Protein AF-A0A913WWV2-F1 (afdb_monomer)

Sequence (414 aa):
MLAFSAIVFALATISTAFGGQLSFESGDVLVEWTHLPGTQEIEFNLTMKTTGWIGLGISMENSGMKKLDVYAGGFKNSANYLEDYYVDAKTTPTPDNTNAATITAGSENGGITNLRFKRKLDTGDAKDTKITPGEKLYLAWAYGDTDTFGYHNTNKGYSGLVMLVAAPASSTIAPTASSSVVATSSVDAVSPTPTPTPTPASTPAPTSTPAPTSTPAPTSTPAPTSASQDNELIFKKGEYKLNWNFNSNTKEVMFKITVTGTGWIGLGISDLNKDMKGLDIAVAMVNSSGHGTVEDYYSTSKTTPTKDAKQDFTFITASQNNGKTVVEFKRKLKTNDEKDVEIMVGKTYYIAWVFNPTSSVFGYHGSVNRGYSSNKVVLAGTQTTTVVTTTTGTCAKLSSILVLLSMFVAMLGY

Foldseek 3Di:
DDDDDDDDPPPPQPFDKDKDKDADDQRQWIWIKIDGGPAQKMKIKIKHQAQAKKKKWKAQDPPPQALTFMWMWWAPPNDTDIFTFFGHDPDPTDGDPLPQKDWDDWDDDPRMTMTMIMGGLCSVDPRHDRQDACFWIKMKIATDNHHPDDDRPPRIDMDDTDRGHHDPDDPPPPPPDDDDDDDDDDDDDDDDDDDDDDDDDDDDDDDDDDDDDPDPDDDPDPDPPDDDDWDWDAPDPNQKIKTWDADPVQQKIKIKIKHQAQAKKKKWKAPDQAQQAQTWMWIWHQDPVRDIDIFTFAHHDNDQTDTDPDGQKAWDHWGDDPRMIMGMIMGHQDDPDPRDDRQDEPDWIKMKIATARYHNDDDDRDDRGIDIDSYTDRSHYDDPPDPPPPPPDDDDDDDDDDDDDDDDDDDDDD

Structure (mmCIF, N/CA/C/O backbone):
data_AF-A0A913WWV2-F1
#
_entry.id   AF-A0A913WWV2-F1
#
loop_
_atom_site.group_PDB
_atom_site.id
_atom_site.type_symbol
_atom_site.label_atom_id
_atom_site.label_alt_id
_atom_site.label_comp_id
_atom_site.label_asym_id
_atom_site.label_entity_id
_atom_site.label_seq_id
_atom_site.pdbx_PDB_ins_code
_atom_site.Cartn_x
_atom_site.Cartn_y
_atom_site.Cartn_z
_atom_site.occupancy
_atom_site.B_iso_or_equiv
_atom_site.auth_seq_id
_atom_site.auth_comp_id
_atom_site.auth_asym_id
_atom_site.auth_atom_id
_atom_site.pdbx_PDB_model_num
ATOM 1 N N . MET A 1 1 ? -55.224 37.324 -9.238 1.00 40.22 1 MET A N 1
ATOM 2 C CA . MET A 1 1 ? -54.317 36.585 -8.333 1.00 40.22 1 MET A CA 1
ATOM 3 C C . MET A 1 1 ? -53.159 36.063 -9.161 1.00 40.22 1 MET A C 1
ATOM 5 O O . MET A 1 1 ? -53.381 35.235 -10.032 1.00 40.22 1 MET A O 1
ATOM 9 N N . LEU A 1 2 ? -51.963 36.619 -8.963 1.00 33.84 2 LEU A N 1
ATOM 10 C CA . LEU A 1 2 ? -50.725 36.154 -9.593 1.00 33.84 2 LEU A CA 1
ATOM 11 C C . LEU A 1 2 ? -50.303 34.843 -8.918 1.00 33.84 2 LEU A C 1
ATOM 13 O O . LEU A 1 2 ? -50.045 34.841 -7.718 1.00 33.84 2 LEU A O 1
ATOM 17 N N . ALA A 1 3 ? -50.258 33.741 -9.665 1.00 31.75 3 ALA A N 1
ATOM 18 C CA . ALA A 1 3 ? -49.685 32.486 -9.192 1.00 31.75 3 ALA A CA 1
ATOM 19 C C . ALA A 1 3 ? -48.222 32.418 -9.650 1.00 31.75 3 ALA A C 1
ATOM 21 O O . ALA A 1 3 ? -47.938 32.176 -10.821 1.00 31.75 3 ALA A O 1
ATOM 22 N N . PHE A 1 4 ? -47.294 32.665 -8.726 1.00 32.00 4 PHE A N 1
ATOM 23 C CA . PHE A 1 4 ? -45.884 32.334 -8.913 1.00 32.00 4 PHE A CA 1
ATOM 24 C C . PHE A 1 4 ? -45.747 30.807 -8.888 1.00 32.00 4 PHE A C 1
ATOM 26 O O . PHE A 1 4 ? -45.936 30.181 -7.848 1.00 32.00 4 PHE A O 1
ATOM 33 N N . SER A 1 5 ? -45.438 30.198 -10.034 1.00 32.16 5 SER A N 1
ATOM 34 C CA . SER A 1 5 ? -45.007 28.802 -10.081 1.00 32.16 5 SER A CA 1
ATOM 35 C C . SER A 1 5 ? -43.516 28.766 -9.751 1.00 32.16 5 SER A C 1
ATOM 37 O O . SER A 1 5 ? -42.677 29.159 -10.561 1.00 32.16 5 SER A O 1
ATOM 39 N N . ALA A 1 6 ? -43.188 28.374 -8.521 1.00 30.38 6 ALA A N 1
ATOM 40 C CA . ALA A 1 6 ? -41.817 28.099 -8.123 1.00 30.38 6 ALA A CA 1
ATOM 41 C C . ALA A 1 6 ? -41.373 26.791 -8.791 1.00 30.38 6 ALA A C 1
ATOM 43 O O . ALA A 1 6 ? -41.808 25.705 -8.410 1.00 30.38 6 ALA A O 1
ATOM 44 N N . ILE A 1 7 ? -40.516 26.900 -9.806 1.00 31.12 7 ILE A N 1
ATOM 45 C CA . ILE A 1 7 ? -39.801 25.754 -10.367 1.00 31.12 7 ILE A CA 1
ATOM 46 C C . ILE A 1 7 ? -38.741 25.355 -9.341 1.00 31.12 7 ILE A C 1
ATOM 48 O O . ILE A 1 7 ? -37.728 26.033 -9.172 1.00 31.12 7 ILE A O 1
ATOM 52 N N . VAL A 1 8 ? -38.998 24.262 -8.626 1.00 29.38 8 VAL A N 1
ATOM 53 C CA . VAL A 1 8 ? -38.001 23.607 -7.780 1.00 29.38 8 VAL A CA 1
ATOM 54 C C . VAL A 1 8 ? -36.999 22.929 -8.711 1.00 29.38 8 VAL A C 1
ATOM 56 O O . VAL A 1 8 ? -37.290 21.895 -9.310 1.00 29.38 8 VAL A O 1
ATOM 59 N N . PHE A 1 9 ? -35.817 23.524 -8.858 1.00 29.25 9 PHE A N 1
ATOM 60 C CA . PHE A 1 9 ? -34.669 22.826 -9.424 1.00 29.25 9 PHE A CA 1
ATOM 61 C C . PHE A 1 9 ? -34.228 21.763 -8.418 1.00 29.25 9 PHE A C 1
ATOM 63 O O . PHE A 1 9 ? -33.653 22.080 -7.378 1.00 29.25 9 PHE A O 1
ATOM 70 N N . ALA A 1 10 ? -34.498 20.495 -8.719 1.00 29.72 10 ALA A N 1
ATOM 71 C CA . ALA A 1 10 ? -33.821 19.400 -8.047 1.00 29.72 10 ALA A CA 1
ATOM 72 C C . ALA A 1 10 ? -32.343 19.441 -8.469 1.00 29.72 10 ALA A C 1
ATOM 74 O O . ALA A 1 10 ? -31.992 19.009 -9.568 1.00 29.72 10 ALA A O 1
ATOM 75 N N . LEU A 1 11 ? -31.475 20.001 -7.620 1.00 30.55 11 LEU A N 1
ATOM 76 C CA . LEU A 1 11 ? -30.039 19.776 -7.745 1.00 30.55 11 LEU A CA 1
ATOM 77 C C . LEU A 1 11 ? -29.777 18.301 -7.433 1.00 30.55 11 LEU A C 1
ATOM 79 O O . LEU A 1 11 ? -29.720 17.901 -6.273 1.00 30.55 11 LEU A O 1
ATOM 83 N N . ALA A 1 12 ? -29.611 17.487 -8.472 1.00 31.39 12 ALA A N 1
ATOM 84 C CA . ALA A 1 12 ? -28.965 16.195 -8.327 1.00 31.39 12 ALA A CA 1
ATOM 85 C C . ALA A 1 12 ? -27.473 16.450 -8.068 1.00 31.39 12 ALA A C 1
ATOM 87 O O . ALA A 1 12 ? -26.694 16.678 -8.992 1.00 31.39 12 ALA A O 1
ATOM 88 N N . THR A 1 13 ? -27.071 16.464 -6.799 1.00 33.97 13 THR A N 1
ATOM 89 C CA . THR A 1 13 ? -25.656 16.459 -6.422 1.00 33.97 13 THR A CA 1
ATOM 90 C C . THR A 1 13 ? -25.071 15.092 -6.765 1.00 33.97 13 THR A C 1
ATOM 92 O O . THR A 1 13 ? -25.266 14.121 -6.035 1.00 33.97 13 THR A O 1
ATOM 95 N N . ILE A 1 14 ? -24.379 15.008 -7.902 1.00 41.22 14 ILE A N 1
ATOM 96 C CA . ILE A 1 14 ? -23.537 13.863 -8.263 1.00 41.22 14 ILE A CA 1
ATOM 97 C C . ILE A 1 14 ? -22.380 13.837 -7.266 1.00 41.22 14 ILE A C 1
ATOM 99 O O . ILE A 1 14 ? -21.586 14.773 -7.204 1.00 41.22 14 ILE A O 1
ATOM 103 N N . SER A 1 15 ? -22.316 12.793 -6.451 1.00 36.75 15 SER A N 1
ATOM 104 C CA . SER A 1 15 ? -21.391 12.708 -5.331 1.00 36.75 15 SER A CA 1
ATOM 105 C C . SER A 1 15 ? -20.581 11.404 -5.483 1.00 36.75 15 SER A C 1
ATOM 107 O O . SER A 1 15 ? -21.083 10.297 -5.322 1.00 36.75 15 SER A O 1
ATOM 109 N N . THR A 1 16 ? -19.333 11.535 -5.958 1.00 46.19 16 THR A N 1
ATOM 110 C CA . THR A 1 16 ? -18.392 10.424 -6.204 1.00 46.19 16 THR A CA 1
ATOM 111 C C . THR A 1 16 ? -17.526 10.178 -4.972 1.00 46.19 16 THR A C 1
ATOM 113 O O . THR A 1 16 ? -16.721 11.038 -4.620 1.00 46.19 16 THR A O 1
ATOM 116 N N . ALA A 1 17 ? -17.664 9.020 -4.326 1.00 52.34 17 ALA A N 1
ATOM 117 C CA . ALA A 1 17 ? -16.885 8.674 -3.136 1.00 52.34 17 ALA A CA 1
ATOM 118 C C . ALA A 1 17 ? -15.439 8.327 -3.512 1.00 52.34 17 ALA A C 1
ATOM 120 O O . ALA A 1 17 ? -15.194 7.362 -4.236 1.00 52.34 17 ALA A O 1
ATOM 121 N N . PHE A 1 18 ? -14.486 9.128 -3.039 1.00 58.94 18 PHE A N 1
ATOM 122 C CA . PHE A 1 18 ? -13.062 8.806 -3.086 1.00 58.94 18 PHE A CA 1
ATOM 123 C C . PHE A 1 18 ? -12.715 8.003 -1.831 1.00 58.94 18 PHE A C 1
ATOM 125 O O . PHE A 1 18 ? -12.955 8.481 -0.730 1.00 58.94 18 PHE A O 1
ATOM 132 N N . GLY A 1 19 ? -12.164 6.801 -1.960 1.00 72.81 19 GLY A N 1
ATOM 133 C CA . GLY A 1 19 ? -11.832 5.959 -0.811 1.00 72.81 19 GLY A CA 1
ATOM 134 C C . GLY A 1 19 ? -10.662 5.028 -1.093 1.00 72.81 19 GLY A C 1
ATOM 135 O O . GLY A 1 19 ? -10.245 4.876 -2.242 1.00 72.81 19 GLY A O 1
ATOM 136 N N . GLY A 1 20 ? -10.129 4.418 -0.042 1.00 76.56 20 GLY A N 1
ATOM 137 C CA . GLY A 1 20 ? -8.997 3.502 -0.130 1.00 76.56 20 GLY A CA 1
ATOM 138 C C . GLY A 1 20 ? -8.864 2.627 1.109 1.00 76.56 20 GLY A C 1
ATOM 139 O O . GLY A 1 20 ? -9.633 2.756 2.060 1.00 76.56 20 GLY A O 1
ATOM 140 N N . GLN A 1 21 ? -7.891 1.716 1.078 1.00 84.31 21 GLN A N 1
ATOM 141 C CA . GLN A 1 21 ? -7.590 0.826 2.195 1.00 84.31 21 GLN A CA 1
ATOM 142 C C . GLN A 1 21 ? -6.087 0.572 2.334 1.00 84.31 21 GLN A C 1
ATOM 144 O O . GLN A 1 21 ? -5.357 0.520 1.343 1.00 84.31 21 GLN A O 1
ATOM 149 N N . LEU A 1 22 ? -5.638 0.336 3.563 1.00 64.69 22 LEU A N 1
ATOM 150 C CA . LEU A 1 22 ? -4.302 -0.141 3.905 1.00 64.69 22 LEU A CA 1
ATOM 151 C C . LEU A 1 22 ? -4.411 -1.295 4.896 1.00 64.69 22 LEU A C 1
ATOM 153 O O . LEU A 1 22 ? -5.188 -1.231 5.842 1.00 64.69 22 LEU A O 1
ATOM 157 N N . SER A 1 23 ? -3.599 -2.332 4.700 1.00 68.25 23 SER A N 1
ATOM 158 C CA . SER A 1 23 ? -3.508 -3.459 5.625 1.00 68.25 23 SER A CA 1
ATOM 159 C C . SER A 1 23 ? -2.086 -3.622 6.158 1.00 68.25 23 SER A C 1
ATOM 161 O O . SER A 1 23 ? -1.112 -3.520 5.402 1.00 68.25 23 SER A O 1
ATOM 163 N N . PHE A 1 24 ? -1.979 -3.868 7.464 1.00 67.19 24 PHE A N 1
ATOM 164 C CA . PHE A 1 24 ? -0.739 -4.057 8.210 1.00 67.19 24 PHE A CA 1
ATOM 165 C C . PHE A 1 24 ? -0.737 -5.393 8.965 1.00 67.19 24 PHE A C 1
ATOM 167 O O . PHE A 1 24 ? -1.767 -6.061 9.046 1.00 67.19 24 PHE A O 1
ATOM 174 N N . GLU A 1 25 ? 0.433 -5.798 9.468 1.00 64.12 25 GLU A N 1
ATOM 175 C CA . GLU A 1 25 ? 0.628 -7.018 10.271 1.00 64.12 25 GLU A CA 1
ATOM 176 C C . GLU A 1 25 ? -0.051 -8.273 9.696 1.00 64.12 25 GLU A C 1
ATOM 178 O O . GLU A 1 25 ? -0.818 -8.964 10.354 1.00 64.12 25 GLU A O 1
ATOM 183 N N . SER A 1 26 ? 0.199 -8.569 8.420 1.00 52.75 26 SER A N 1
ATOM 184 C CA . SER A 1 26 ? -0.378 -9.714 7.701 1.00 52.75 26 SER A CA 1
ATOM 185 C C . SER A 1 26 ? -1.915 -9.781 7.704 1.00 52.75 26 SER A C 1
ATOM 187 O O . SER A 1 26 ? -2.473 -10.863 7.530 1.00 52.75 26 SER A O 1
ATOM 189 N N . GLY A 1 27 ? -2.602 -8.642 7.839 1.00 52.25 27 GLY A N 1
ATOM 190 C CA . GLY A 1 27 ? -4.068 -8.573 7.875 1.00 52.25 27 GLY A CA 1
ATOM 191 C C . GLY A 1 27 ? -4.650 -8.327 9.263 1.00 52.25 27 GLY A C 1
ATOM 192 O O . GLY A 1 27 ? -5.848 -8.085 9.366 1.00 52.25 27 GLY A O 1
ATOM 193 N N . ASP A 1 28 ? -3.820 -8.333 10.307 1.00 69.44 28 ASP A N 1
ATOM 194 C CA . ASP A 1 28 ? -4.263 -8.090 11.680 1.00 69.44 28 ASP A CA 1
ATOM 195 C C . ASP A 1 28 ? -4.629 -6.616 11.925 1.00 69.44 28 ASP A C 1
ATOM 197 O O . ASP A 1 28 ? -5.245 -6.302 12.938 1.00 69.44 28 ASP A O 1
ATOM 201 N N . VAL A 1 29 ? -4.292 -5.715 10.998 1.00 80.50 29 VAL A N 1
ATOM 202 C CA . VAL A 1 29 ? -4.732 -4.315 10.988 1.00 80.50 29 VAL A CA 1
ATOM 203 C C . VAL A 1 29 ? -5.227 -3.963 9.589 1.00 80.50 29 VAL A C 1
ATOM 205 O O . VAL A 1 29 ? -4.528 -4.180 8.597 1.00 80.50 29 VAL A O 1
ATOM 208 N N . LEU A 1 30 ? -6.413 -3.377 9.500 1.00 73.75 30 LEU A N 1
ATOM 209 C CA . LEU A 1 30 ? -7.012 -2.853 8.280 1.00 73.75 30 LEU A CA 1
ATOM 210 C C . LEU A 1 30 ? -7.568 -1.457 8.567 1.00 73.75 30 LEU A C 1
ATOM 212 O O . LEU A 1 30 ? -8.328 -1.263 9.513 1.00 73.75 30 LEU A O 1
ATOM 216 N N . VAL A 1 31 ? -7.170 -0.496 7.740 1.00 86.12 31 VAL A N 1
ATOM 217 C CA . VAL A 1 31 ? -7.650 0.885 7.763 1.00 86.12 31 VAL A CA 1
ATOM 218 C C . VAL A 1 31 ? -8.266 1.176 6.410 1.00 86.12 31 VAL A C 1
ATOM 220 O O . VAL A 1 31 ? -7.562 1.165 5.404 1.00 86.12 31 VAL A O 1
ATOM 223 N N . GLU A 1 32 ? -9.559 1.447 6.380 1.00 88.12 32 GLU A N 1
ATOM 224 C CA . GLU A 1 32 ? -10.285 1.871 5.187 1.00 88.12 32 GLU A CA 1
ATOM 225 C C . GLU A 1 32 ? -10.772 3.302 5.388 1.00 88.12 32 GLU A C 1
ATOM 227 O O . GLU A 1 32 ? -11.044 3.721 6.515 1.00 88.12 32 GLU A O 1
ATOM 232 N N . TRP A 1 33 ? -10.883 4.064 4.308 1.00 92.75 33 TRP A N 1
ATOM 233 C CA . TRP A 1 33 ? -11.438 5.411 4.357 1.00 92.75 33 TRP A CA 1
ATOM 234 C C . TRP A 1 33 ? -12.302 5.707 3.145 1.00 92.75 33 TRP A C 1
ATOM 236 O O . TRP A 1 33 ? -12.133 5.128 2.071 1.00 92.75 33 TRP A O 1
ATOM 246 N N . THR A 1 34 ? -13.239 6.632 3.312 1.00 83.50 34 THR A N 1
ATOM 247 C CA . THR A 1 34 ? -14.113 7.129 2.254 1.00 83.50 34 THR A CA 1
ATOM 248 C C . THR A 1 34 ? -14.433 8.602 2.494 1.00 83.50 34 THR A C 1
ATOM 250 O O . THR A 1 34 ? -15.034 8.966 3.500 1.00 83.50 34 THR A O 1
ATOM 253 N N . HIS A 1 35 ? -14.044 9.469 1.561 1.00 86.06 35 HIS A N 1
ATOM 254 C CA . HIS A 1 35 ? -14.502 10.853 1.486 1.00 86.06 35 HIS A CA 1
ATOM 255 C C . HIS A 1 35 ? -15.997 10.867 1.164 1.00 86.06 35 HIS A C 1
ATOM 257 O O . HIS A 1 35 ? -16.431 10.334 0.137 1.00 86.06 35 HIS A O 1
ATOM 263 N N . LEU A 1 36 ? -16.778 11.460 2.064 1.00 81.06 36 LEU A N 1
ATOM 264 C CA . LEU A 1 36 ? -18.225 11.533 1.953 1.00 81.06 36 LEU A CA 1
ATOM 265 C C . LEU A 1 36 ? -18.584 12.597 0.913 1.00 81.06 36 LEU A C 1
ATOM 267 O O . LEU A 1 36 ? -18.250 13.775 1.078 1.00 81.06 36 LEU A O 1
ATOM 271 N N . PRO A 1 37 ? -19.228 12.226 -0.199 1.00 71.75 37 PRO A N 1
ATOM 272 C CA . PRO A 1 37 ? -19.203 13.128 -1.325 1.00 71.75 37 PRO A CA 1
ATOM 273 C C . PRO A 1 37 ? -20.309 14.181 -1.246 1.00 71.75 37 PRO A C 1
ATOM 275 O O . PRO A 1 37 ? -21.433 13.926 -0.813 1.00 71.75 37 PRO A O 1
ATOM 278 N N . GLY A 1 38 ? -19.961 15.401 -1.655 1.00 75.56 38 GLY A N 1
ATOM 279 C CA . GLY A 1 38 ? -20.769 16.595 -1.396 1.00 75.56 38 GLY A CA 1
ATOM 280 C C . GLY A 1 38 ? -20.575 17.174 0.011 1.00 75.56 38 GLY A C 1
ATOM 281 O O . GLY A 1 38 ? -21.198 18.184 0.333 1.00 75.56 38 GLY A O 1
ATOM 282 N N . THR A 1 39 ? -19.706 16.582 0.838 1.00 85.50 39 THR A N 1
ATOM 283 C CA . THR A 1 39 ? -19.398 17.073 2.184 1.00 85.50 39 THR A CA 1
ATOM 284 C C . THR A 1 39 ? -17.895 17.327 2.358 1.00 85.50 39 THR A C 1
ATOM 286 O O . THR A 1 39 ? -17.059 16.924 1.545 1.00 85.50 39 THR A O 1
ATOM 289 N N . GLN A 1 40 ? -17.546 18.028 3.439 1.00 89.81 40 GLN A N 1
ATOM 290 C CA . GLN A 1 40 ? -16.168 18.161 3.916 1.00 89.81 40 GLN A CA 1
ATOM 291 C C . GLN A 1 40 ? -15.870 17.119 5.002 1.00 89.81 40 GLN A C 1
ATOM 293 O O . GLN A 1 40 ? -15.169 17.434 5.956 1.00 89.81 40 GLN A O 1
ATOM 298 N N . GLU A 1 41 ? -16.427 15.910 4.905 1.00 92.81 41 GLU A N 1
ATOM 299 C CA . GLU A 1 41 ? -16.219 14.835 5.879 1.00 92.81 41 GLU A CA 1
ATOM 300 C C . GLU A 1 41 ? -15.582 13.605 5.227 1.00 92.81 41 GLU A C 1
ATOM 302 O O . GLU A 1 41 ? -15.863 13.269 4.080 1.00 92.81 41 GLU A O 1
ATOM 307 N N . ILE A 1 42 ? -14.751 12.903 5.983 1.00 94.25 42 ILE A N 1
ATOM 308 C CA . ILE A 1 42 ? -14.188 11.600 5.640 1.00 94.25 42 ILE A CA 1
ATOM 309 C C . ILE A 1 42 ? -14.600 10.597 6.716 1.00 94.25 42 ILE A C 1
ATOM 311 O O . ILE A 1 42 ? -14.588 10.919 7.903 1.00 94.25 42 ILE A O 1
ATOM 315 N N . GLU A 1 43 ? -14.992 9.398 6.301 1.00 94.94 43 GLU A N 1
ATOM 316 C CA . GLU A 1 43 ? -15.275 8.270 7.185 1.00 94.94 43 GLU A CA 1
ATOM 317 C C . GLU A 1 43 ? -14.101 7.291 7.159 1.00 94.94 43 GLU A C 1
ATOM 319 O O . GLU A 1 43 ? -13.598 6.961 6.087 1.00 94.94 43 GLU A O 1
ATOM 324 N N . PHE A 1 44 ? -13.675 6.830 8.331 1.00 96.50 44 PHE A N 1
ATOM 325 C CA . PHE A 1 44 ? -12.684 5.776 8.512 1.00 96.50 44 PHE A CA 1
ATOM 326 C C . PHE A 1 44 ? -13.350 4.522 9.068 1.00 96.50 44 PHE A C 1
ATOM 328 O O . PHE A 1 44 ? -14.223 4.614 9.930 1.00 96.50 44 PHE A O 1
ATOM 335 N N . ASN A 1 45 ? -12.895 3.356 8.614 1.00 90.25 45 ASN A N 1
ATOM 336 C CA . ASN A 1 45 ? -13.222 2.053 9.179 1.00 90.25 45 ASN A CA 1
ATOM 337 C C . ASN A 1 45 ? -11.921 1.354 9.590 1.00 90.25 45 ASN A C 1
ATOM 339 O O . ASN A 1 45 ? -11.077 1.041 8.750 1.00 90.25 45 ASN A O 1
ATOM 343 N N . LEU A 1 46 ? -11.749 1.129 10.887 1.00 94.56 46 LEU A N 1
ATOM 344 C CA . LEU A 1 46 ? -10.609 0.435 11.469 1.00 94.56 46 LEU A CA 1
ATOM 345 C C . LEU A 1 46 ? -11.039 -0.973 11.853 1.00 94.56 46 LEU A C 1
ATOM 347 O O . LEU A 1 46 ? -12.049 -1.143 12.528 1.00 94.56 46 LEU A O 1
ATOM 351 N N . THR A 1 47 ? -10.262 -1.975 11.467 1.00 88.69 47 THR A N 1
ATOM 352 C CA . THR A 1 47 ? -10.447 -3.363 11.902 1.00 88.69 47 THR A CA 1
ATOM 353 C C . THR A 1 47 ? -9.107 -3.889 12.376 1.00 88.69 47 THR A C 1
ATOM 355 O O . THR A 1 47 ? -8.173 -3.966 11.579 1.00 88.69 47 THR A O 1
ATOM 358 N N . MET A 1 48 ? -8.984 -4.225 13.661 1.00 93.25 48 MET A N 1
ATOM 359 C CA .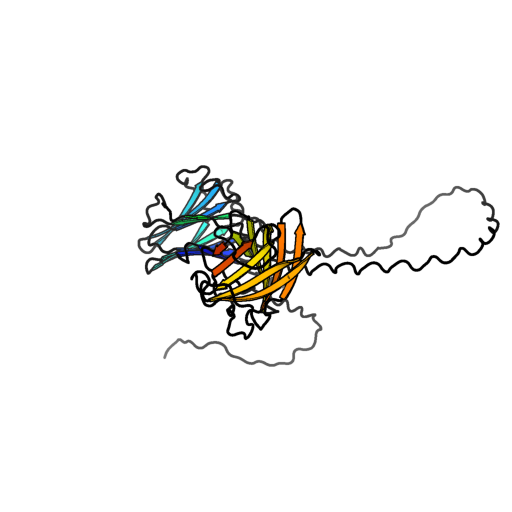 MET A 1 48 ? -7.742 -4.779 14.201 1.00 93.25 48 MET A CA 1
ATOM 360 C C . MET A 1 48 ? -8.003 -6.020 15.044 1.00 93.25 48 MET A C 1
ATOM 362 O O . MET A 1 48 ? -9.013 -6.121 15.738 1.00 93.25 48 MET A O 1
ATOM 366 N N . LYS A 1 49 ? -7.079 -6.975 14.983 1.00 86.56 49 LYS A N 1
ATOM 367 C CA . LYS A 1 49 ? -7.149 -8.242 15.708 1.00 86.56 49 LYS A CA 1
ATOM 368 C C . LYS A 1 49 ? -6.702 -8.065 17.155 1.00 86.56 49 LYS A C 1
ATOM 370 O O . LYS A 1 49 ? -5.571 -8.363 17.531 1.00 86.56 49 LYS A O 1
ATOM 375 N N . THR A 1 50 ? -7.619 -7.543 17.946 1.00 94.69 50 THR A N 1
ATOM 376 C CA . THR A 1 50 ? -7.520 -7.404 19.391 1.00 94.69 50 THR A CA 1
ATOM 377 C C . THR A 1 50 ? -8.925 -7.472 20.000 1.00 94.69 50 THR A C 1
ATOM 379 O O . THR A 1 50 ? -9.915 -7.445 19.272 1.00 94.69 50 THR A O 1
ATOM 382 N N . THR A 1 51 ? -8.999 -7.566 21.325 1.00 94.06 51 THR A N 1
ATOM 383 C CA . THR A 1 51 ? -10.209 -7.319 22.132 1.00 94.06 51 THR A CA 1
ATOM 384 C C . THR A 1 51 ? -10.054 -6.068 23.004 1.00 94.06 51 THR A C 1
ATOM 386 O O . THR A 1 51 ? -10.502 -6.011 24.148 1.00 94.06 51 THR A O 1
ATOM 389 N N . GLY A 1 52 ? -9.221 -5.136 22.556 1.00 96.56 52 GLY A N 1
ATOM 390 C CA . GLY A 1 52 ? -8.899 -3.924 23.287 1.00 96.56 52 GLY A CA 1
ATOM 391 C C . GLY A 1 52 ? -9.026 -2.703 22.405 1.00 96.56 52 GLY A C 1
ATOM 392 O O . GLY A 1 52 ? -9.628 -2.739 21.327 1.00 96.56 52 GLY A O 1
ATOM 393 N N . TRP A 1 53 ? -8.422 -1.612 22.864 1.00 98.12 53 TRP A N 1
ATOM 394 C CA . TRP A 1 53 ? -8.481 -0.367 22.125 1.00 98.12 53 TRP A CA 1
ATOM 395 C C . TRP A 1 53 ? -7.694 -0.446 20.810 1.00 98.12 53 TRP A C 1
ATOM 397 O O . TRP A 1 53 ? -6.653 -1.102 20.715 1.00 98.12 53 TRP A O 1
ATOM 407 N N . ILE A 1 54 ? -8.170 0.288 19.809 1.00 98.31 54 ILE A N 1
ATOM 408 C CA . ILE A 1 54 ? -7.528 0.492 18.511 1.00 98.31 54 ILE A CA 1
ATOM 409 C C . ILE A 1 54 ? -7.406 1.992 18.244 1.00 98.31 54 ILE A C 1
ATOM 411 O O . ILE A 1 54 ? -8.237 2.778 18.699 1.00 98.31 54 ILE A O 1
ATOM 415 N N . GLY A 1 55 ? -6.364 2.404 17.526 1.00 97.25 55 GLY A N 1
ATOM 416 C CA . GLY A 1 55 ? -6.078 3.815 17.287 1.00 97.25 55 GLY A CA 1
ATOM 417 C C . GLY A 1 55 ? -5.563 4.109 15.885 1.00 97.25 55 GLY A C 1
ATOM 418 O O . GLY A 1 55 ? -4.801 3.328 15.311 1.00 97.25 55 GLY A O 1
ATOM 419 N N . LEU A 1 56 ? -5.962 5.267 15.363 1.00 97.62 56 LEU A N 1
ATOM 420 C CA . LEU A 1 56 ? -5.499 5.851 14.109 1.00 97.62 56 LEU A CA 1
ATOM 421 C C . LEU A 1 56 ? -4.887 7.221 14.394 1.00 97.62 56 LEU A C 1
ATOM 423 O O . LEU A 1 56 ? -5.542 8.078 14.974 1.00 97.62 56 LEU A O 1
ATOM 427 N N . GLY A 1 57 ? -3.653 7.431 13.947 1.00 96.19 57 GLY A N 1
ATOM 428 C CA . GLY A 1 57 ? -3.009 8.740 13.936 1.00 96.19 57 GLY A CA 1
ATOM 429 C C . GLY A 1 57 ? -2.870 9.275 12.515 1.00 96.19 57 GLY A C 1
ATOM 430 O O . GLY A 1 57 ? -2.576 8.515 11.594 1.00 96.19 57 GLY A O 1
ATOM 431 N N . ILE A 1 58 ? -3.042 10.576 12.331 1.00 96.25 58 ILE A N 1
ATOM 432 C CA . ILE A 1 58 ? -2.899 11.281 11.056 1.00 96.25 58 ILE A CA 1
ATOM 433 C C . ILE A 1 58 ? -1.798 12.330 11.232 1.00 96.25 58 ILE A C 1
ATOM 435 O O . ILE A 1 58 ? -1.759 13.039 12.236 1.00 96.25 58 ILE A O 1
ATOM 439 N N . SER A 1 59 ? -0.852 12.387 10.292 1.00 93.62 59 SER A N 1
ATOM 440 C CA . SER A 1 59 ? 0.261 13.342 10.354 1.00 93.62 59 SER A CA 1
ATOM 441 C C . SER A 1 59 ? 0.821 13.689 8.982 1.00 93.62 59 SER A C 1
ATOM 443 O O . SER A 1 59 ? 0.866 12.852 8.085 1.00 93.62 59 SER A O 1
ATOM 445 N N . MET A 1 60 ? 1.360 14.898 8.843 1.00 89.38 60 MET A N 1
ATOM 446 C CA . MET A 1 60 ? 2.145 15.305 7.670 1.00 89.38 60 MET A CA 1
ATOM 447 C C . MET A 1 60 ? 3.578 14.741 7.685 1.00 89.38 60 MET A C 1
ATOM 449 O O . MET A 1 60 ? 4.292 14.820 6.686 1.00 89.38 60 MET A O 1
ATOM 453 N N . GLU A 1 61 ? 4.022 14.153 8.801 1.00 84.50 61 GLU A N 1
ATOM 454 C CA . GLU A 1 61 ? 5.405 13.718 9.007 1.00 84.50 61 GLU A CA 1
ATOM 455 C C . GLU A 1 61 ? 5.470 12.304 9.600 1.00 84.50 61 GLU A C 1
ATOM 457 O O . GLU A 1 61 ? 4.789 11.980 10.569 1.00 84.50 61 GLU A O 1
ATOM 462 N N . ASN A 1 62 ? 6.381 11.463 9.101 1.00 80.25 62 ASN A N 1
ATOM 463 C CA . ASN A 1 62 ? 6.710 10.205 9.772 1.00 80.25 62 ASN A CA 1
ATOM 464 C C . ASN A 1 62 ? 7.769 10.455 10.855 1.00 80.25 62 ASN A C 1
ATOM 466 O O . ASN A 1 62 ? 8.966 10.259 10.639 1.00 80.25 62 ASN A O 1
ATOM 470 N N . SER A 1 63 ? 7.325 10.938 12.016 1.00 78.44 63 SER A N 1
ATOM 471 C CA . SER A 1 63 ? 8.205 11.298 13.139 1.00 78.44 63 SER A CA 1
ATOM 472 C C . SER A 1 63 ? 8.065 10.370 14.360 1.00 78.44 63 SER A C 1
ATOM 474 O O . SER A 1 63 ? 8.535 10.673 15.464 1.00 78.44 63 SER A O 1
ATOM 476 N N . GLY A 1 64 ? 7.481 9.182 14.151 1.00 81.12 64 GLY A N 1
ATOM 477 C CA . GLY A 1 64 ? 6.985 8.324 15.230 1.00 81.12 64 GLY A CA 1
ATOM 478 C C . GLY A 1 64 ? 5.833 9.016 15.962 1.00 81.12 64 GLY A C 1
ATOM 479 O O . GLY A 1 64 ? 5.146 9.823 15.361 1.00 81.12 64 GLY A O 1
ATOM 480 N N . MET A 1 65 ? 5.668 8.775 17.266 1.00 82.44 65 MET A N 1
ATOM 481 C CA . MET A 1 65 ? 4.621 9.376 18.119 1.00 82.44 65 MET A CA 1
ATOM 482 C C . MET A 1 65 ? 4.762 10.902 18.323 1.00 82.44 65 MET A C 1
ATOM 484 O O . MET A 1 65 ? 4.740 11.370 19.448 1.00 82.44 65 MET A O 1
ATOM 488 N N . LYS A 1 66 ? 5.016 11.698 17.289 1.00 87.25 66 LYS A N 1
ATOM 489 C CA . LYS A 1 66 ? 5.122 13.155 17.355 1.00 87.25 66 LYS A CA 1
ATOM 490 C C . LYS A 1 66 ? 4.303 13.752 16.209 1.00 87.25 66 LYS A C 1
ATOM 492 O O . LYS A 1 66 ? 4.273 13.182 15.122 1.00 87.25 66 LYS A O 1
ATOM 497 N N . LYS A 1 67 ? 3.678 14.904 16.455 1.00 89.38 67 LYS A N 1
ATOM 498 C CA . LYS A 1 67 ? 2.802 15.630 15.527 1.00 89.38 67 LYS A CA 1
ATOM 499 C C . LYS A 1 67 ? 1.690 14.743 14.964 1.00 89.38 67 LYS A C 1
ATOM 501 O O . LYS A 1 67 ? 1.528 14.668 13.747 1.00 89.38 67 LYS A O 1
ATOM 506 N N . LEU A 1 68 ? 0.997 14.017 15.838 1.00 92.94 68 LEU A N 1
ATOM 507 C CA . LEU A 1 68 ? -0.144 13.191 15.451 1.00 92.94 68 LEU A CA 1
ATOM 508 C C . LEU A 1 68 ? -1.441 13.793 15.976 1.00 92.94 68 LEU A C 1
ATOM 510 O O . LEU A 1 68 ? -1.526 14.132 17.153 1.00 92.94 68 LEU A O 1
ATOM 514 N N . ASP A 1 69 ? -2.423 13.811 15.090 1.00 96.06 69 ASP A N 1
ATOM 515 C CA . ASP A 1 69 ? -3.855 13.940 15.351 1.00 96.06 69 ASP A CA 1
ATOM 516 C C . ASP A 1 69 ? -4.410 12.509 15.474 1.00 96.06 69 ASP A C 1
ATOM 518 O O . ASP A 1 69 ? -4.273 11.718 14.535 1.00 96.06 69 ASP A O 1
ATOM 522 N N . VAL A 1 70 ? -4.874 12.116 16.662 1.00 95.62 70 VAL A N 1
ATOM 523 C CA . VAL A 1 70 ? -5.072 10.716 17.064 1.00 95.62 70 VAL A CA 1
ATOM 524 C C . VAL A 1 70 ? -6.498 10.461 17.527 1.00 95.62 70 VAL A C 1
ATOM 526 O O . VAL A 1 70 ? -6.967 11.037 18.496 1.00 95.62 70 VAL A O 1
ATOM 529 N N . TYR A 1 71 ? -7.117 9.446 16.935 1.00 96.50 71 TYR A N 1
ATOM 530 C CA . TYR A 1 71 ? -8.401 8.908 17.369 1.00 96.50 71 TYR A CA 1
ATOM 531 C C . TYR A 1 71 ? -8.180 7.506 17.909 1.00 96.50 71 TYR A C 1
ATOM 533 O O . TYR A 1 71 ? -7.677 6.639 17.190 1.00 96.50 71 TYR A O 1
ATOM 541 N N . ALA A 1 72 ? -8.548 7.274 19.164 1.00 96.44 72 ALA A N 1
ATOM 542 C CA . ALA A 1 72 ? -8.396 5.984 19.822 1.00 96.44 72 ALA A CA 1
ATOM 543 C C . ALA A 1 72 ? -9.705 5.573 20.491 1.00 96.44 72 ALA A C 1
ATOM 545 O O . ALA A 1 72 ? -10.390 6.386 21.097 1.00 96.44 72 ALA A O 1
ATOM 546 N N . GLY A 1 73 ? -10.078 4.306 20.385 1.00 97.00 73 GLY A N 1
ATOM 547 C CA . GLY A 1 73 ? -11.362 3.840 20.891 1.00 97.00 73 GLY A CA 1
ATOM 548 C C . GLY A 1 73 ? -11.452 2.328 20.934 1.00 97.00 73 GLY A C 1
ATOM 549 O O . GLY A 1 73 ? -10.466 1.638 20.686 1.00 97.00 73 GLY A O 1
ATOM 550 N N . GLY A 1 74 ? -12.644 1.802 21.185 1.00 96.50 74 GLY A N 1
ATOM 551 C CA . GLY A 1 74 ? -12.875 0.361 21.245 1.00 96.50 74 GLY A CA 1
ATOM 552 C C . GLY A 1 74 ? -14.347 0.006 21.413 1.00 96.50 74 GLY A C 1
ATOM 553 O O . GLY A 1 74 ? -15.241 0.831 21.194 1.00 96.50 74 GLY A O 1
ATOM 554 N N . PHE A 1 75 ? -14.606 -1.237 21.807 1.00 95.50 75 PHE A N 1
ATOM 555 C CA . PHE A 1 75 ? -15.954 -1.728 22.061 1.00 95.50 75 PHE A CA 1
ATOM 556 C C . PHE A 1 75 ? -15.995 -2.463 23.396 1.00 95.50 75 PHE A C 1
ATOM 558 O O . PHE A 1 75 ? -15.518 -3.582 23.524 1.00 95.50 75 PHE A O 1
ATOM 565 N N . LYS A 1 76 ? -16.619 -1.838 24.394 1.00 94.44 76 LYS A N 1
ATOM 566 C CA . LYS A 1 76 ? -16.632 -2.305 25.778 1.00 94.44 76 LYS A CA 1
ATOM 567 C C . LYS A 1 76 ? -18.042 -2.276 26.337 1.00 94.44 76 LYS A C 1
ATOM 569 O O . LYS A 1 76 ? -18.779 -1.317 26.131 1.00 94.44 76 LYS A O 1
ATOM 574 N N . ASN A 1 77 ? -18.423 -3.297 27.104 1.00 93.44 77 ASN A N 1
ATOM 575 C CA . ASN A 1 77 ? -19.736 -3.365 27.763 1.00 93.44 77 ASN A CA 1
ATOM 576 C C . ASN A 1 77 ? -20.919 -3.159 26.791 1.00 93.44 77 ASN A C 1
ATOM 578 O O . ASN A 1 77 ? -21.898 -2.499 27.129 1.00 93.44 77 ASN A O 1
ATOM 582 N N . SER A 1 78 ? -20.835 -3.734 25.585 1.00 91.31 78 SER A N 1
ATOM 583 C CA . SER A 1 78 ? -21.829 -3.573 24.504 1.00 91.31 78 SER A CA 1
ATOM 584 C C . SER A 1 78 ? -21.985 -2.144 23.963 1.00 91.31 78 SER A C 1
ATOM 586 O O . SER A 1 78 ? -22.983 -1.843 23.309 1.00 91.31 78 SER A O 1
ATOM 588 N N . ALA A 1 79 ? -21.012 -1.268 24.213 1.00 94.06 79 ALA A N 1
ATOM 589 C CA . ALA A 1 79 ? -20.981 0.093 23.704 1.00 94.06 79 ALA A CA 1
ATOM 590 C C . ALA A 1 79 ? -19.652 0.366 22.995 1.00 94.06 79 ALA A C 1
ATOM 592 O O . ALA A 1 79 ? -18.585 -0.042 23.450 1.00 94.06 79 ALA A O 1
ATOM 593 N N . ASN A 1 80 ? -19.722 1.081 21.878 1.00 96.00 80 ASN A N 1
ATOM 594 C CA . ASN A 1 80 ? -18.533 1.625 21.243 1.00 96.00 80 ASN A CA 1
ATOM 595 C C . ASN A 1 80 ? -18.130 2.946 21.907 1.00 96.00 80 ASN A C 1
ATOM 597 O O . ASN A 1 80 ? -18.960 3.639 22.498 1.00 96.00 80 ASN A O 1
ATOM 601 N N . TYR A 1 81 ? -16.850 3.277 21.814 1.00 96.19 81 TYR A N 1
ATOM 602 C CA . TYR A 1 81 ? -16.325 4.555 22.268 1.00 96.19 81 TYR A CA 1
ATOM 603 C C . TYR A 1 81 ? -15.203 5.019 21.344 1.00 96.19 81 TYR A C 1
ATOM 605 O O . TYR A 1 81 ? -14.520 4.207 20.716 1.00 96.19 81 TYR A O 1
ATOM 613 N N . LEU A 1 82 ? -15.034 6.333 21.261 1.00 95.81 82 LEU A N 1
ATOM 614 C CA . LEU A 1 82 ? -13.962 6.996 20.535 1.00 95.81 82 LEU A CA 1
ATOM 615 C C . LEU A 1 82 ? -13.547 8.219 21.338 1.00 95.81 82 LEU A C 1
ATOM 617 O O . LEU A 1 82 ? -14.399 8.977 21.799 1.00 95.81 82 LEU A O 1
ATOM 621 N N . GLU A 1 83 ? -12.249 8.395 21.474 1.00 95.06 83 GLU A N 1
ATOM 622 C CA . GLU A 1 83 ? -11.623 9.511 22.151 1.00 95.06 83 GLU A CA 1
ATOM 623 C C . GLU A 1 83 ? -10.611 10.163 21.212 1.00 95.06 83 GLU A C 1
ATOM 625 O O . GLU A 1 83 ? -9.968 9.499 20.391 1.00 95.06 83 GLU A O 1
ATOM 630 N N . ASP A 1 84 ? -10.525 11.480 21.332 1.00 94.75 84 ASP A N 1
ATOM 631 C CA . ASP A 1 84 ? -9.730 12.359 20.490 1.00 94.75 84 ASP A CA 1
ATOM 632 C C . ASP A 1 84 ? -8.506 12.842 21.273 1.00 94.75 84 ASP A C 1
ATOM 634 O O . ASP A 1 84 ? -8.582 13.131 22.473 1.00 94.75 84 ASP A O 1
ATOM 638 N N . TYR A 1 85 ? -7.358 12.858 20.613 1.00 95.00 85 TYR A N 1
ATOM 639 C CA . TYR A 1 85 ? -6.059 13.081 21.217 1.00 95.00 85 TYR A CA 1
ATOM 640 C C . TYR A 1 85 ? -5.126 13.786 20.242 1.00 95.00 85 TYR A C 1
ATOM 642 O O . TYR A 1 85 ? -5.140 13.547 19.040 1.00 95.00 85 TYR A O 1
ATOM 650 N N . TYR A 1 86 ? -4.167 14.520 20.793 1.00 94.25 86 TYR A N 1
ATOM 651 C CA . TYR A 1 86 ? -3.036 15.035 20.034 1.00 94.25 86 TYR A CA 1
ATOM 652 C C . TYR A 1 86 ? -1.709 14.652 20.691 1.00 94.25 86 TYR A C 1
ATOM 654 O O . TYR A 1 86 ? -1.621 14.363 21.894 1.00 94.25 86 TYR A O 1
ATOM 662 N N . VAL A 1 87 ? -0.645 14.620 19.888 1.00 91.88 87 VAL A N 1
ATOM 663 C CA . VAL A 1 87 ? 0.682 14.189 20.339 1.00 91.88 87 VAL A CA 1
ATOM 664 C C . VAL A 1 87 ? 1.777 15.101 19.792 1.00 91.88 87 VAL A C 1
ATOM 666 O O . VAL A 1 87 ? 2.121 15.015 18.620 1.00 91.88 87 VAL A O 1
ATOM 669 N N . ASP A 1 88 ? 2.414 15.910 20.644 1.00 89.19 88 ASP A N 1
ATOM 670 C CA . ASP A 1 88 ? 3.491 16.843 20.243 1.00 89.19 88 ASP A CA 1
ATOM 671 C C . ASP A 1 88 ? 4.915 16.330 20.498 1.00 89.19 88 ASP A C 1
ATOM 673 O O . ASP A 1 88 ? 5.903 16.893 20.010 1.00 89.19 88 ASP A O 1
ATOM 677 N N . ALA A 1 89 ? 5.042 15.253 21.268 1.00 86.06 89 ALA A N 1
ATOM 678 C CA . ALA A 1 89 ? 6.295 14.625 21.670 1.00 86.06 89 ALA A CA 1
ATOM 679 C C . ALA A 1 89 ? 6.075 13.123 21.863 1.00 86.06 89 ALA A C 1
ATOM 681 O O . ALA A 1 89 ? 4.943 12.683 21.996 1.00 86.06 89 ALA A O 1
ATOM 682 N N . LYS A 1 90 ? 7.156 12.332 21.929 1.00 84.19 90 LYS A N 1
ATOM 683 C CA . LYS A 1 90 ? 7.090 10.882 22.195 1.00 84.19 90 LYS A CA 1
ATOM 684 C C . LYS A 1 90 ? 6.687 10.595 23.651 1.00 84.19 90 LYS A C 1
ATOM 686 O O . LYS A 1 90 ? 7.485 10.087 24.434 1.00 84.19 90 LYS A O 1
ATOM 691 N N . THR A 1 91 ? 5.467 10.965 24.003 1.00 85.44 91 THR A N 1
ATOM 692 C CA . THR A 1 91 ? 4.863 10.905 25.331 1.00 85.44 91 THR A CA 1
ATOM 693 C C . THR A 1 91 ? 3.466 10.306 25.222 1.00 85.44 91 THR A C 1
ATOM 695 O O . THR A 1 91 ? 2.990 10.002 24.127 1.00 85.44 91 THR A O 1
ATOM 698 N N . THR A 1 92 ? 2.804 10.129 26.362 1.00 88.62 92 THR A N 1
ATOM 699 C CA . THR A 1 92 ? 1.378 9.804 26.399 1.00 88.62 92 THR A CA 1
ATOM 700 C C . THR A 1 92 ? 0.587 10.843 25.589 1.00 88.62 92 THR A C 1
ATOM 702 O O . THR A 1 92 ? 0.849 12.039 25.766 1.00 88.62 92 THR A O 1
ATOM 705 N N . PRO A 1 93 ? -0.336 10.415 24.706 1.00 92.94 93 PRO A N 1
ATOM 706 C CA . PRO A 1 93 ? -1.241 11.323 24.011 1.00 92.94 93 PRO A CA 1
ATOM 707 C C . PRO A 1 93 ? -2.011 12.213 24.987 1.00 92.94 93 PRO A C 1
ATOM 709 O O . PRO A 1 93 ? -2.405 11.766 26.065 1.00 92.94 93 PRO A O 1
ATOM 712 N N . THR A 1 94 ? -2.195 13.479 24.623 1.00 94.19 94 THR A N 1
ATOM 713 C CA . THR A 1 94 ? -2.947 14.436 25.441 1.00 94.19 94 THR A CA 1
ATOM 714 C C . THR A 1 94 ? -4.381 14.496 24.922 1.00 94.19 94 THR A C 1
ATOM 716 O O . THR A 1 94 ? -4.539 14.662 23.714 1.00 94.19 94 THR A O 1
ATOM 719 N N . PRO A 1 95 ? -5.409 14.340 25.780 1.00 93.19 95 PRO A N 1
ATOM 720 C CA . PRO A 1 95 ? -6.799 14.426 25.345 1.00 93.19 95 PRO A CA 1
ATOM 721 C C . PRO A 1 95 ? -7.085 15.736 24.614 1.00 93.19 95 PRO A C 1
ATOM 723 O O . PRO A 1 95 ? -6.654 16.806 25.068 1.00 93.19 95 PRO A O 1
ATOM 726 N N . ASP A 1 96 ? -7.832 15.646 23.518 1.00 89.75 96 ASP A N 1
ATOM 727 C CA . ASP A 1 96 ? -8.312 16.798 22.775 1.00 89.75 96 ASP A CA 1
ATOM 728 C C . ASP A 1 96 ? -9.823 16.969 22.925 1.00 89.75 96 ASP A C 1
ATOM 730 O O . ASP A 1 96 ? -10.632 16.181 22.448 1.00 89.75 96 ASP A O 1
ATOM 734 N N . ASN A 1 97 ? -10.227 18.007 23.655 1.00 76.50 97 ASN A N 1
ATOM 735 C CA . ASN A 1 97 ? -11.616 18.162 24.100 1.00 76.50 97 ASN A CA 1
ATOM 736 C C . ASN A 1 97 ? -12.499 18.910 23.088 1.00 76.50 97 ASN A C 1
ATOM 738 O O . ASN A 1 97 ? -13.626 19.292 23.409 1.00 76.50 97 ASN A O 1
ATOM 742 N N . THR A 1 98 ? -11.987 19.168 21.889 1.00 80.75 98 THR A N 1
ATOM 743 C CA . THR A 1 98 ? -12.697 19.826 20.786 1.00 80.75 98 THR A CA 1
ATOM 744 C C . THR A 1 98 ? -13.476 18.840 19.910 1.00 80.75 98 THR A C 1
ATOM 746 O O . THR A 1 98 ? -14.250 19.297 19.071 1.00 80.75 98 THR A O 1
ATOM 749 N N . ASN A 1 99 ? -13.372 17.526 20.180 1.00 64.25 99 ASN A N 1
ATOM 750 C CA . ASN A 1 99 ? -14.085 16.417 19.531 1.00 64.25 99 ASN A CA 1
ATOM 751 C C . ASN A 1 99 ? -14.262 16.624 18.018 1.00 64.25 99 ASN A C 1
ATOM 753 O O . ASN A 1 99 ? -15.346 16.959 17.526 1.00 64.25 99 ASN A O 1
ATOM 757 N N . ALA A 1 100 ? -13.195 16.372 17.268 1.00 79.00 100 ALA A N 1
ATOM 758 C CA . ALA A 1 100 ? -13.150 16.509 15.819 1.00 79.00 100 ALA A CA 1
ATOM 759 C C . ALA A 1 100 ? -13.818 15.350 15.052 1.00 79.00 100 ALA A C 1
ATOM 761 O O . ALA A 1 100 ? -14.095 15.469 13.848 1.00 79.00 100 ALA A O 1
ATOM 762 N N . ALA A 1 101 ? -14.108 14.238 15.738 1.00 91.75 101 ALA A N 1
ATOM 763 C CA . ALA A 1 101 ? -14.686 13.029 15.162 1.00 91.75 101 ALA A CA 1
ATOM 764 C C . ALA A 1 101 ? -16.007 12.598 15.816 1.00 91.75 101 ALA A C 1
ATOM 766 O O . ALA A 1 101 ? -16.282 12.828 16.989 1.00 91.75 101 ALA A O 1
ATOM 767 N N . THR A 1 102 ? -16.841 11.920 15.030 1.00 93.38 102 THR A N 1
ATOM 768 C CA . THR A 1 102 ? -18.092 11.294 15.462 1.00 93.38 102 THR A CA 1
ATOM 769 C C . THR A 1 102 ? -18.028 9.803 15.173 1.00 93.38 102 THR A C 1
ATOM 771 O O . THR A 1 102 ? -17.954 9.405 14.009 1.00 93.38 102 THR A O 1
ATOM 774 N N . ILE A 1 103 ? -18.088 8.974 16.216 1.00 94.31 103 ILE A N 1
ATOM 775 C CA . ILE A 1 103 ? -18.212 7.525 16.057 1.00 94.31 103 ILE A CA 1
ATOM 776 C C . ILE A 1 103 ? -19.569 7.170 15.435 1.00 94.31 103 ILE A C 1
ATOM 778 O O . ILE A 1 103 ? -20.610 7.680 15.849 1.00 94.31 103 ILE A O 1
ATOM 782 N N . THR A 1 104 ? -19.556 6.329 14.404 1.00 92.25 104 THR A N 1
ATOM 783 C CA . THR A 1 104 ? -20.752 5.909 13.656 1.00 92.25 104 THR A CA 1
ATOM 784 C C . THR A 1 104 ? -21.081 4.439 13.882 1.00 92.25 104 THR A C 1
ATOM 786 O O . THR A 1 104 ? -22.255 4.070 13.857 1.00 92.25 104 THR A O 1
ATOM 789 N N . ALA A 1 105 ? -20.078 3.600 14.146 1.00 84.25 105 ALA A N 1
ATOM 790 C CA . ALA A 1 105 ? -20.271 2.207 14.523 1.00 84.25 105 ALA A CA 1
ATOM 791 C C . ALA A 1 105 ? -19.061 1.662 15.290 1.00 84.25 105 ALA A C 1
ATOM 793 O O . ALA A 1 105 ? -17.951 2.182 15.202 1.00 84.25 105 ALA A O 1
ATOM 794 N N . GLY A 1 106 ? -19.273 0.562 16.001 1.00 90.56 106 GLY A N 1
ATOM 795 C CA . GLY A 1 106 ? -18.196 -0.250 16.541 1.00 90.56 106 GLY A CA 1
ATOM 796 C C . GLY A 1 106 ? -18.719 -1.612 16.958 1.00 90.56 106 GLY A C 1
ATOM 797 O O . GLY A 1 106 ? -19.895 -1.746 17.303 1.00 90.56 106 GLY A O 1
ATOM 798 N N . SER A 1 107 ? -17.857 -2.617 16.901 1.00 88.62 107 SER A N 1
ATOM 799 C CA . SER A 1 107 ? -18.181 -3.985 17.298 1.00 88.62 107 SER A CA 1
ATOM 800 C C . SER A 1 107 ? -16.924 -4.725 17.721 1.00 88.62 107 SER A C 1
ATOM 802 O O . SER A 1 107 ? -15.862 -4.487 17.152 1.00 88.62 107 SER A O 1
ATOM 804 N N . GLU A 1 108 ? -17.067 -5.690 18.619 1.00 92.19 108 GLU A N 1
ATOM 805 C CA . GLU A 1 108 ? -16.019 -6.660 18.917 1.00 92.19 108 GLU A CA 1
ATOM 806 C C . GLU A 1 108 ? -16.576 -8.074 18.772 1.00 92.19 108 GLU A C 1
ATOM 808 O O . GLU A 1 108 ? -17.598 -8.419 19.369 1.00 92.19 108 GLU A O 1
ATOM 813 N N . ASN A 1 109 ? -15.939 -8.890 17.933 1.00 76.75 109 ASN A N 1
ATOM 814 C CA . ASN A 1 109 ? -16.323 -10.285 17.746 1.00 76.75 109 ASN A CA 1
ATOM 815 C C . ASN A 1 109 ? -15.120 -11.125 17.313 1.00 76.75 109 ASN A C 1
ATOM 817 O O . ASN A 1 109 ? -14.355 -10.722 16.442 1.00 76.75 109 ASN A O 1
ATOM 821 N N . GLY A 1 110 ? -14.968 -12.317 17.893 1.00 79.75 110 GLY A N 1
ATOM 822 C CA . GLY A 1 110 ? -13.935 -13.271 17.478 1.00 79.75 110 GLY A CA 1
ATOM 823 C C . GLY A 1 110 ? -12.495 -12.770 17.647 1.00 79.75 110 GLY A C 1
ATOM 824 O O . GLY A 1 110 ? -11.633 -13.159 16.864 1.00 79.75 110 GLY A O 1
ATOM 825 N N . GLY A 1 111 ? -12.233 -11.908 18.636 1.00 83.19 111 GLY A N 1
ATOM 826 C CA . GLY A 1 111 ? -10.906 -11.317 18.851 1.00 83.19 111 GLY A CA 1
ATOM 827 C C . GLY A 1 111 ? -10.547 -10.206 17.862 1.00 83.19 111 GLY A C 1
ATOM 828 O O . GLY A 1 111 ? -9.367 -9.988 17.596 1.00 83.19 111 GLY A O 1
ATOM 829 N N . ILE A 1 112 ? -11.557 -9.568 17.266 1.00 83.75 112 ILE A N 1
ATOM 830 C CA . ILE A 1 112 ? -11.408 -8.453 16.334 1.00 83.75 112 ILE A CA 1
ATOM 831 C C . ILE A 1 112 ? -12.258 -7.287 16.829 1.00 83.75 112 ILE A C 1
ATOM 833 O O . ILE A 1 112 ? -13.478 -7.427 16.947 1.00 83.75 112 ILE A O 1
ATOM 837 N N . THR A 1 113 ? -11.620 -6.135 17.019 1.00 92.12 113 THR A N 1
ATOM 838 C CA . THR A 1 113 ? -12.269 -4.852 17.290 1.00 92.12 113 THR A CA 1
ATOM 839 C C . THR A 1 113 ? -12.410 -4.081 15.981 1.00 92.12 113 THR A C 1
ATOM 841 O O . THR A 1 113 ? -11.444 -3.896 15.235 1.00 92.12 113 THR A O 1
ATOM 844 N N . ASN A 1 114 ? -13.626 -3.618 15.699 1.00 91.88 114 ASN A N 1
ATOM 845 C CA . ASN A 1 114 ? -13.949 -2.736 14.586 1.00 91.88 114 ASN A CA 1
ATOM 846 C C . ASN A 1 114 ? -14.473 -1.396 15.112 1.00 91.88 114 ASN A C 1
ATOM 848 O O . ASN A 1 114 ? -15.312 -1.375 16.014 1.00 91.88 114 ASN A O 1
ATOM 852 N N . LEU A 1 115 ? -14.011 -0.294 14.520 1.00 95.44 115 LEU A N 1
ATOM 853 C CA . LEU A 1 115 ? -14.540 1.048 14.756 1.00 95.44 115 LEU A CA 1
ATOM 854 C C . LEU A 1 115 ? -14.726 1.784 13.445 1.00 95.44 115 LEU A C 1
ATOM 856 O O . LEU A 1 115 ? -13.827 1.817 12.607 1.00 95.44 115 LEU A O 1
ATOM 860 N N . ARG A 1 116 ? -15.860 2.463 13.326 1.00 92.12 116 ARG A N 1
ATOM 861 C CA . ARG A 1 116 ? -16.146 3.380 12.237 1.00 92.12 116 ARG A CA 1
ATOM 862 C C . ARG A 1 116 ? -16.458 4.753 12.788 1.00 92.12 116 ARG A C 1
ATOM 864 O O . ARG A 1 116 ? -17.261 4.883 13.710 1.00 92.12 116 ARG A O 1
ATOM 871 N N . PHE A 1 117 ? -15.835 5.773 12.226 1.00 96.69 117 PHE A N 1
ATOM 872 C CA . PHE A 1 117 ? -16.063 7.150 12.634 1.00 96.69 117 PHE A CA 1
ATOM 873 C C . PHE A 1 117 ? -15.859 8.099 11.467 1.00 96.69 117 PHE A C 1
ATOM 875 O O . PHE A 1 117 ? -15.118 7.809 10.530 1.00 96.69 117 PHE A O 1
ATOM 882 N N . LYS A 1 118 ? -16.503 9.258 11.542 1.00 95.44 118 LYS A N 1
ATOM 883 C CA . LYS A 1 118 ? -16.341 10.340 10.575 1.00 95.44 118 LYS A CA 1
ATOM 884 C C . LYS A 1 118 ? -15.699 11.555 11.220 1.00 95.44 118 LYS A C 1
ATOM 886 O O . LYS A 1 118 ? -15.939 11.826 12.392 1.00 95.44 118 LYS A O 1
ATOM 891 N N . ARG A 1 119 ? -14.935 12.313 10.444 1.00 95.75 119 ARG A N 1
ATOM 892 C CA . ARG A 1 119 ? -14.384 13.615 10.843 1.00 95.75 119 ARG A CA 1
ATOM 893 C C . ARG A 1 119 ? -14.417 14.585 9.681 1.00 95.75 119 ARG A C 1
ATOM 895 O O . ARG A 1 119 ? -14.470 14.171 8.521 1.00 95.75 119 ARG A O 1
ATOM 902 N N . LYS A 1 120 ? -14.344 15.879 9.977 1.00 94.75 120 LYS A N 1
ATOM 903 C CA . LYS A 1 120 ? -14.160 16.884 8.928 1.00 94.75 120 LYS A CA 1
ATOM 904 C C . LYS A 1 120 ? -12.753 16.794 8.328 1.00 94.75 120 LYS A C 1
ATOM 906 O O . LYS A 1 120 ? -11.803 16.401 9.004 1.00 94.75 120 LYS A O 1
ATOM 911 N N . LEU A 1 121 ? -12.629 17.187 7.060 1.00 94.75 121 LEU A N 1
ATOM 912 C CA . LEU A 1 121 ? -11.340 17.376 6.388 1.00 94.75 121 LEU A CA 1
ATOM 913 C C . LEU A 1 121 ? -10.544 18.514 7.039 1.00 94.75 121 LEU A C 1
ATOM 915 O O . LEU A 1 121 ? -9.335 18.410 7.211 1.00 94.75 121 LEU A O 1
ATOM 919 N N . ASP A 1 122 ? -11.241 19.580 7.426 1.00 94.75 122 ASP A N 1
ATOM 920 C CA . ASP A 1 122 ? -10.723 20.695 8.211 1.00 94.75 122 ASP A CA 1
ATOM 921 C C . ASP A 1 122 ? -11.629 20.880 9.432 1.00 94.75 122 ASP A C 1
ATOM 923 O O . ASP A 1 122 ? -12.829 21.148 9.300 1.00 94.75 122 ASP A O 1
ATOM 927 N N . THR A 1 123 ? -11.074 20.654 10.616 1.00 93.19 123 THR A N 1
ATOM 928 C CA . THR A 1 123 ? -11.794 20.699 11.894 1.00 93.19 123 THR A CA 1
ATOM 929 C C . THR A 1 123 ? -11.800 22.113 12.474 1.00 93.19 123 THR A C 1
ATOM 931 O O . THR A 1 123 ? -12.683 22.446 13.264 1.00 93.19 123 THR A O 1
ATOM 934 N N . GLY A 1 124 ? -10.873 22.968 12.023 1.00 90.38 124 GLY A N 1
ATOM 935 C CA . GLY A 1 124 ? -10.602 24.282 12.593 1.00 90.38 124 GLY A CA 1
ATOM 936 C C . GLY A 1 124 ? -9.761 24.255 13.875 1.00 90.38 124 GLY A C 1
ATOM 937 O O . GLY A 1 124 ? -9.471 25.331 14.400 1.00 90.38 124 GLY A O 1
ATOM 938 N N . ASP A 1 125 ? -9.363 23.078 14.370 1.00 91.00 125 ASP A N 1
ATOM 939 C CA . ASP A 1 125 ? -8.439 22.947 15.498 1.00 91.00 125 ASP A CA 1
ATOM 940 C C . ASP A 1 125 ? -6.983 23.011 15.013 1.00 91.00 125 ASP A C 1
ATOM 942 O O . ASP A 1 125 ? -6.615 22.423 13.998 1.00 91.00 125 ASP A O 1
ATOM 946 N N . ALA A 1 126 ? -6.136 23.733 15.745 1.00 90.44 126 ALA A N 1
ATOM 947 C CA . ALA A 1 126 ? -4.712 23.853 15.453 1.00 90.44 126 ALA A CA 1
ATOM 948 C C . ALA A 1 126 ? -3.906 22.586 15.791 1.00 90.44 126 ALA A C 1
ATOM 950 O O . ALA A 1 126 ? -2.767 22.462 15.338 1.00 90.44 126 ALA A O 1
ATOM 951 N N . LYS A 1 127 ? -4.459 21.686 16.609 1.00 92.50 127 LYS A N 1
ATOM 952 C CA . LYS A 1 127 ? -3.834 20.405 16.970 1.00 92.50 127 LYS A CA 1
ATOM 953 C C . LYS A 1 127 ? -4.131 19.298 15.960 1.00 92.50 127 LYS A C 1
ATOM 955 O O . LYS A 1 127 ? -3.379 18.325 15.887 1.00 92.50 127 LYS A O 1
ATOM 960 N N . ASP A 1 128 ? -5.164 19.488 15.147 1.00 94.38 128 ASP A N 1
ATOM 961 C CA . ASP A 1 128 ? -5.577 18.525 14.142 1.00 94.38 128 ASP A CA 1
ATOM 962 C C . ASP A 1 128 ? -4.783 18.677 12.850 1.00 94.38 128 ASP A C 1
ATOM 964 O O . ASP A 1 128 ? -4.438 19.769 12.388 1.00 94.38 128 ASP A O 1
ATOM 968 N N . THR A 1 129 ? -4.541 17.547 12.192 1.00 94.75 129 THR A N 1
ATOM 969 C CA . THR A 1 129 ? -3.952 17.551 10.859 1.00 94.75 129 THR A CA 1
ATOM 970 C C . THR A 1 129 ? -5.052 17.781 9.838 1.00 94.75 129 THR A C 1
ATOM 972 O O . THR A 1 129 ? -5.862 16.895 9.569 1.00 94.75 129 THR A O 1
ATOM 975 N N . LYS A 1 130 ? -5.058 18.957 9.210 1.00 95.56 130 LYS A N 1
ATOM 976 C CA . LYS A 1 130 ? -5.944 19.242 8.078 1.00 95.56 130 LYS A CA 1
ATOM 977 C C . LYS A 1 130 ? -5.682 18.277 6.917 1.00 95.56 130 LYS A C 1
ATOM 979 O O . LYS A 1 130 ? -4.558 18.149 6.436 1.00 95.56 130 LYS A O 1
ATOM 984 N N . ILE A 1 131 ? -6.743 17.647 6.420 1.00 95.25 131 ILE A N 1
ATOM 985 C CA . ILE A 1 131 ? -6.714 16.786 5.237 1.00 95.25 131 ILE A CA 1
ATOM 986 C C . ILE A 1 131 ? -7.040 17.647 4.017 1.00 95.25 131 ILE A C 1
ATOM 988 O O . ILE A 1 131 ? -8.204 17.861 3.671 1.00 95.25 131 ILE A O 1
ATOM 992 N N . THR A 1 132 ? -6.009 18.155 3.347 1.00 93.75 132 THR A N 1
ATOM 993 C CA . THR A 1 132 ? -6.189 18.929 2.114 1.00 93.75 132 THR A CA 1
ATOM 994 C C . THR A 1 132 ? -6.371 17.988 0.915 1.00 93.75 132 THR A C 1
ATOM 996 O O . THR A 1 132 ? -5.523 17.121 0.682 1.00 93.75 132 THR A O 1
ATOM 999 N N . PRO A 1 133 ? -7.431 18.150 0.102 1.00 87.81 133 PRO A N 1
ATOM 1000 C CA . PRO A 1 133 ? -7.601 17.393 -1.136 1.00 87.81 133 PRO A CA 1
ATOM 1001 C C . PRO A 1 133 ? -6.368 17.466 -2.049 1.00 87.81 133 PRO A C 1
ATOM 1003 O O . PRO A 1 133 ? -5.921 18.550 -2.419 1.00 87.81 133 PRO A O 1
ATOM 1006 N N . GLY A 1 134 ? -5.829 16.306 -2.430 1.00 80.00 134 GLY A N 1
ATOM 1007 C CA . GLY A 1 134 ? -4.628 16.182 -3.260 1.00 80.00 134 GLY A CA 1
ATOM 1008 C C . GLY A 1 134 ? -3.301 16.140 -2.500 1.00 80.00 134 GLY A C 1
ATOM 1009 O O . GLY A 1 134 ? -2.289 15.762 -3.093 1.00 80.00 134 GLY A O 1
ATOM 1010 N N . GLU A 1 135 ? -3.280 16.474 -1.209 1.00 87.56 135 GLU A N 1
ATOM 1011 C CA . GLU A 1 135 ? -2.086 16.316 -0.378 1.00 87.56 135 GLU A CA 1
ATOM 1012 C C . GLU A 1 135 ? -1.934 14.867 0.099 1.00 87.56 135 GLU A C 1
ATOM 1014 O O . GLU A 1 135 ? -2.896 14.096 0.186 1.00 87.56 135 GLU A O 1
ATOM 1019 N N . LYS A 1 136 ? -0.685 14.479 0.372 1.00 84.38 136 LYS A N 1
ATOM 1020 C CA . LYS A 1 136 ? -0.355 13.165 0.924 1.00 84.38 136 LYS A CA 1
ATOM 1021 C C . LYS A 1 136 ? 0.089 13.308 2.373 1.00 84.38 136 LYS A C 1
ATOM 1023 O O . LYS A 1 136 ? 0.859 14.209 2.689 1.00 84.38 136 LYS A O 1
ATOM 1028 N N . LEU A 1 137 ? -0.340 12.371 3.206 1.00 92.50 137 LEU A N 1
ATOM 1029 C CA . LEU A 1 137 ? -0.067 12.318 4.639 1.00 92.50 137 LEU A CA 1
ATOM 1030 C C . LEU A 1 137 ? 0.327 10.899 5.065 1.00 92.50 137 LEU A C 1
ATOM 1032 O O . LEU A 1 137 ? 0.321 9.973 4.256 1.00 92.50 137 LEU A O 1
ATOM 1036 N N . TYR A 1 138 ? 0.681 10.721 6.330 1.00 88.50 138 TYR A N 1
ATOM 1037 C CA . TYR A 1 138 ? 0.940 9.428 6.948 1.00 88.50 138 TYR A CA 1
ATOM 1038 C C . TYR A 1 138 ? -0.216 9.030 7.861 1.00 88.50 138 TYR A C 1
ATOM 1040 O O . TYR A 1 138 ? -0.729 9.852 8.619 1.00 88.50 138 TYR A O 1
ATOM 1048 N N . LEU A 1 139 ? -0.564 7.745 7.826 1.00 92.69 139 LEU A N 1
ATOM 1049 C CA . LEU A 1 139 ? -1.418 7.099 8.810 1.00 92.69 139 LEU A CA 1
ATOM 1050 C C . LEU A 1 139 ? -0.548 6.289 9.768 1.00 92.69 139 LEU A C 1
ATOM 1052 O O . LEU A 1 139 ? 0.192 5.397 9.349 1.00 92.69 139 LEU A O 1
ATOM 1056 N N . ALA A 1 140 ? -0.642 6.598 11.051 1.00 92.00 140 ALA A N 1
ATOM 1057 C CA . ALA A 1 140 ? -0.145 5.765 12.130 1.00 92.00 140 ALA A CA 1
ATOM 1058 C C . ALA A 1 140 ? -1.272 4.862 12.628 1.00 92.00 140 ALA A C 1
ATOM 1060 O O . ALA A 1 140 ? -2.439 5.245 12.604 1.00 92.00 140 ALA A O 1
ATOM 1061 N N . TRP A 1 141 ? -0.929 3.682 13.120 1.00 94.62 141 TRP A N 1
ATOM 1062 C CA . TRP A 1 141 ? -1.885 2.797 13.775 1.00 94.62 141 TRP A CA 1
ATOM 1063 C C . TRP A 1 141 ? -1.263 2.201 15.031 1.00 94.62 141 TRP A C 1
ATOM 1065 O O . TRP A 1 141 ? -0.041 2.035 15.107 1.00 94.62 141 TRP A O 1
ATOM 1075 N N . ALA A 1 142 ? -2.104 1.882 16.008 1.00 95.50 142 ALA A N 1
ATOM 1076 C CA . ALA A 1 142 ? -1.721 1.135 17.197 1.00 95.50 142 ALA A CA 1
ATOM 1077 C C . ALA A 1 142 ? -2.931 0.414 17.797 1.00 95.50 142 ALA A C 1
ATOM 1079 O O . ALA A 1 142 ? -4.066 0.827 17.570 1.00 95.50 142 ALA A O 1
ATOM 1080 N N . TYR A 1 143 ? -2.688 -0.633 18.578 1.00 97.00 143 TYR A N 1
ATOM 1081 C CA . TYR A 1 143 ? -3.730 -1.284 19.367 1.00 97.00 143 TYR A CA 1
ATOM 1082 C C . TYR A 1 143 ? -3.176 -1.858 20.672 1.00 97.00 143 TYR A C 1
ATOM 1084 O O . TYR A 1 143 ? -1.982 -2.147 20.790 1.00 97.00 143 TYR A O 1
ATOM 1092 N N . GLY A 1 144 ? -4.051 -2.012 21.661 1.00 95.12 144 GLY A N 1
ATOM 1093 C CA . GLY A 1 144 ? -3.753 -2.648 22.940 1.00 95.12 144 GLY A CA 1
ATOM 1094 C C . GLY A 1 144 ? -4.576 -3.912 23.146 1.00 95.12 144 GLY A C 1
ATOM 1095 O O . GLY A 1 144 ? -5.607 -4.092 22.507 1.00 95.12 144 GLY A O 1
ATOM 1096 N N . ASP A 1 145 ? -4.138 -4.767 24.068 1.00 94.31 145 ASP A N 1
ATOM 1097 C CA . ASP A 1 145 ? -4.806 -6.042 24.382 1.00 94.31 145 ASP A CA 1
ATOM 1098 C C . ASP A 1 145 ? -6.028 -5.873 25.314 1.00 94.31 145 ASP A C 1
ATOM 1100 O O . ASP A 1 145 ? -6.738 -6.831 25.604 1.00 94.31 145 ASP A O 1
ATOM 1104 N N . THR A 1 146 ? -6.262 -4.658 25.826 1.00 95.38 146 THR A N 1
ATOM 1105 C CA . THR A 1 146 ? -7.397 -4.304 26.699 1.00 95.38 146 THR A CA 1
ATOM 1106 C C . THR A 1 146 ? -7.948 -2.934 26.309 1.00 95.38 146 THR A C 1
ATOM 1108 O O . THR A 1 146 ? -7.233 -2.165 25.675 1.00 95.38 146 THR A O 1
ATOM 1111 N N . ASP A 1 147 ? -9.162 -2.580 26.737 1.00 95.62 147 ASP A N 1
ATOM 1112 C CA . ASP A 1 147 ? -9.730 -1.230 26.540 1.00 95.62 147 ASP A CA 1
ATOM 1113 C C . ASP A 1 147 ? -9.085 -0.135 27.407 1.00 95.62 147 ASP A C 1
ATOM 1115 O O . ASP A 1 147 ? -9.386 1.047 27.257 1.00 95.62 147 ASP A O 1
ATOM 1119 N N . THR A 1 148 ? -8.217 -0.496 28.354 1.00 94.12 148 THR A N 1
ATOM 1120 C CA . THR A 1 148 ? -7.477 0.500 29.136 1.00 94.12 148 THR A CA 1
ATOM 1121 C C . THR A 1 148 ? -6.349 1.055 28.274 1.00 94.12 148 THR A C 1
ATOM 1123 O O . THR A 1 148 ? -5.437 0.311 27.899 1.00 94.12 148 THR A O 1
ATOM 1126 N N . PHE A 1 149 ? -6.381 2.358 27.975 1.00 92.81 149 PHE A N 1
ATOM 1127 C CA . PHE A 1 149 ? -5.291 2.998 27.242 1.00 92.81 149 PHE A CA 1
ATOM 1128 C C . PHE A 1 149 ? -3.965 2.831 27.981 1.00 92.81 149 PHE A C 1
ATOM 1130 O O . PHE A 1 149 ? -3.834 3.114 29.172 1.00 92.81 149 PHE A O 1
ATOM 1137 N N . GLY A 1 150 ? -2.969 2.340 27.252 1.00 90.44 150 GLY A N 1
ATOM 1138 C CA . GLY A 1 150 ? -1.677 1.961 27.795 1.00 90.44 150 GLY A CA 1
ATOM 1139 C C . GLY A 1 150 ? -0.632 1.847 26.697 1.00 90.44 150 GLY A C 1
ATOM 1140 O O . GLY A 1 150 ? -0.888 2.140 25.530 1.00 90.44 150 GLY A O 1
ATOM 1141 N N . TYR A 1 151 ? 0.574 1.426 27.068 1.00 89.12 151 TYR A N 1
ATOM 1142 C CA . TYR A 1 151 ? 1.660 1.284 26.106 1.00 89.12 151 TYR A CA 1
ATOM 1143 C C . TYR A 1 151 ? 1.387 0.127 25.131 1.00 89.12 151 TYR A C 1
ATOM 1145 O O . TYR A 1 151 ? 1.317 -1.031 25.526 1.00 89.12 151 TYR A O 1
ATOM 1153 N N . HIS A 1 152 ? 1.290 0.442 23.841 1.00 88.25 152 HIS A N 1
ATOM 1154 C CA . HIS A 1 152 ? 0.959 -0.483 22.746 1.00 88.25 152 HIS A CA 1
ATOM 1155 C C . HIS A 1 152 ? 2.103 -1.430 22.329 1.00 88.25 152 HIS A C 1
ATOM 1157 O O . HIS A 1 152 ? 2.020 -2.091 21.300 1.00 88.25 152 HIS A O 1
ATOM 1163 N N . ASN A 1 153 ? 3.226 -1.476 23.055 1.00 89.12 153 ASN A N 1
ATOM 1164 C CA . ASN A 1 153 ? 4.366 -2.354 22.749 1.00 89.12 153 ASN A CA 1
ATOM 1165 C C . ASN A 1 153 ? 4.780 -2.311 21.260 1.00 89.12 153 ASN A C 1
ATOM 1167 O O . ASN A 1 153 ? 5.032 -1.233 20.707 1.00 89.12 153 ASN A O 1
ATOM 1171 N N . THR A 1 154 ? 4.884 -3.474 20.612 1.00 86.00 154 THR A N 1
ATOM 1172 C CA . THR A 1 154 ? 5.166 -3.650 19.180 1.00 86.00 154 THR A CA 1
ATOM 1173 C C . THR A 1 154 ? 3.933 -3.513 18.288 1.00 86.00 154 THR A C 1
ATOM 1175 O O . THR A 1 154 ? 4.117 -3.414 17.082 1.00 86.00 154 THR A O 1
ATOM 1178 N N . ASN A 1 155 ? 2.724 -3.438 18.852 1.00 89.31 155 ASN A N 1
ATOM 1179 C CA . ASN A 1 155 ? 1.443 -3.361 18.143 1.00 89.31 155 ASN A CA 1
ATOM 1180 C C . ASN A 1 155 ? 1.198 -1.936 17.626 1.00 89.31 155 ASN A C 1
ATOM 1182 O O . ASN A 1 155 ? 0.268 -1.247 18.042 1.00 89.31 155 ASN A O 1
ATOM 1186 N N . LYS A 1 156 ? 2.103 -1.459 16.769 1.00 92.56 156 LYS A N 1
ATOM 1187 C CA . LYS A 1 156 ? 2.091 -0.109 16.204 1.00 92.56 156 LYS A CA 1
ATOM 1188 C C . LYS A 1 156 ? 2.795 -0.064 14.855 1.00 92.56 156 LYS A C 1
ATOM 1190 O O . LYS A 1 156 ? 3.764 -0.792 14.635 1.00 92.56 156 LYS A O 1
ATOM 1195 N N . GLY A 1 157 ? 2.435 0.903 14.023 1.00 85.69 157 GLY A N 1
ATOM 1196 C CA . GLY A 1 157 ? 3.135 1.131 12.767 1.00 85.69 157 GLY A CA 1
ATOM 1197 C C . GLY A 1 157 ? 2.729 2.408 12.051 1.00 85.69 157 GLY A C 1
ATOM 1198 O O . GLY A 1 157 ? 1.972 3.225 12.569 1.00 85.69 157 GLY A O 1
ATOM 1199 N N . TYR A 1 158 ? 3.291 2.568 10.853 1.00 85.50 158 TYR A N 1
ATOM 1200 C CA . TYR A 1 158 ? 3.074 3.698 9.953 1.00 85.50 158 TYR A CA 1
ATOM 1201 C C . TYR A 1 158 ? 2.832 3.206 8.530 1.00 85.50 158 TYR A C 1
ATOM 1203 O O . TYR A 1 158 ? 3.439 2.227 8.087 1.00 85.50 158 TYR A O 1
ATOM 1211 N N . SER A 1 159 ? 1.998 3.930 7.793 1.00 79.81 159 SER A N 1
ATOM 1212 C CA . SER A 1 159 ? 1.901 3.832 6.342 1.00 79.81 159 SER A CA 1
ATOM 1213 C C . SER A 1 159 ? 3.088 4.504 5.639 1.00 79.81 159 SER A C 1
ATOM 1215 O O . SER A 1 159 ? 3.877 5.236 6.242 1.00 79.81 159 SER A O 1
ATOM 1217 N N . GLY A 1 160 ? 3.189 4.294 4.323 1.00 76.62 160 GLY A N 1
ATOM 1218 C CA . GLY A 1 160 ? 3.824 5.274 3.437 1.00 76.62 160 GLY A CA 1
ATOM 1219 C C . GLY A 1 160 ? 2.943 6.519 3.259 1.00 76.62 160 GLY A C 1
ATOM 1220 O O . GLY A 1 160 ? 1.905 6.649 3.910 1.00 76.62 160 GLY A O 1
ATOM 1221 N N . LEU A 1 161 ? 3.328 7.423 2.358 1.00 76.06 161 LEU A N 1
ATOM 1222 C CA . LEU A 1 161 ? 2.497 8.579 2.016 1.00 76.06 161 LEU A CA 1
ATOM 1223 C C . LEU A 1 161 ? 1.206 8.129 1.321 1.00 76.06 161 LEU A C 1
ATOM 1225 O O . LEU A 1 161 ? 1.253 7.469 0.283 1.00 76.06 161 LEU A O 1
ATOM 1229 N N . VAL A 1 162 ? 0.063 8.540 1.859 1.00 74.12 162 VAL A N 1
ATOM 1230 C CA . VAL A 1 162 ? -1.269 8.217 1.347 1.00 74.12 162 VAL A CA 1
ATOM 1231 C C . VAL A 1 162 ? -2.058 9.490 1.061 1.00 74.12 162 VAL A C 1
ATOM 1233 O O . VAL A 1 162 ? -1.995 10.459 1.813 1.00 74.12 162 VAL A O 1
ATOM 1236 N N . MET A 1 163 ? -2.790 9.495 -0.050 1.00 84.81 163 MET A N 1
ATOM 1237 C CA . MET A 1 163 ? -3.747 10.547 -0.384 1.00 84.81 163 MET A CA 1
ATOM 1238 C C . MET A 1 163 ? -5.127 10.098 0.087 1.00 84.81 163 MET A C 1
ATOM 1240 O O . MET A 1 163 ? -5.651 9.108 -0.419 1.00 84.81 163 MET A O 1
ATOM 1244 N N . LEU A 1 164 ? -5.706 10.810 1.053 1.00 85.06 164 LEU A N 1
ATOM 1245 C CA . LEU A 1 164 ? -7.019 10.450 1.597 1.00 85.06 164 LEU A CA 1
ATOM 1246 C C . LEU A 1 164 ? -8.190 11.033 0.805 1.00 85.06 164 LEU A C 1
ATOM 1248 O O . LEU A 1 164 ? -9.286 10.484 0.861 1.00 85.06 164 LEU A O 1
ATOM 1252 N N . VAL A 1 165 ? -7.956 12.118 0.060 1.00 86.38 165 VAL A N 1
ATOM 1253 C CA . VAL A 1 165 ? -8.950 12.790 -0.788 1.00 86.38 165 VAL A CA 1
ATOM 1254 C C . VAL A 1 165 ? -8.275 13.246 -2.083 1.00 86.38 165 VAL A C 1
ATOM 1256 O O . VAL A 1 165 ? -7.203 13.849 -2.031 1.00 86.38 165 VAL A O 1
ATOM 1259 N N . ALA A 1 166 ? -8.882 12.979 -3.243 1.00 75.25 166 ALA A N 1
ATOM 1260 C CA . ALA A 1 166 ? -8.365 13.437 -4.536 1.00 75.25 166 ALA A CA 1
ATOM 1261 C C . ALA A 1 166 ? -8.325 14.967 -4.643 1.00 75.25 166 ALA A C 1
ATOM 1263 O O . ALA A 1 166 ? -9.213 15.657 -4.149 1.00 75.25 166 ALA A O 1
ATOM 1264 N N . ALA A 1 167 ? -7.342 15.491 -5.379 1.00 78.25 167 ALA A N 1
ATOM 1265 C CA . ALA A 1 167 ? -7.347 16.890 -5.794 1.00 78.25 167 ALA A CA 1
ATOM 1266 C C . ALA A 1 167 ? -8.595 17.199 -6.650 1.00 78.25 167 ALA A C 1
ATOM 1268 O O . ALA A 1 167 ? -9.001 16.351 -7.456 1.00 78.25 167 ALA A O 1
ATOM 1269 N N . PRO A 1 168 ? -9.186 18.403 -6.542 1.00 72.94 168 PRO A N 1
ATOM 1270 C CA . PRO A 1 168 ? -10.257 18.813 -7.440 1.00 72.94 168 PRO A CA 1
ATOM 1271 C C . PRO A 1 168 ? -9.758 18.806 -8.891 1.00 72.94 168 PRO A C 1
ATOM 1273 O O . PRO A 1 168 ? -8.653 19.266 -9.187 1.00 72.94 168 PRO A O 1
ATOM 1276 N N . ALA A 1 169 ? -10.574 18.283 -9.809 1.00 58.06 169 ALA A N 1
ATOM 1277 C CA . ALA A 1 169 ? -10.252 18.298 -11.231 1.00 58.06 169 ALA A CA 1
ATOM 1278 C C . ALA A 1 169 ? -10.112 19.753 -11.708 1.00 58.06 169 ALA A C 1
ATOM 1280 O O . ALA A 1 169 ? -11.035 20.555 -11.566 1.00 58.06 169 ALA A O 1
ATOM 1281 N N . SER A 1 170 ? -8.952 20.102 -12.267 1.00 47.50 170 SER A N 1
ATOM 1282 C CA . SER A 1 170 ? -8.717 21.439 -12.807 1.00 47.50 170 SER A CA 1
ATOM 1283 C C . SER A 1 170 ? -9.504 21.596 -14.110 1.00 47.50 170 SER A C 1
ATOM 1285 O O . SER A 1 170 ? -9.124 21.063 -15.149 1.00 47.50 170 SER A O 1
ATOM 1287 N N . SER A 1 171 ? -10.639 22.290 -14.060 1.00 39.88 171 SER A N 1
ATOM 1288 C CA . SER A 1 171 ? -11.423 22.634 -15.245 1.00 39.88 171 SER A CA 1
ATOM 1289 C C . SER A 1 171 ? -10.885 23.923 -15.867 1.00 39.88 171 SER A C 1
ATOM 1291 O O . SER A 1 171 ? -11.449 24.999 -15.673 1.00 39.88 171 SER A O 1
ATOM 1293 N N . THR A 1 172 ? -9.788 23.841 -16.618 1.00 35.53 172 THR A N 1
ATOM 1294 C CA . THR A 1 172 ? -9.336 24.948 -17.473 1.00 35.53 172 THR A CA 1
ATOM 1295 C C . THR A 1 172 ? -10.037 24.880 -18.829 1.00 35.53 172 THR A C 1
ATOM 1297 O O . THR A 1 172 ? -9.449 24.524 -19.846 1.00 35.53 172 THR A O 1
ATOM 1300 N N . ILE A 1 173 ? -11.316 25.259 -18.874 1.00 39.34 173 ILE A N 1
ATOM 1301 C CA . ILE A 1 173 ? -11.890 25.728 -20.140 1.00 39.34 173 ILE A CA 1
ATOM 1302 C C . ILE A 1 173 ? -11.433 27.178 -20.284 1.00 39.34 173 ILE A C 1
ATOM 1304 O O . ILE A 1 173 ? -11.955 28.072 -19.621 1.00 39.34 173 ILE A O 1
ATOM 1308 N N . ALA A 1 174 ? -10.410 27.404 -21.106 1.00 34.50 174 ALA A N 1
ATOM 1309 C CA . ALA A 1 174 ? -10.009 28.748 -21.491 1.00 34.50 174 ALA A CA 1
ATOM 1310 C C . ALA A 1 174 ? -11.190 29.427 -22.215 1.00 34.50 174 ALA A C 1
ATOM 1312 O O . ALA A 1 174 ? -11.666 28.881 -23.214 1.00 34.50 174 ALA A O 1
ATOM 1313 N N . PRO A 1 175 ? -11.687 30.590 -21.757 1.00 41.09 175 PRO A N 1
ATOM 1314 C CA . PRO A 1 175 ? -12.692 31.319 -22.509 1.00 41.09 175 PRO A CA 1
ATOM 1315 C C . PRO A 1 175 ? -12.040 31.850 -23.787 1.00 41.09 175 PRO A C 1
ATOM 1317 O O . PRO A 1 175 ? -11.125 32.673 -23.748 1.00 41.09 175 PRO A O 1
ATOM 1320 N N . THR A 1 176 ? -12.499 31.366 -24.939 1.00 37.25 176 THR A N 1
ATOM 1321 C CA . THR A 1 176 ? -12.192 31.981 -26.228 1.00 37.25 176 THR A CA 1
ATOM 1322 C C . THR A 1 176 ? -12.852 33.358 -26.237 1.00 37.25 176 THR A C 1
ATOM 1324 O O . THR A 1 176 ? -14.075 33.469 -26.313 1.00 37.25 176 THR A O 1
ATOM 1327 N N . ALA A 1 177 ? -12.054 34.414 -26.085 1.00 37.41 177 ALA A N 1
ATOM 1328 C CA . ALA A 1 177 ? -12.539 35.783 -26.156 1.00 37.41 177 ALA A CA 1
ATOM 1329 C C . ALA A 1 177 ? -13.015 36.076 -27.588 1.00 37.41 177 ALA A C 1
ATOM 1331 O O . ALA A 1 177 ? -12.214 36.231 -28.507 1.00 37.41 177 ALA A O 1
ATOM 1332 N N . SER A 1 178 ? -14.334 36.129 -27.768 1.00 39.31 178 SER A N 1
ATOM 1333 C CA . SER A 1 178 ? -14.970 36.645 -28.976 1.00 39.31 178 SER A CA 1
ATOM 1334 C C . SER A 1 178 ? -14.871 38.170 -28.957 1.00 39.31 178 SER A C 1
ATOM 1336 O O . SER A 1 178 ? -15.410 38.818 -28.061 1.00 39.31 178 SER A O 1
ATOM 1338 N N . SER A 1 179 ? -14.159 38.744 -29.925 1.00 37.78 179 SER A N 1
ATOM 1339 C CA . SER A 1 179 ? -13.990 40.190 -30.069 1.00 37.78 179 SER A CA 1
ATOM 1340 C C . SER A 1 179 ? -15.327 40.865 -30.388 1.00 37.78 179 SER A C 1
ATOM 1342 O O . SER A 1 179 ? -15.936 40.586 -31.420 1.00 37.78 179 SER A O 1
ATOM 1344 N N . SER A 1 180 ? -15.780 41.767 -29.517 1.00 38.28 180 SER A N 1
ATOM 1345 C CA . SER A 1 180 ? -16.870 42.698 -29.802 1.00 38.28 180 SER A CA 1
ATOM 1346 C C . SER A 1 180 ? -16.303 44.014 -30.337 1.00 38.28 180 SER A C 1
ATOM 1348 O O . SER A 1 180 ? -15.421 44.636 -29.748 1.00 38.28 180 SER A O 1
ATOM 1350 N N . VAL A 1 181 ? -16.812 44.420 -31.499 1.00 42.75 181 VAL A N 1
ATOM 1351 C CA . VAL A 1 181 ? -16.542 45.707 -32.143 1.00 42.75 181 VAL A CA 1
ATOM 1352 C C . VAL A 1 181 ? -17.422 46.769 -31.488 1.00 42.75 181 VAL A C 1
ATOM 1354 O O . VAL A 1 181 ? -18.641 46.610 -31.449 1.00 42.75 181 VAL A O 1
ATOM 1357 N N . VAL A 1 182 ? -16.826 47.873 -31.033 1.00 37.44 182 VAL A N 1
ATOM 1358 C CA . VAL A 1 182 ? -17.545 49.120 -30.737 1.00 37.44 182 VAL A CA 1
ATOM 1359 C C . VAL A 1 182 ? -16.802 50.272 -31.407 1.00 37.44 182 VAL A C 1
ATOM 1361 O O . VAL A 1 182 ? -15.630 50.524 -31.136 1.00 37.44 182 VAL A O 1
ATOM 1364 N N . ALA A 1 183 ? -17.501 50.943 -32.319 1.00 34.62 183 ALA A N 1
ATOM 1365 C CA . ALA A 1 183 ? -17.102 52.204 -32.927 1.00 34.62 183 ALA A CA 1
ATOM 1366 C C . ALA A 1 183 ? -17.484 53.377 -32.007 1.00 34.62 183 ALA A C 1
ATOM 1368 O O . ALA A 1 183 ? -18.530 53.300 -31.373 1.00 34.62 183 ALA A O 1
ATOM 1369 N N . THR A 1 184 ? -16.672 54.445 -31.970 1.00 30.53 184 THR A N 1
ATOM 1370 C CA . THR A 1 184 ? -17.001 55.803 -32.482 1.00 30.53 184 THR A CA 1
ATOM 1371 C C . THR A 1 184 ? -15.966 56.863 -32.043 1.00 30.53 184 THR A C 1
ATOM 1373 O O . THR A 1 184 ? -15.822 57.132 -30.858 1.00 30.53 184 THR A O 1
ATOM 1376 N N . SER A 1 185 ? -15.290 57.451 -33.045 1.00 34.53 185 SER A N 1
ATOM 1377 C CA . SER A 1 185 ? -14.958 58.879 -33.297 1.00 34.53 185 SER A CA 1
ATOM 1378 C C . SER A 1 185 ? -14.563 59.862 -32.176 1.00 34.53 185 SER A C 1
ATOM 1380 O O . SER A 1 185 ? -15.403 60.191 -31.345 1.00 34.53 185 SER A O 1
ATOM 1382 N N . SER A 1 186 ? -13.418 60.553 -32.351 1.00 39.19 186 SER A N 1
ATOM 1383 C CA . SER A 1 186 ? -13.357 61.966 -32.814 1.00 39.19 186 SER A CA 1
ATOM 1384 C C . SER A 1 186 ? -11.913 62.520 -32.989 1.00 39.19 186 SER A C 1
ATOM 1386 O O . SER A 1 186 ? -11.012 62.136 -32.254 1.00 39.19 186 SER A O 1
ATOM 1388 N N . VAL A 1 187 ? -11.761 63.342 -34.049 1.00 38.97 187 VAL A N 1
ATOM 1389 C CA . VAL A 1 187 ? -10.846 64.470 -34.429 1.00 38.97 187 VAL A CA 1
ATOM 1390 C C . VAL A 1 187 ? -9.528 64.722 -33.642 1.00 38.97 187 VAL A C 1
ATOM 1392 O O . VAL A 1 187 ? -9.479 64.518 -32.442 1.00 38.97 187 VAL A O 1
ATOM 1395 N N . ASP A 1 188 ? -8.389 65.171 -34.194 1.00 35.25 188 ASP A N 1
ATOM 1396 C CA . ASP A 1 188 ? -8.120 66.223 -35.192 1.00 35.25 188 ASP A CA 1
ATOM 1397 C C . ASP A 1 188 ? -6.709 66.098 -35.836 1.00 35.25 188 ASP A C 1
ATOM 1399 O O . ASP A 1 188 ? -5.854 65.325 -35.407 1.00 35.25 188 ASP A O 1
ATOM 1403 N N . ALA A 1 189 ? -6.502 66.888 -36.893 1.00 43.22 189 ALA A N 1
ATOM 1404 C CA . ALA A 1 189 ? -5.444 66.855 -37.907 1.00 43.22 189 ALA A CA 1
ATOM 1405 C C . ALA A 1 189 ? -4.013 67.267 -37.496 1.00 43.22 189 ALA A C 1
ATOM 1407 O O . ALA A 1 189 ? -3.849 68.263 -36.804 1.00 43.22 189 ALA A O 1
ATOM 1408 N N . VAL A 1 190 ? -2.995 66.642 -38.125 1.00 39.28 190 VAL A N 1
ATOM 1409 C CA . VAL A 1 190 ? -1.761 67.308 -38.617 1.00 39.28 190 VAL A CA 1
ATOM 1410 C C . VAL A 1 190 ? -1.202 66.561 -39.852 1.00 39.28 190 VAL A C 1
ATOM 1412 O O . VAL A 1 190 ? -1.023 65.347 -39.832 1.00 39.28 190 VAL A O 1
ATOM 1415 N N . SER A 1 191 ? -0.930 67.306 -40.927 1.00 47.50 191 SER A N 1
ATOM 1416 C CA . SER A 1 191 ? -0.191 66.919 -42.151 1.00 47.50 191 SER A CA 1
ATOM 1417 C C . SER A 1 191 ? 1.325 66.970 -41.880 1.00 47.50 191 SER A C 1
ATOM 1419 O O . SER A 1 191 ? 1.724 67.897 -41.171 1.00 47.50 191 SER A O 1
ATOM 1421 N N . PRO A 1 192 ? 2.199 66.071 -42.404 1.00 47.81 192 PRO A N 1
ATOM 1422 C CA . PRO A 1 192 ? 2.887 66.437 -43.657 1.00 47.81 192 PRO A CA 1
ATOM 1423 C C . PRO A 1 192 ? 3.474 65.294 -44.545 1.00 47.81 192 PRO A C 1
ATOM 1425 O O . PRO A 1 192 ? 3.849 64.219 -44.089 1.00 47.81 192 PRO A O 1
ATOM 1428 N N . THR A 1 193 ? 3.643 65.660 -45.824 1.00 43.59 193 THR A N 1
ATOM 1429 C CA . THR A 1 193 ? 4.692 65.298 -46.815 1.00 43.59 193 THR A CA 1
ATOM 1430 C C . THR A 1 193 ? 4.714 63.909 -47.499 1.00 43.59 193 THR A C 1
ATOM 1432 O O . THR A 1 193 ? 4.831 62.879 -46.839 1.00 43.59 193 THR A O 1
ATOM 1435 N N . PRO A 1 194 ? 4.730 63.860 -48.855 1.00 53.09 194 PRO A N 1
ATOM 1436 C CA . PRO A 1 194 ? 4.910 62.621 -49.612 1.00 53.09 194 PRO A CA 1
ATOM 1437 C C . PRO A 1 194 ? 6.357 62.107 -49.534 1.00 53.09 194 PRO A C 1
ATOM 1439 O O . PRO A 1 194 ? 7.311 62.839 -49.796 1.00 53.09 194 PRO A O 1
ATOM 1442 N N . THR A 1 195 ? 6.513 60.825 -49.203 1.00 49.66 195 THR A N 1
ATOM 1443 C CA . THR A 1 195 ? 7.800 60.108 -49.224 1.00 49.66 195 THR A CA 1
ATOM 1444 C C . THR A 1 195 ? 8.004 59.462 -50.606 1.00 49.66 195 THR A C 1
ATOM 1446 O O . THR A 1 195 ? 7.050 58.887 -51.135 1.00 49.66 195 THR A O 1
ATOM 1449 N N . PRO A 1 196 ? 9.199 59.566 -51.223 1.00 60.06 196 PRO A N 1
ATOM 1450 C CA . PRO A 1 196 ? 9.442 59.117 -52.593 1.00 60.06 196 PRO A CA 1
ATOM 1451 C C . PRO A 1 196 ? 9.391 57.593 -52.762 1.00 60.06 196 PRO A C 1
ATOM 1453 O O . PRO A 1 196 ? 9.783 56.823 -51.886 1.00 60.06 196 PRO A O 1
ATOM 1456 N N . THR A 1 197 ? 8.938 57.190 -53.947 1.00 57.12 197 THR A N 1
ATOM 1457 C CA . THR A 1 197 ? 8.860 55.820 -54.463 1.00 57.12 197 THR A CA 1
ATOM 1458 C C . THR A 1 197 ? 10.212 55.095 -54.382 1.00 57.12 197 THR A C 1
ATOM 1460 O O . THR A 1 197 ? 11.199 55.625 -54.898 1.00 57.12 197 THR A O 1
ATOM 1463 N N . PRO A 1 198 ? 10.294 53.878 -53.810 1.00 57.47 198 PRO A N 1
ATOM 1464 C CA . PRO A 1 198 ? 11.523 53.099 -53.850 1.00 57.47 198 PRO A CA 1
ATOM 1465 C C . PRO A 1 198 ? 11.789 52.561 -55.263 1.00 57.47 198 PRO A C 1
ATOM 1467 O O . PRO A 1 198 ? 10.938 51.931 -55.892 1.00 57.47 198 PRO A O 1
ATOM 1470 N N . THR A 1 199 ? 13.004 52.814 -55.744 1.00 61.69 199 THR A N 1
ATOM 1471 C CA . THR A 1 199 ? 13.601 52.240 -56.955 1.00 61.69 199 THR A CA 1
ATOM 1472 C C . THR A 1 199 ? 13.670 50.706 -56.853 1.00 61.69 199 THR A C 1
ATOM 1474 O O . THR A 1 199 ? 14.001 50.198 -55.778 1.00 61.69 199 THR A O 1
ATOM 1477 N N . PRO A 1 200 ? 13.416 49.938 -57.932 1.00 57.44 200 PRO A N 1
ATOM 1478 C CA . PRO A 1 200 ? 13.526 48.480 -57.897 1.00 57.44 200 PRO A CA 1
ATOM 1479 C C . PRO A 1 200 ? 14.972 48.045 -57.627 1.00 57.44 200 PRO A C 1
ATOM 1481 O O . PRO A 1 200 ? 15.884 48.400 -58.374 1.00 57.44 200 PRO A O 1
ATOM 1484 N N . ALA A 1 201 ? 15.182 47.270 -56.563 1.00 60.66 201 ALA A N 1
ATOM 1485 C CA . ALA A 1 201 ? 16.461 46.631 -56.279 1.00 60.66 201 ALA A CA 1
ATOM 1486 C C . ALA A 1 201 ? 16.706 45.470 -57.257 1.00 60.66 201 ALA A C 1
ATOM 1488 O O . ALA A 1 201 ? 15.797 44.701 -57.572 1.00 60.66 201 ALA A O 1
ATOM 1489 N N . SER A 1 202 ? 17.943 45.348 -57.737 1.00 61.59 202 SER A N 1
ATOM 1490 C CA . SER A 1 202 ? 18.382 44.306 -58.665 1.00 61.59 202 SER A CA 1
ATOM 1491 C C . SER A 1 202 ? 18.238 42.903 -58.074 1.00 61.59 202 SER A C 1
ATOM 1493 O O . SER A 1 202 ? 18.673 42.641 -56.952 1.00 61.59 202 SER A O 1
ATOM 1495 N N . THR A 1 203 ? 17.671 42.004 -58.876 1.00 62.06 203 THR A N 1
ATOM 1496 C CA . THR A 1 203 ? 17.491 40.575 -58.606 1.00 62.06 203 THR A CA 1
ATOM 1497 C C . THR A 1 203 ? 18.812 39.907 -58.198 1.00 62.06 203 THR A C 1
ATOM 1499 O O . THR A 1 203 ? 19.765 39.946 -58.980 1.00 62.06 203 THR A O 1
ATOM 1502 N N . PRO A 1 204 ? 18.904 39.273 -57.014 1.00 59.78 204 PRO A N 1
ATOM 1503 C CA . PRO A 1 204 ? 20.086 38.508 -56.644 1.00 59.78 204 PRO A CA 1
ATOM 1504 C C . PRO A 1 204 ? 20.186 37.219 -57.472 1.00 59.78 204 PRO A C 1
ATOM 1506 O O . PRO A 1 204 ? 19.185 36.571 -57.783 1.00 59.78 204 PRO A O 1
ATOM 1509 N N . ALA A 1 205 ? 21.419 36.867 -57.835 1.00 65.25 205 ALA A N 1
ATOM 1510 C CA . ALA A 1 205 ? 21.767 35.647 -58.557 1.00 65.25 205 ALA A CA 1
ATOM 1511 C C . ALA A 1 205 ? 21.377 34.382 -57.759 1.00 65.25 205 ALA A C 1
ATOM 1513 O O . ALA A 1 205 ? 21.395 34.416 -56.525 1.00 65.25 205 ALA A O 1
ATOM 1514 N N . PRO A 1 206 ? 21.043 33.263 -58.433 1.00 59.78 206 PRO A N 1
ATOM 1515 C CA . PRO A 1 206 ? 20.590 32.047 -57.767 1.00 59.78 206 PRO A CA 1
ATOM 1516 C C . PRO A 1 206 ? 21.688 31.480 -56.864 1.00 59.78 206 PRO A C 1
ATOM 1518 O O . PRO A 1 206 ? 22.777 31.127 -57.317 1.00 59.78 206 PRO A O 1
ATOM 1521 N N . THR A 1 207 ? 21.388 31.387 -55.573 1.00 62.12 207 THR A N 1
ATOM 1522 C CA . THR A 1 207 ? 22.194 30.666 -54.592 1.00 62.12 207 THR A CA 1
ATOM 1523 C C . THR A 1 207 ? 22.017 29.160 -54.771 1.00 62.12 207 THR A C 1
ATOM 1525 O O . THR A 1 207 ? 20.925 28.666 -55.059 1.00 62.12 207 THR A O 1
ATOM 1528 N N . SER A 1 208 ? 23.118 28.424 -54.623 1.00 60.88 208 SER A N 1
ATOM 1529 C CA . SER A 1 208 ? 23.161 26.969 -54.726 1.00 60.88 208 SER A CA 1
ATOM 1530 C C . SER A 1 208 ? 22.230 26.306 -53.709 1.00 60.88 208 SER A C 1
ATOM 1532 O O . SER A 1 208 ? 22.194 26.664 -52.532 1.00 60.88 208 SER A O 1
ATOM 1534 N N . THR A 1 209 ? 21.480 25.312 -54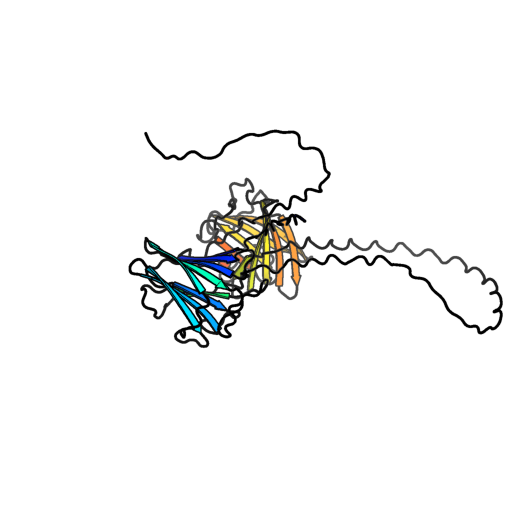.183 1.00 59.88 209 THR A N 1
ATOM 1535 C CA . THR A 1 209 ? 20.583 24.484 -53.376 1.00 59.88 209 THR A CA 1
ATOM 1536 C C . THR A 1 209 ? 21.371 23.785 -52.260 1.00 59.88 209 THR A C 1
ATOM 1538 O O . THR A 1 209 ? 22.311 23.047 -52.569 1.00 59.88 209 THR A O 1
ATOM 1541 N N . PRO A 1 210 ? 21.031 23.990 -50.974 1.00 56.12 210 PRO A N 1
ATOM 1542 C CA . PRO A 1 210 ? 21.681 23.269 -49.890 1.00 56.12 210 PRO A CA 1
ATOM 1543 C C . PRO A 1 210 ? 21.331 21.779 -49.962 1.00 56.12 210 PRO A C 1
ATOM 1545 O O . PRO A 1 210 ? 20.208 21.400 -50.299 1.00 56.12 210 PRO A O 1
ATOM 1548 N N . ALA A 1 211 ? 22.318 20.938 -49.653 1.00 60.91 211 ALA A N 1
ATOM 1549 C CA . ALA A 1 211 ? 22.160 19.492 -49.551 1.00 60.91 211 ALA A CA 1
ATOM 1550 C C . ALA A 1 211 ? 21.044 19.129 -48.546 1.00 60.91 211 ALA A C 1
ATOM 1552 O O . ALA A 1 211 ? 20.860 19.857 -47.566 1.00 60.91 211 ALA A O 1
ATOM 1553 N N . PRO A 1 212 ? 20.305 18.022 -48.762 1.00 52.72 212 PRO A N 1
ATOM 1554 C CA . PRO A 1 212 ? 19.191 17.641 -47.903 1.00 52.72 212 PRO A CA 1
ATOM 1555 C C . PRO A 1 212 ? 19.671 17.461 -46.463 1.00 52.72 212 PRO A C 1
ATOM 1557 O O . PRO A 1 212 ? 20.510 16.611 -46.162 1.00 52.72 212 PRO A O 1
ATOM 1560 N N . THR A 1 213 ? 19.137 18.284 -45.568 1.00 58.12 213 THR A N 1
ATOM 1561 C CA . THR A 1 213 ? 19.295 18.121 -44.128 1.00 58.12 213 THR A CA 1
ATOM 1562 C C . THR A 1 213 ? 18.574 16.849 -43.694 1.00 58.12 213 THR A C 1
ATOM 1564 O O . THR A 1 213 ? 17.429 16.600 -44.075 1.00 58.12 213 THR A O 1
ATOM 1567 N N . SER A 1 214 ? 19.261 16.022 -42.904 1.00 52.12 214 SER A N 1
ATOM 1568 C CA . SER A 1 214 ? 18.701 14.812 -42.307 1.00 52.12 214 SER A CA 1
ATOM 1569 C C . SER A 1 214 ? 17.405 15.140 -41.569 1.00 52.12 214 SER A C 1
ATOM 1571 O O . SER A 1 214 ? 17.396 16.008 -40.692 1.00 52.12 214 SER A O 1
ATOM 1573 N N . THR A 1 215 ? 16.327 14.440 -41.919 1.00 52.53 215 THR A N 1
ATOM 1574 C CA . THR A 1 215 ? 15.041 14.504 -41.224 1.00 52.53 215 THR A CA 1
ATOM 1575 C C . THR A 1 215 ? 15.270 14.314 -39.720 1.00 52.53 215 THR A C 1
ATOM 1577 O O . THR A 1 215 ? 15.876 13.308 -39.339 1.00 52.53 215 THR A O 1
ATOM 1580 N N . PRO A 1 216 ? 14.845 15.254 -38.854 1.00 47.34 216 PRO A N 1
ATOM 1581 C CA . PRO A 1 216 ? 14.963 15.067 -37.416 1.00 47.34 216 PRO A CA 1
ATOM 1582 C C . PRO A 1 216 ? 14.211 13.797 -37.010 1.00 47.34 216 PRO A C 1
ATOM 1584 O O . PRO A 1 216 ? 13.108 13.535 -37.496 1.00 47.34 216 PRO A O 1
ATOM 1587 N N . ALA A 1 217 ? 14.837 12.993 -36.149 1.00 48.94 217 ALA A N 1
ATOM 1588 C CA . ALA A 1 217 ? 14.224 11.796 -35.587 1.00 48.94 217 ALA A CA 1
ATOM 1589 C C . ALA A 1 217 ? 12.857 12.152 -34.970 1.00 48.94 217 ALA A C 1
ATOM 1591 O O . ALA A 1 217 ? 12.736 13.230 -34.380 1.00 48.94 217 ALA A O 1
ATOM 1592 N N . PRO A 1 218 ? 11.832 11.288 -35.108 1.00 39.22 218 PRO A N 1
ATOM 1593 C CA . PRO A 1 218 ? 10.501 11.574 -34.594 1.00 39.22 218 PRO A CA 1
ATOM 1594 C C . PRO A 1 218 ? 10.591 11.903 -33.106 1.00 39.22 218 PRO A C 1
ATOM 1596 O O . PRO A 1 218 ? 11.083 11.110 -32.302 1.00 39.22 218 PRO A O 1
ATOM 1599 N N . THR A 1 219 ? 10.133 13.100 -32.751 1.00 45.81 219 THR A N 1
ATOM 1600 C CA . THR A 1 219 ? 9.990 13.532 -31.367 1.00 45.81 219 THR A CA 1
ATOM 1601 C C . THR A 1 219 ? 9.062 12.544 -30.674 1.00 45.81 219 THR A C 1
ATOM 1603 O O . THR A 1 219 ? 7.950 12.302 -31.146 1.00 45.81 219 THR A O 1
ATOM 1606 N N . SER A 1 220 ? 9.529 11.950 -29.575 1.00 35.59 220 SER A N 1
ATOM 1607 C CA . SER A 1 220 ? 8.742 11.042 -28.745 1.00 35.59 220 SER A CA 1
ATOM 1608 C C . SER A 1 220 ? 7.391 11.684 -28.434 1.00 35.59 220 SER A C 1
ATOM 1610 O O . SER A 1 220 ? 7.339 12.738 -27.794 1.00 35.59 220 SER A O 1
ATOM 1612 N N . THR A 1 221 ? 6.306 11.068 -28.899 1.00 36.47 221 THR A N 1
ATOM 1613 C CA . THR A 1 221 ? 4.951 11.408 -28.471 1.00 36.47 221 THR A CA 1
ATOM 1614 C C . THR A 1 221 ? 4.920 11.402 -26.938 1.00 36.47 221 THR A C 1
ATOM 1616 O O . THR A 1 221 ? 5.357 10.408 -26.353 1.00 36.47 221 THR A O 1
ATOM 1619 N N . PRO A 1 222 ? 4.469 12.479 -26.262 1.00 34.44 222 PRO A N 1
ATOM 1620 C CA . PRO A 1 222 ? 4.335 12.454 -24.813 1.00 34.44 222 PRO A CA 1
ATOM 1621 C C . PRO A 1 222 ? 3.427 11.283 -24.439 1.00 34.44 222 PRO A C 1
ATOM 1623 O O . PRO A 1 222 ? 2.326 11.143 -24.978 1.00 34.44 222 PRO A O 1
ATOM 1626 N N . ALA A 1 223 ? 3.934 10.412 -23.566 1.00 38.97 223 ALA A N 1
ATOM 1627 C CA . ALA A 1 223 ? 3.173 9.294 -23.037 1.00 38.97 223 ALA A CA 1
ATOM 1628 C C . ALA A 1 223 ? 1.849 9.822 -22.456 1.00 38.97 223 ALA A C 1
ATOM 1630 O O . ALA A 1 223 ? 1.850 10.902 -21.856 1.00 38.97 223 ALA A O 1
ATOM 1631 N N . PRO A 1 224 ? 0.723 9.107 -22.631 1.00 32.56 224 PRO A N 1
ATOM 1632 C CA . PRO A 1 224 ? -0.525 9.502 -22.005 1.00 32.56 224 PRO A CA 1
ATOM 1633 C C . PRO A 1 224 ? -0.296 9.600 -20.496 1.00 32.56 224 PRO A C 1
ATOM 1635 O O . PRO A 1 224 ? -0.002 8.607 -19.832 1.00 32.56 224 PRO A O 1
ATOM 1638 N N . THR A 1 225 ? -0.403 10.814 -19.963 1.00 37.47 225 THR A N 1
ATOM 1639 C CA . THR A 1 225 ? -0.399 11.065 -18.526 1.00 37.47 225 THR A CA 1
ATOM 1640 C C . THR A 1 225 ? -1.680 10.458 -17.960 1.00 37.47 225 THR A C 1
ATOM 1642 O O . THR A 1 225 ? -2.739 11.084 -17.989 1.00 37.47 225 THR A O 1
ATOM 1645 N N . SER A 1 226 ? -1.610 9.202 -17.515 1.00 38.00 226 SER A N 1
ATOM 1646 C CA . SER A 1 226 ? -2.713 8.537 -16.823 1.00 38.00 226 SER A CA 1
ATOM 1647 C C . SER A 1 226 ? -3.062 9.321 -15.561 1.00 38.00 226 SER A C 1
ATOM 1649 O O . SER A 1 226 ? -2.222 9.554 -14.694 1.00 38.00 226 SER A O 1
ATOM 1651 N N . ALA A 1 227 ? -4.313 9.760 -15.483 1.00 33.47 227 ALA A N 1
ATOM 1652 C CA . ALA A 1 227 ? -4.849 10.475 -14.345 1.00 33.47 227 ALA A CA 1
ATOM 1653 C C . ALA A 1 227 ? -5.087 9.533 -13.149 1.00 33.47 227 ALA A C 1
ATOM 1655 O O . ALA A 1 227 ? -5.785 8.534 -13.280 1.00 33.47 227 ALA A O 1
ATOM 1656 N N . SER A 1 228 ? -4.599 9.975 -11.985 1.00 42.38 228 SER A N 1
ATOM 1657 C CA . SER A 1 228 ? -5.120 9.743 -10.628 1.00 42.38 228 SER A CA 1
ATOM 1658 C C . SER A 1 228 ? -4.984 8.346 -9.984 1.00 42.38 228 SER A C 1
ATOM 1660 O O . SER A 1 228 ? -5.512 7.345 -10.459 1.00 42.38 228 SER A O 1
ATOM 1662 N N . GLN A 1 229 ? -4.358 8.371 -8.796 1.00 47.28 229 GLN A N 1
ATOM 1663 C CA . GLN A 1 229 ? -4.078 7.306 -7.816 1.00 47.28 229 GLN A CA 1
ATOM 1664 C C . GLN A 1 229 ? -2.964 6.309 -8.182 1.00 47.28 229 GLN A C 1
ATOM 1666 O O . GLN A 1 229 ? -3.214 5.189 -8.627 1.00 47.28 229 GLN A O 1
ATOM 1671 N N . ASP A 1 230 ? -1.719 6.710 -7.907 1.00 57.50 230 ASP A N 1
ATOM 1672 C CA . ASP A 1 230 ? -0.571 5.803 -7.847 1.00 57.50 230 ASP A CA 1
ATOM 1673 C C . ASP A 1 230 ? -0.507 5.180 -6.448 1.00 57.50 230 ASP A C 1
ATOM 1675 O O . ASP A 1 230 ? -0.057 5.822 -5.492 1.00 57.50 230 ASP A O 1
ATOM 1679 N N . ASN A 1 231 ? -0.948 3.927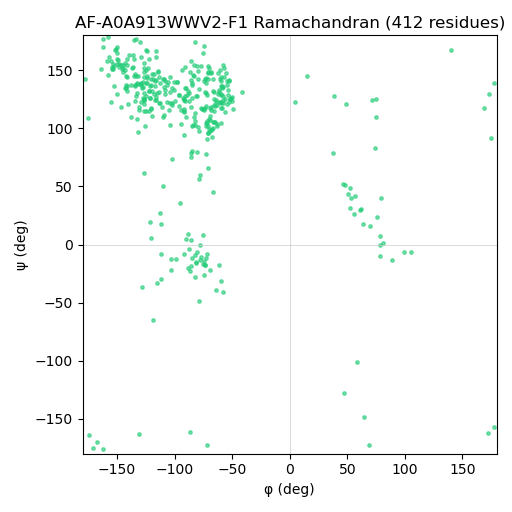 -6.323 1.00 79.56 231 ASN A N 1
ATOM 1680 C CA . ASN A 1 231 ? -0.641 3.119 -5.143 1.00 79.56 231 ASN A CA 1
ATOM 1681 C C . ASN A 1 231 ? 0.884 3.024 -4.983 1.00 79.56 231 ASN A C 1
ATOM 1683 O O . ASN A 1 231 ? 1.602 3.116 -5.980 1.00 79.56 231 ASN A O 1
ATOM 1687 N N . GLU A 1 232 ? 1.400 2.853 -3.763 1.00 89.12 232 GLU A N 1
ATOM 1688 C CA . GLU A 1 232 ? 2.844 2.894 -3.508 1.00 89.12 232 GLU A CA 1
ATOM 1689 C C . GLU A 1 232 ? 3.307 1.867 -2.472 1.00 89.12 232 GLU A C 1
ATOM 1691 O O . GLU A 1 232 ? 2.715 1.722 -1.404 1.00 89.12 232 GLU A O 1
ATOM 1696 N N . LEU A 1 233 ? 4.428 1.207 -2.767 1.00 79.44 233 LEU A N 1
ATOM 1697 C CA . LEU A 1 233 ? 5.235 0.464 -1.806 1.00 79.44 233 LEU A CA 1
ATOM 1698 C C . LEU A 1 233 ? 6.687 0.927 -1.889 1.00 79.44 233 LEU A C 1
ATOM 1700 O O . LEU A 1 233 ? 7.257 1.052 -2.974 1.00 79.44 233 LEU A O 1
ATOM 1704 N N . ILE A 1 234 ? 7.299 1.140 -0.727 1.00 84.75 234 ILE A N 1
ATOM 1705 C CA . ILE A 1 234 ? 8.709 1.496 -0.604 1.00 84.75 234 ILE A CA 1
ATOM 1706 C C . ILE A 1 234 ? 9.421 0.388 0.161 1.00 84.75 234 ILE A C 1
ATOM 1708 O O . ILE A 1 234 ? 9.075 0.071 1.298 1.00 84.75 234 ILE A O 1
ATOM 1712 N N . PHE A 1 235 ? 10.460 -0.163 -0.448 1.00 83.50 235 PHE A N 1
ATOM 1713 C CA . PHE A 1 235 ? 11.324 -1.165 0.147 1.00 83.50 235 PHE A CA 1
ATOM 1714 C C . PHE A 1 235 ? 12.741 -0.630 0.301 1.00 83.50 235 PHE A C 1
ATOM 1716 O O . PHE A 1 235 ? 13.112 0.412 -0.244 1.00 83.50 235 PHE A O 1
ATOM 1723 N N . LYS A 1 236 ? 13.543 -1.354 1.088 1.00 86.56 236 LYS A N 1
ATOM 1724 C CA . LYS A 1 236 ? 14.974 -1.083 1.259 1.00 86.56 236 LYS A CA 1
ATOM 1725 C C . LYS A 1 236 ? 15.270 0.399 1.544 1.00 86.56 236 LYS A C 1
ATOM 1727 O O . LYS A 1 236 ? 16.067 1.026 0.866 1.00 86.56 236 LYS A O 1
ATOM 1732 N N . LYS A 1 237 ? 14.580 0.984 2.531 1.00 82.44 237 LYS A N 1
ATOM 1733 C CA . LYS A 1 237 ? 14.771 2.391 2.942 1.00 82.44 237 LYS A CA 1
ATOM 1734 C C . LYS A 1 237 ? 14.687 3.407 1.779 1.00 82.44 237 LYS A C 1
ATOM 1736 O O . LYS A 1 237 ? 15.356 4.433 1.825 1.00 82.44 237 LYS A O 1
ATOM 1741 N N . GLY A 1 238 ? 13.883 3.134 0.747 1.00 80.38 238 GLY A N 1
ATOM 1742 C CA . GLY A 1 238 ? 13.726 4.028 -0.407 1.00 80.38 238 GLY A CA 1
ATOM 1743 C C . GLY A 1 238 ? 14.533 3.643 -1.643 1.00 80.38 238 GLY A C 1
ATOM 1744 O O . GLY A 1 238 ? 14.351 4.264 -2.686 1.00 80.38 238 GLY A O 1
ATOM 1745 N N . GLU A 1 239 ? 15.397 2.628 -1.564 1.00 90.62 239 GLU A N 1
ATOM 1746 C CA . GLU A 1 239 ? 16.206 2.186 -2.707 1.00 90.62 239 GLU A CA 1
ATOM 1747 C C . GLU A 1 239 ? 15.408 1.395 -3.746 1.00 90.62 239 GLU A C 1
ATOM 1749 O O . GLU A 1 239 ? 15.874 1.253 -4.872 1.00 90.62 239 GLU A O 1
ATOM 1754 N N . TYR A 1 240 ? 14.220 0.901 -3.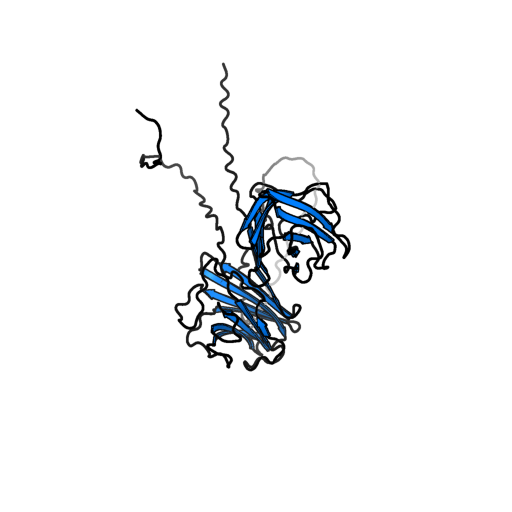395 1.00 95.31 240 TYR A N 1
ATOM 1755 C CA . TYR A 1 240 ? 13.273 0.307 -4.332 1.00 95.31 240 TYR A CA 1
ATOM 1756 C C . TYR A 1 240 ? 11.881 0.853 -4.035 1.00 95.31 240 TYR A C 1
ATOM 1758 O O . TYR A 1 240 ? 11.376 0.713 -2.922 1.00 95.31 240 TYR A O 1
ATOM 1766 N N . LYS A 1 241 ? 11.236 1.447 -5.032 1.00 93.25 241 LYS A N 1
ATOM 1767 C CA . LYS A 1 241 ? 9.879 1.983 -4.943 1.00 93.25 241 LYS A CA 1
ATOM 1768 C C . LYS A 1 241 ? 9.035 1.420 -6.077 1.00 93.25 241 LYS A C 1
ATOM 1770 O O . LYS A 1 241 ? 9.421 1.530 -7.235 1.00 93.25 241 LYS A O 1
ATOM 1775 N N . LEU A 1 242 ? 7.897 0.831 -5.730 1.00 95.94 242 LEU A N 1
ATOM 1776 C CA . LEU A 1 242 ? 6.885 0.342 -6.657 1.00 95.94 242 LEU A CA 1
ATOM 1777 C C . LEU A 1 242 ? 5.666 1.254 -6.584 1.00 95.94 242 LEU A C 1
ATOM 1779 O O . LEU A 1 242 ? 5.125 1.469 -5.503 1.00 95.94 242 LEU A O 1
ATOM 1783 N N . ASN A 1 243 ? 5.197 1.708 -7.737 1.00 92.69 243 ASN A N 1
ATOM 17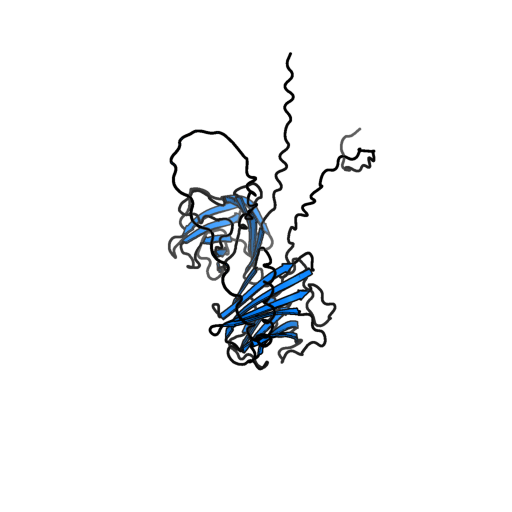84 C CA . ASN A 1 243 ? 3.892 2.314 -7.908 1.00 92.69 243 ASN A CA 1
ATOM 1785 C C . ASN A 1 243 ? 3.047 1.478 -8.869 1.00 92.69 243 ASN A C 1
ATOM 1787 O O . ASN A 1 243 ? 3.591 0.880 -9.800 1.00 92.69 243 ASN A O 1
ATOM 1791 N N . TRP A 1 244 ? 1.732 1.430 -8.659 1.00 92.69 244 TRP A N 1
ATOM 1792 C CA . TRP A 1 244 ? 0.831 0.788 -9.615 1.00 92.69 244 TRP A CA 1
ATOM 1793 C C . TRP A 1 244 ? -0.531 1.464 -9.714 1.00 92.69 244 TRP A C 1
ATOM 1795 O O . TRP A 1 244 ? -1.053 2.021 -8.744 1.00 92.69 244 TRP A O 1
ATOM 1805 N N . ASN A 1 245 ? -1.127 1.341 -10.897 1.00 84.06 245 ASN A N 1
ATOM 1806 C CA . ASN A 1 245 ? -2.468 1.814 -11.206 1.00 84.06 245 ASN A CA 1
ATOM 1807 C C . ASN A 1 245 ? -3.214 0.766 -12.040 1.00 84.06 245 ASN A C 1
ATOM 1809 O O . ASN A 1 245 ? -2.645 0.173 -12.955 1.00 84.06 245 ASN A O 1
ATOM 1813 N N . PHE A 1 246 ? -4.488 0.531 -11.729 1.00 84.69 246 PHE A N 1
ATOM 1814 C CA . PHE A 1 246 ? -5.322 -0.434 -12.442 1.00 84.69 246 PHE A CA 1
ATOM 1815 C C . PHE A 1 246 ? -6.304 0.266 -13.378 1.00 84.69 246 PHE A C 1
ATOM 1817 O O . PHE A 1 246 ? -7.174 1.005 -12.925 1.00 84.69 246 PHE A O 1
ATOM 1824 N N . ASN A 1 247 ? -6.242 -0.038 -14.671 1.00 78.62 247 ASN A N 1
ATOM 1825 C CA . ASN A 1 247 ? -7.192 0.432 -15.668 1.00 78.62 247 ASN A CA 1
ATOM 1826 C C . ASN A 1 247 ? -8.363 -0.557 -15.805 1.00 78.62 247 ASN A C 1
ATOM 1828 O O . ASN A 1 247 ? -8.225 -1.651 -16.358 1.00 78.62 247 ASN A O 1
ATOM 1832 N N . SER A 1 248 ? -9.546 -0.152 -15.335 1.00 78.56 248 SER A N 1
ATOM 1833 C CA . SER A 1 248 ? -10.757 -0.978 -15.360 1.00 78.56 248 SER A CA 1
ATOM 1834 C C . SER A 1 248 ? -11.318 -1.214 -16.765 1.00 78.56 248 SER A C 1
ATOM 1836 O O . SER A 1 248 ? -12.024 -2.207 -16.956 1.00 78.56 248 SER A O 1
ATOM 1838 N N . ASN A 1 249 ? -10.998 -0.358 -17.740 1.00 76.62 249 ASN A N 1
ATOM 1839 C CA . ASN A 1 249 ? -11.447 -0.498 -19.126 1.00 76.62 249 ASN A CA 1
ATOM 1840 C C . ASN A 1 249 ? -10.605 -1.535 -19.866 1.00 76.62 249 ASN A C 1
ATOM 1842 O O . ASN A 1 249 ? -11.151 -2.437 -20.497 1.00 76.62 249 ASN A O 1
ATOM 1846 N N . THR A 1 250 ? -9.277 -1.439 -19.757 1.00 80.38 250 THR A N 1
ATOM 1847 C CA . THR A 1 250 ? -8.365 -2.375 -20.433 1.00 80.38 250 THR A CA 1
ATOM 1848 C C . THR A 1 250 ? -8.117 -3.652 -19.634 1.00 80.38 250 THR A C 1
ATOM 1850 O O . THR A 1 250 ? -7.596 -4.619 -20.184 1.00 80.38 250 THR A O 1
ATOM 1853 N N . LYS A 1 251 ? -8.531 -3.684 -18.358 1.00 85.38 251 LYS A N 1
ATOM 1854 C CA . LYS A 1 251 ? -8.238 -4.759 -17.398 1.00 85.38 251 LYS A CA 1
ATOM 1855 C C . LYS A 1 251 ? -6.731 -4.984 -17.250 1.00 85.38 251 LYS A C 1
ATOM 1857 O O . LYS A 1 251 ? -6.275 -6.123 -17.191 1.00 85.38 251 LYS A O 1
ATOM 1862 N N . GLU A 1 252 ? -5.964 -3.900 -17.193 1.00 92.12 252 GLU A N 1
ATOM 1863 C CA . GLU A 1 252 ? -4.504 -3.931 -17.067 1.00 92.12 252 GLU A CA 1
ATOM 1864 C C . GLU A 1 252 ? -4.049 -3.205 -15.804 1.00 92.12 252 GLU A C 1
ATOM 1866 O O . GLU A 1 252 ? -4.600 -2.166 -15.442 1.00 92.12 252 GLU A O 1
ATOM 1871 N N . VAL A 1 253 ? -3.016 -3.733 -15.156 1.00 92.19 253 VAL A N 1
ATOM 1872 C CA . VAL A 1 253 ? -2.274 -3.046 -14.099 1.00 92.19 253 VAL A CA 1
ATOM 1873 C C . VAL A 1 253 ? -1.001 -2.482 -14.714 1.00 92.19 253 VAL A C 1
ATOM 1875 O O . VAL A 1 253 ? -0.219 -3.216 -15.316 1.00 92.19 253 VAL A O 1
ATOM 1878 N N . MET A 1 254 ? -0.814 -1.174 -14.581 1.00 93.12 254 MET A N 1
ATOM 1879 C CA . MET A 1 254 ? 0.410 -0.456 -14.919 1.00 93.12 254 MET A CA 1
ATOM 1880 C C . MET A 1 254 ? 1.307 -0.447 -13.688 1.00 93.12 254 MET A C 1
ATOM 1882 O O . MET A 1 254 ? 0.864 -0.042 -12.615 1.00 93.12 254 MET A O 1
ATOM 1886 N N . PHE A 1 255 ? 2.557 -0.856 -13.846 1.00 96.19 255 PHE A N 1
ATOM 1887 C CA . PHE A 1 255 ? 3.579 -0.836 -12.812 1.00 96.19 255 PHE A CA 1
ATOM 1888 C C . PHE A 1 255 ? 4.655 0.177 -13.175 1.00 96.19 255 PHE A C 1
ATOM 1890 O O . PHE A 1 255 ? 5.098 0.244 -14.320 1.00 96.19 255 PHE A O 1
ATOM 1897 N N . LYS A 1 256 ? 5.115 0.921 -12.174 1.00 95.81 256 LYS A N 1
ATOM 1898 C CA . LYS A 1 256 ? 6.277 1.799 -12.245 1.00 95.81 256 LYS A CA 1
ATOM 1899 C C . LYS A 1 256 ? 7.220 1.450 -11.113 1.00 95.81 256 LYS A C 1
ATOM 1901 O O . LYS A 1 256 ? 6.850 1.549 -9.947 1.00 95.81 256 LYS A O 1
ATOM 1906 N N . ILE A 1 257 ? 8.447 1.075 -11.438 1.00 96.94 257 ILE A N 1
ATOM 1907 C CA . ILE A 1 257 ? 9.469 0.756 -10.445 1.00 96.94 257 ILE A CA 1
ATOM 1908 C C . ILE A 1 257 ? 10.597 1.767 -10.557 1.00 96.94 257 ILE A C 1
ATOM 1910 O O . ILE A 1 257 ? 11.104 2.020 -11.644 1.00 96.94 257 ILE A O 1
ATOM 1914 N N . THR A 1 258 ? 10.997 2.341 -9.426 1.00 95.31 258 THR A N 1
ATOM 1915 C CA . THR A 1 258 ? 12.177 3.200 -9.293 1.00 95.31 258 THR A CA 1
ATOM 1916 C C . THR A 1 258 ? 13.173 2.535 -8.356 1.00 95.31 258 THR A C 1
ATOM 1918 O O . THR A 1 258 ? 12.825 2.247 -7.212 1.00 95.31 258 THR A O 1
ATOM 1921 N N . VAL A 1 259 ? 14.409 2.327 -8.810 1.00 96.12 259 VAL A N 1
ATOM 1922 C CA . VAL A 1 259 ? 15.493 1.777 -7.984 1.00 96.12 259 VAL A CA 1
ATOM 1923 C C . VAL A 1 259 ? 16.725 2.673 -7.969 1.00 96.12 259 VAL A C 1
ATOM 1925 O O . VAL A 1 259 ? 17.029 3.350 -8.954 1.00 96.12 259 VAL A O 1
ATOM 1928 N N . THR A 1 260 ? 17.466 2.644 -6.863 1.00 94.25 260 THR A N 1
ATOM 1929 C CA . THR A 1 260 ? 18.834 3.173 -6.792 1.00 94.25 260 THR A CA 1
ATOM 1930 C C . THR A 1 260 ? 19.795 2.113 -7.328 1.00 94.25 260 THR A C 1
ATOM 1932 O O . THR A 1 260 ? 20.054 1.107 -6.675 1.00 94.25 260 THR A O 1
ATOM 1935 N N . GLY A 1 261 ? 20.314 2.327 -8.532 1.00 92.06 261 GLY A N 1
ATOM 1936 C CA . GLY A 1 261 ? 21.171 1.391 -9.252 1.00 92.06 261 GLY A CA 1
ATOM 1937 C C . GLY A 1 261 ? 20.847 1.332 -10.741 1.00 92.06 261 GLY A C 1
ATOM 1938 O O . GLY A 1 261 ? 19.816 1.838 -11.187 1.00 92.06 261 GLY A O 1
ATOM 1939 N N . THR A 1 262 ? 21.740 0.709 -11.508 1.00 92.31 262 THR A N 1
ATOM 1940 C CA . THR A 1 262 ? 21.659 0.582 -12.975 1.00 92.31 262 THR A CA 1
ATOM 1941 C C . THR A 1 262 ? 21.621 -0.866 -13.470 1.00 92.31 262 THR A C 1
ATOM 1943 O O . THR A 1 262 ? 21.687 -1.108 -14.676 1.00 92.31 262 THR A O 1
ATOM 1946 N N . GLY A 1 263 ? 21.543 -1.838 -12.561 1.00 93.00 263 GLY A N 1
ATOM 1947 C CA . GLY A 1 263 ? 21.405 -3.246 -12.916 1.00 93.00 263 GLY A CA 1
ATOM 1948 C C . GLY A 1 263 ? 19.951 -3.677 -13.129 1.00 93.00 263 GLY A C 1
ATOM 1949 O O . GLY A 1 263 ? 19.065 -2.858 -13.378 1.00 93.00 263 GLY A O 1
ATOM 1950 N N . TRP A 1 264 ? 19.713 -4.987 -13.065 1.00 95.62 264 TRP A N 1
ATOM 1951 C CA . TRP A 1 264 ? 18.392 -5.574 -13.295 1.00 95.62 264 TRP A CA 1
ATOM 1952 C C . TRP A 1 264 ? 17.441 -5.408 -12.098 1.00 95.62 264 TRP A C 1
ATOM 1954 O O . TRP A 1 264 ? 17.860 -5.314 -10.941 1.00 95.62 264 TRP A O 1
ATOM 1964 N N . ILE A 1 265 ? 16.142 -5.404 -12.387 1.00 98.00 265 ILE A N 1
ATOM 1965 C CA . ILE A 1 265 ? 15.032 -5.204 -11.448 1.00 98.00 265 ILE A CA 1
ATOM 1966 C C . ILE A 1 265 ? 14.086 -6.396 -11.580 1.00 98.00 265 ILE A C 1
ATOM 1968 O O . ILE A 1 265 ? 13.816 -6.834 -12.692 1.00 98.00 265 ILE A O 1
ATOM 1972 N N . GLY A 1 266 ? 13.566 -6.916 -10.472 1.00 98.00 266 GLY A N 1
ATOM 1973 C CA . GLY A 1 266 ? 12.542 -7.956 -10.482 1.00 98.00 266 GLY A CA 1
ATOM 1974 C C . GLY A 1 266 ? 11.351 -7.606 -9.597 1.00 98.00 266 GLY A C 1
ATOM 1975 O O . GLY A 1 266 ? 11.514 -7.145 -8.464 1.00 98.00 266 GLY A O 1
ATOM 1976 N N . LEU A 1 267 ? 10.159 -7.878 -10.119 1.00 98.56 267 LEU A N 1
ATOM 1977 C CA . LEU A 1 267 ? 8.879 -7.802 -9.425 1.00 98.56 267 LEU A CA 1
ATOM 1978 C C . LEU A 1 267 ? 8.234 -9.183 -9.479 1.00 98.56 267 LEU A C 1
ATOM 1980 O O . LEU A 1 267 ? 8.063 -9.713 -10.567 1.00 98.56 267 LEU A O 1
ATOM 1984 N N . GLY A 1 268 ? 7.858 -9.744 -8.334 1.00 98.19 268 GLY A N 1
ATOM 1985 C CA . GLY A 1 268 ? 7.091 -10.987 -8.272 1.00 98.19 268 GLY A CA 1
ATOM 1986 C C . GLY A 1 268 ? 5.724 -10.779 -7.628 1.00 98.19 268 GLY A C 1
ATOM 1987 O O . GLY A 1 268 ? 5.610 -10.056 -6.638 1.00 98.19 268 GLY A O 1
ATOM 1988 N N . ILE A 1 269 ? 4.700 -11.436 -8.160 1.00 98.25 269 ILE A N 1
ATOM 1989 C CA . ILE A 1 269 ? 3.327 -11.434 -7.650 1.00 98.25 269 ILE A CA 1
ATOM 1990 C C . ILE A 1 269 ? 3.011 -12.845 -7.152 1.00 98.25 269 ILE A C 1
ATOM 1992 O O . ILE A 1 269 ? 3.273 -13.827 -7.844 1.00 98.25 269 ILE A O 1
ATOM 1996 N N . SER A 1 270 ? 2.468 -12.971 -5.938 1.00 93.75 270 SER A N 1
ATOM 1997 C CA . SER A 1 270 ? 2.044 -14.276 -5.417 1.00 93.75 270 SER A CA 1
ATOM 1998 C C . SER A 1 270 ? 0.917 -14.187 -4.398 1.00 93.75 270 SER A C 1
ATOM 2000 O O . SER A 1 270 ? 0.786 -13.226 -3.641 1.00 93.75 270 SER A O 1
ATOM 2002 N N . ASP A 1 271 ? 0.136 -15.259 -4.307 1.00 85.62 271 ASP A N 1
ATOM 2003 C CA . ASP A 1 271 ? -0.758 -15.512 -3.178 1.00 85.62 271 ASP A CA 1
ATOM 2004 C C . ASP A 1 271 ? -0.017 -15.977 -1.913 1.00 85.62 271 ASP A C 1
ATOM 2006 O O . ASP A 1 271 ? -0.597 -15.982 -0.820 1.00 85.62 271 ASP A O 1
ATOM 2010 N N . LEU A 1 272 ? 1.250 -16.373 -2.048 1.00 82.56 272 LEU A N 1
ATOM 2011 C CA . LEU A 1 272 ? 2.059 -17.010 -1.019 1.00 82.56 272 LEU A CA 1
ATOM 2012 C C . LEU A 1 272 ? 3.290 -16.158 -0.692 1.00 82.56 272 LEU A C 1
ATOM 2014 O O . LEU A 1 272 ? 3.945 -15.625 -1.578 1.00 82.56 272 LEU A O 1
ATOM 2018 N N . ASN A 1 273 ? 3.669 -16.112 0.584 1.00 82.19 273 ASN A N 1
ATOM 2019 C CA . ASN A 1 273 ? 4.987 -15.635 1.003 1.00 82.19 273 ASN A CA 1
ATOM 2020 C C . ASN A 1 273 ? 5.867 -16.847 1.346 1.00 82.19 273 ASN A C 1
ATOM 2022 O O . ASN A 1 273 ? 6.040 -17.206 2.509 1.00 82.19 273 ASN A O 1
ATOM 2026 N N . LYS A 1 274 ? 6.321 -17.569 0.313 1.00 83.75 274 LYS A N 1
ATOM 2027 C CA . LYS A 1 274 ? 7.086 -18.825 0.446 1.00 83.75 274 LYS A CA 1
ATOM 2028 C C . LYS A 1 274 ? 8.394 -18.767 -0.344 1.00 83.75 274 LYS A C 1
ATOM 2030 O O . LYS A 1 274 ? 8.620 -19.562 -1.255 1.00 83.75 274 LYS A O 1
ATOM 2035 N N . ASP A 1 275 ? 9.266 -17.829 0.023 1.00 84.25 275 ASP A N 1
ATOM 2036 C CA . ASP A 1 275 ? 10.570 -17.598 -0.616 1.00 84.25 275 ASP A CA 1
ATOM 2037 C C . ASP A 1 275 ? 10.475 -17.272 -2.113 1.00 84.25 275 ASP A C 1
ATOM 2039 O O . ASP A 1 275 ? 10.199 -16.143 -2.467 1.00 84.25 275 ASP A O 1
ATOM 2043 N N . MET A 1 276 ? 10.730 -18.212 -3.021 1.00 89.62 276 MET A N 1
ATOM 2044 C CA . MET A 1 276 ? 10.551 -17.995 -4.465 1.00 89.62 276 MET A CA 1
ATOM 2045 C C . MET A 1 276 ? 9.567 -19.008 -5.042 1.00 89.62 276 MET A C 1
ATOM 2047 O O . MET A 1 276 ? 9.578 -19.283 -6.231 1.00 89.62 276 MET A O 1
ATOM 2051 N N . LYS A 1 277 ? 8.728 -19.637 -4.218 1.00 90.06 277 LYS A N 1
ATOM 2052 C CA . LYS A 1 277 ? 7.755 -20.615 -4.699 1.00 90.06 277 LYS A CA 1
ATOM 2053 C C . LYS A 1 277 ? 6.427 -19.945 -5.046 1.00 90.06 277 LYS A C 1
ATOM 2055 O O . LYS A 1 277 ? 5.775 -19.397 -4.163 1.00 90.06 277 LYS A O 1
ATOM 2060 N N . GLY A 1 278 ? 5.994 -20.125 -6.291 1.00 91.94 278 GLY A N 1
ATOM 2061 C CA . GLY A 1 278 ? 4.696 -19.690 -6.801 1.00 91.94 278 GLY A CA 1
ATOM 2062 C C . GLY A 1 278 ? 4.657 -18.205 -7.141 1.00 91.94 278 GLY A C 1
ATOM 2063 O O . GLY A 1 278 ? 3.676 -17.555 -6.788 1.00 91.94 278 GLY A O 1
ATOM 2064 N N . LEU A 1 279 ? 5.728 -17.668 -7.731 1.00 96.50 279 LEU A N 1
ATOM 2065 C CA . LEU A 1 279 ? 5.752 -16.288 -8.214 1.00 96.50 279 LEU A CA 1
ATOM 2066 C C . LEU A 1 279 ? 5.535 -16.249 -9.726 1.00 96.50 279 LEU A C 1
ATOM 2068 O O . LEU A 1 279 ? 6.127 -17.047 -10.453 1.00 96.50 279 LEU A O 1
ATOM 2072 N N . ASP A 1 280 ? 4.753 -15.260 -10.131 1.00 98.31 280 ASP A N 1
ATOM 2073 C CA . ASP A 1 280 ? 4.640 -14.683 -11.473 1.00 98.31 280 ASP A CA 1
ATOM 2074 C C . ASP A 1 280 ? 5.541 -13.435 -11.492 1.00 98.31 280 ASP A C 1
ATOM 2076 O O . ASP A 1 280 ? 5.415 -12.581 -10.606 1.00 98.31 280 ASP A O 1
ATOM 2080 N N . ILE A 1 281 ? 6.551 -13.397 -12.366 1.00 98.56 281 ILE A N 1
ATOM 2081 C CA . ILE A 1 281 ? 7.734 -12.538 -12.222 1.00 98.56 281 ILE A CA 1
ATOM 2082 C C . ILE A 1 281 ? 7.997 -11.729 -13.493 1.00 98.56 281 ILE A C 1
ATOM 2084 O O . ILE A 1 281 ? 8.359 -12.266 -14.532 1.00 98.56 281 ILE A O 1
ATOM 2088 N N . ALA A 1 282 ? 8.025 -10.407 -13.346 1.00 98.62 282 ALA A N 1
ATOM 2089 C CA . ALA A 1 282 ? 8.639 -9.517 -14.322 1.00 98.62 282 ALA A CA 1
ATOM 2090 C C . ALA A 1 282 ? 10.114 -9.280 -13.978 1.00 98.62 282 ALA A C 1
ATOM 2092 O O . ALA A 1 282 ? 10.433 -8.838 -12.868 1.00 98.62 282 ALA A O 1
ATOM 2093 N N . VAL A 1 283 ? 11.012 -9.488 -14.942 1.00 98.25 283 VAL A N 1
ATOM 2094 C CA . VAL A 1 283 ? 12.418 -9.063 -14.868 1.00 98.25 283 VAL 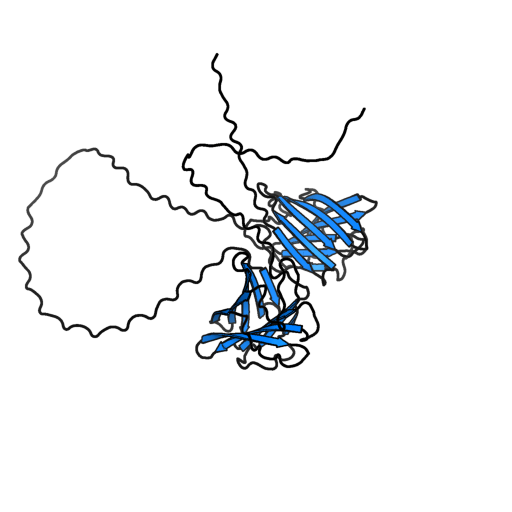A CA 1
ATOM 2095 C C . VAL A 1 283 ? 12.648 -7.939 -15.865 1.00 98.25 283 VAL A C 1
ATOM 2097 O O . VAL A 1 283 ? 12.504 -8.118 -17.070 1.00 98.25 283 VAL A O 1
ATOM 2100 N N . ALA A 1 284 ? 13.026 -6.769 -15.366 1.00 96.88 284 ALA A N 1
ATOM 2101 C CA . ALA A 1 284 ? 13.267 -5.581 -16.165 1.00 96.88 284 ALA A CA 1
ATOM 2102 C C . ALA A 1 284 ? 14.737 -5.159 -16.146 1.00 96.88 284 ALA A C 1
ATOM 2104 O O . ALA A 1 284 ? 15.425 -5.256 -15.128 1.00 96.88 284 ALA A O 1
ATOM 2105 N N . MET A 1 285 ? 15.218 -4.650 -17.279 1.00 89.81 285 MET A N 1
ATOM 2106 C CA . MET A 1 285 ? 16.609 -4.222 -17.451 1.00 89.81 285 MET A CA 1
ATOM 2107 C C . MET A 1 285 ? 16.692 -3.031 -18.401 1.00 89.81 285 MET A C 1
ATOM 2109 O O . MET A 1 285 ? 15.860 -2.897 -19.295 1.00 89.81 285 MET A O 1
ATOM 2113 N N . VAL A 1 286 ? 17.738 -2.217 -18.264 1.00 85.69 286 VAL A N 1
ATOM 2114 C CA . VAL A 1 286 ? 18.146 -1.240 -19.282 1.00 85.69 286 VAL A CA 1
ATOM 2115 C C . VAL A 1 286 ? 19.525 -1.644 -19.784 1.00 85.69 286 VAL A C 1
ATOM 2117 O O . VAL A 1 286 ? 20.428 -1.899 -18.986 1.00 85.69 286 VAL A O 1
ATOM 2120 N N . ASN A 1 287 ? 19.670 -1.780 -21.100 1.00 79.06 287 ASN A N 1
ATOM 2121 C CA . ASN A 1 287 ? 20.936 -2.174 -21.708 1.00 79.06 287 ASN A CA 1
ATOM 2122 C C . ASN A 1 287 ? 21.891 -0.978 -21.871 1.00 79.06 287 ASN A C 1
ATOM 2124 O O . ASN A 1 287 ? 21.529 0.175 -21.639 1.00 79.06 287 ASN A O 1
ATOM 2128 N N . SER A 1 288 ? 23.121 -1.246 -22.314 1.00 76.81 288 SER A N 1
ATOM 2129 C CA . SER A 1 288 ? 24.161 -0.224 -22.513 1.00 76.81 288 SER A CA 1
ATOM 2130 C C . SER A 1 288 ? 23.808 0.846 -23.554 1.00 76.81 288 SER A C 1
ATOM 2132 O O . SER A 1 288 ? 24.423 1.909 -23.561 1.00 76.81 288 SER A O 1
ATOM 2134 N N . SER A 1 289 ? 22.821 0.595 -24.417 1.00 73.88 289 SER A N 1
ATOM 2135 C CA . SER A 1 289 ? 22.299 1.558 -25.393 1.00 73.88 289 SER A CA 1
ATOM 2136 C C . SER A 1 289 ? 21.133 2.394 -24.848 1.00 73.88 289 SER A C 1
ATOM 2138 O O . SER A 1 289 ? 20.539 3.164 -25.598 1.00 73.88 289 SER A O 1
ATOM 2140 N N . GLY A 1 290 ? 20.779 2.240 -23.567 1.00 73.69 290 GLY A N 1
ATOM 2141 C CA . GLY A 1 290 ? 19.665 2.944 -22.928 1.00 73.69 290 GLY A CA 1
ATOM 2142 C C . GLY A 1 290 ? 18.285 2.362 -23.245 1.00 73.69 290 GLY A C 1
ATOM 2143 O O . GLY A 1 290 ? 17.275 2.946 -22.861 1.00 73.69 290 GLY A O 1
ATOM 2144 N N . HIS A 1 291 ? 18.215 1.216 -23.929 1.00 77.06 291 HIS A N 1
ATOM 2145 C CA . HIS A 1 291 ? 16.953 0.560 -24.261 1.00 77.06 291 HIS A CA 1
ATOM 2146 C C . HIS A 1 291 ? 16.492 -0.324 -23.096 1.00 77.06 291 HIS A C 1
ATOM 2148 O O . HIS A 1 291 ? 17.240 -1.183 -22.620 1.00 77.06 291 HIS A O 1
ATOM 2154 N N . GLY A 1 292 ? 15.256 -0.113 -22.642 1.00 88.81 292 GLY A N 1
ATOM 2155 C CA . GLY A 1 292 ? 14.625 -0.898 -21.584 1.00 88.81 292 GLY A CA 1
ATOM 2156 C C . GLY A 1 292 ? 13.936 -2.158 -22.100 1.00 88.81 292 GLY A C 1
ATOM 2157 O O . GLY A 1 292 ? 13.402 -2.173 -23.200 1.00 88.81 292 GLY A O 1
ATOM 2158 N N . THR A 1 293 ? 13.918 -3.208 -21.291 1.00 91.69 293 THR A N 1
ATOM 2159 C CA . THR A 1 293 ? 13.202 -4.460 -21.572 1.00 91.69 293 THR A CA 1
ATOM 2160 C C . THR A 1 2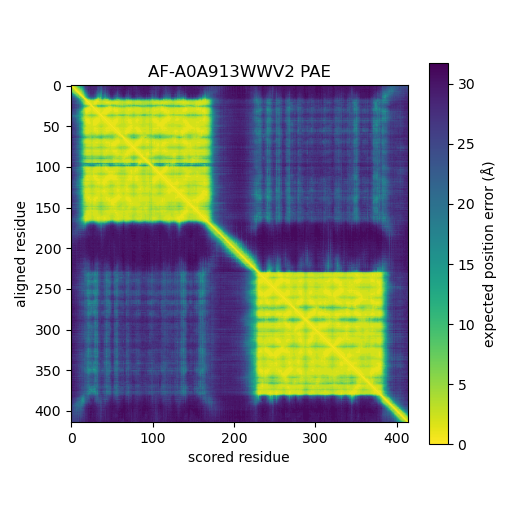93 ? 12.464 -4.922 -20.323 1.00 91.69 293 THR A C 1
ATOM 2162 O O . THR A 1 293 ? 12.885 -4.609 -19.207 1.00 91.69 293 THR A O 1
ATOM 2165 N N . VAL A 1 294 ? 11.373 -5.664 -20.517 1.00 97.50 294 VAL A N 1
ATOM 2166 C CA . VAL A 1 294 ? 10.746 -6.493 -19.485 1.00 97.50 294 VAL A CA 1
ATOM 2167 C C . VAL A 1 294 ? 10.579 -7.897 -20.048 1.00 97.50 294 VAL A C 1
ATOM 2169 O O . VAL A 1 294 ? 10.181 -8.072 -21.200 1.00 97.50 294 VAL A O 1
ATOM 2172 N N . GLU A 1 295 ? 10.931 -8.890 -19.257 1.00 97.56 295 GLU A N 1
ATOM 2173 C CA . GLU A 1 295 ? 10.848 -10.299 -19.596 1.00 97.56 295 GLU A CA 1
ATOM 2174 C C . GLU A 1 295 ? 10.014 -11.031 -18.551 1.00 97.56 295 GLU A C 1
ATOM 2176 O O . GLU A 1 295 ? 10.076 -10.701 -17.364 1.00 97.56 295 GLU A O 1
ATOM 2181 N N . ASP A 1 296 ? 9.266 -12.023 -19.019 1.00 98.44 296 ASP A N 1
ATOM 2182 C CA . ASP A 1 296 ? 8.371 -12.832 -18.207 1.00 98.44 296 ASP A CA 1
ATOM 2183 C C . ASP A 1 296 ? 9.072 -14.079 -17.667 1.00 98.44 296 ASP A C 1
ATOM 2185 O O . ASP A 1 296 ? 9.818 -14.759 -18.382 1.00 98.44 296 ASP A O 1
ATOM 2189 N N . TYR A 1 297 ? 8.870 -14.353 -16.387 1.00 98.56 297 TYR A N 1
ATOM 2190 C CA . TYR A 1 297 ? 9.440 -15.469 -15.656 1.00 98.56 297 TYR A CA 1
ATOM 2191 C C . TYR A 1 297 ? 8.420 -15.995 -14.652 1.00 98.56 297 TYR A C 1
ATOM 2193 O O . TYR A 1 297 ? 7.604 -15.265 -14.105 1.00 98.56 297 TYR A O 1
ATOM 2201 N N . TYR A 1 298 ? 8.575 -17.254 -14.269 1.00 98.12 298 TYR A N 1
ATOM 2202 C CA . TYR A 1 298 ? 7.837 -17.832 -13.154 1.00 98.12 298 TYR A CA 1
ATOM 2203 C C . TYR A 1 298 ? 8.754 -18.677 -12.276 1.00 98.12 298 TYR A C 1
ATOM 2205 O O . TYR A 1 298 ? 9.851 -19.101 -12.668 1.00 98.12 298 TYR A O 1
ATOM 2213 N N . SER A 1 299 ? 8.308 -18.972 -11.057 1.00 96.44 299 SER A N 1
ATOM 2214 C CA . SER A 1 299 ? 9.061 -19.847 -10.161 1.00 96.44 299 SER A CA 1
ATOM 2215 C C . SER A 1 299 ? 8.172 -20.777 -9.343 1.00 96.44 299 SER A C 1
ATOM 2217 O O . SER A 1 299 ? 7.149 -20.397 -8.783 1.00 96.44 299 SER A O 1
ATOM 2219 N N . THR A 1 300 ? 8.589 -22.039 -9.229 1.00 94.50 300 THR A N 1
ATOM 2220 C CA . THR A 1 300 ? 7.862 -23.101 -8.504 1.00 94.50 300 THR A CA 1
ATOM 2221 C C . THR A 1 300 ? 8.584 -23.563 -7.236 1.00 94.50 300 THR A C 1
ATOM 2223 O O . THR A 1 300 ? 8.034 -24.329 -6.439 1.00 94.50 300 THR A O 1
ATOM 2226 N N . SER A 1 301 ? 9.816 -23.099 -7.021 1.00 92.44 301 SER A N 1
ATOM 2227 C CA . SER A 1 301 ? 10.655 -23.433 -5.871 1.00 92.44 301 SER A CA 1
ATOM 2228 C C . SER A 1 301 ? 11.729 -22.359 -5.652 1.00 92.44 301 SER A C 1
ATOM 2230 O O . SER A 1 301 ? 11.804 -21.390 -6.404 1.00 92.44 301 SER A O 1
ATOM 2232 N N . LYS A 1 302 ? 12.564 -22.515 -4.619 1.00 90.81 302 LYS A N 1
ATOM 2233 C CA . LYS A 1 302 ? 13.651 -21.581 -4.276 1.00 90.81 302 LYS A CA 1
ATOM 2234 C C . LYS A 1 302 ? 14.884 -21.761 -5.173 1.00 90.81 302 LYS A C 1
ATOM 2236 O O . LYS A 1 302 ? 15.983 -22.016 -4.689 1.00 90.81 302 LYS A O 1
ATOM 2241 N N . THR A 1 303 ? 14.683 -21.659 -6.480 1.00 89.50 303 THR A N 1
ATOM 2242 C CA . THR A 1 303 ? 15.710 -21.789 -7.522 1.00 89.50 303 THR A CA 1
ATOM 2243 C C . THR A 1 303 ? 15.626 -20.611 -8.486 1.00 89.50 303 THR A C 1
ATOM 2245 O O . THR A 1 303 ? 14.707 -19.798 -8.395 1.00 89.50 303 THR A O 1
ATOM 2248 N N . THR A 1 304 ? 16.571 -20.518 -9.424 1.00 92.56 304 THR A N 1
ATOM 2249 C CA . THR A 1 304 ? 16.501 -19.550 -10.526 1.00 92.56 304 THR A CA 1
ATOM 2250 C C . THR A 1 304 ? 15.129 -19.630 -11.211 1.00 92.56 304 THR A C 1
ATOM 2252 O O . THR A 1 304 ? 14.721 -20.740 -11.576 1.00 92.56 304 THR A O 1
ATOM 2255 N N . PRO A 1 305 ? 14.405 -18.503 -11.360 1.00 96.94 305 PRO A N 1
ATOM 2256 C CA . PRO A 1 305 ? 13.148 -18.466 -12.095 1.00 96.94 305 PRO A CA 1
ATOM 2257 C C . PRO A 1 305 ? 13.326 -18.963 -13.528 1.00 96.94 305 PRO A C 1
ATOM 2259 O O . PRO A 1 305 ? 14.363 -18.736 -14.153 1.00 96.94 305 PRO A O 1
ATOM 2262 N N . THR A 1 306 ? 12.316 -19.658 -14.038 1.00 97.88 306 THR A N 1
ATOM 2263 C CA . THR A 1 306 ? 12.295 -20.123 -15.427 1.00 97.88 306 THR A CA 1
ATOM 2264 C C . THR A 1 306 ? 11.684 -19.027 -16.279 1.00 97.88 306 THR A C 1
ATOM 2266 O O . THR A 1 306 ? 10.655 -18.479 -15.897 1.00 97.88 306 THR A O 1
ATOM 2269 N N . LYS A 1 307 ? 12.330 -18.688 -17.398 1.00 98.00 307 LYS A N 1
ATOM 2270 C CA . LYS A 1 307 ? 11.768 -17.737 -18.358 1.00 98.00 307 LYS A CA 1
ATOM 2271 C C . LYS A 1 307 ? 10.474 -18.308 -18.915 1.00 98.00 307 LYS A C 1
ATOM 2273 O O . LYS A 1 307 ? 10.466 -19.469 -19.334 1.00 98.00 307 LYS A O 1
ATOM 2278 N N . ASP A 1 308 ? 9.416 -17.516 -18.891 1.00 97.31 308 ASP A N 1
ATOM 2279 C CA . ASP A 1 308 ? 8.135 -17.946 -19.417 1.00 97.31 308 ASP A CA 1
ATOM 2280 C C . ASP A 1 308 ? 8.174 -17.975 -20.954 1.00 97.31 308 ASP A C 1
ATOM 2282 O O . ASP A 1 308 ? 8.848 -17.177 -21.616 1.00 97.31 308 ASP A O 1
ATOM 2286 N N . ALA A 1 309 ? 7.509 -18.976 -21.524 1.00 97.06 309 ALA A N 1
ATOM 2287 C CA . ALA A 1 309 ? 7.339 -19.107 -22.961 1.00 97.06 309 ALA A CA 1
ATOM 2288 C C . ALA A 1 309 ? 6.307 -18.105 -23.498 1.00 97.06 309 ALA A C 1
ATOM 2290 O O . ALA A 1 309 ? 6.375 -17.746 -24.678 1.00 97.06 309 ALA A O 1
ATOM 2291 N N . LYS A 1 310 ? 5.362 -17.663 -22.658 1.00 97.31 310 LYS A N 1
ATOM 2292 C CA . LYS A 1 310 ? 4.446 -16.567 -22.967 1.00 97.31 310 LYS A CA 1
ATOM 2293 C C . LYS A 1 310 ? 4.968 -15.279 -22.336 1.00 97.31 310 LYS A C 1
ATOM 2295 O O . LYS A 1 310 ? 5.542 -15.287 -21.262 1.00 97.31 310 LYS A O 1
ATOM 2300 N N . GLN A 1 311 ? 4.854 -14.177 -23.073 1.00 97.12 311 GLN A N 1
ATOM 2301 C CA . GLN A 1 311 ? 5.218 -12.848 -22.585 1.00 97.12 311 GLN A CA 1
ATOM 2302 C C . GLN A 1 311 ? 3.928 -12.105 -22.268 1.00 97.12 311 GLN A C 1
ATOM 2304 O O . GLN A 1 311 ? 3.261 -11.610 -23.183 1.00 97.12 311 GLN A O 1
ATOM 2309 N N . ASP A 1 312 ? 3.596 -12.016 -20.987 1.00 97.38 312 ASP A N 1
ATOM 2310 C CA . ASP A 1 312 ? 2.364 -11.402 -20.512 1.00 97.38 312 ASP A CA 1
ATOM 2311 C C . ASP A 1 312 ? 2.578 -9.998 -19.928 1.00 97.38 312 ASP A C 1
ATOM 2313 O O . ASP A 1 312 ? 1.629 -9.209 -19.793 1.00 97.38 312 ASP A O 1
ATOM 2317 N N . PHE A 1 313 ? 3.837 -9.624 -19.687 1.00 97.12 313 PHE A N 1
ATOM 2318 C CA . PHE A 1 313 ? 4.234 -8.253 -19.395 1.00 97.12 313 PHE A CA 1
ATOM 2319 C C . PHE A 1 313 ? 4.518 -7.463 -20.681 1.00 97.12 313 PHE A C 1
ATOM 2321 O O . PHE A 1 313 ? 5.277 -7.848 -21.566 1.00 97.12 313 PHE A O 1
ATOM 2328 N N . THR A 1 314 ? 3.927 -6.277 -20.782 1.00 94.31 314 THR A N 1
ATOM 2329 C CA . THR A 1 314 ? 4.176 -5.337 -21.879 1.00 94.31 314 THR A CA 1
ATOM 2330 C C . THR A 1 314 ? 5.051 -4.194 -21.388 1.00 94.31 314 THR A C 1
ATOM 2332 O O . THR A 1 314 ? 4.626 -3.402 -20.544 1.00 94.31 314 THR A O 1
ATOM 2335 N N . PHE A 1 315 ? 6.261 -4.085 -21.936 1.00 93.19 315 PHE A N 1
ATOM 2336 C CA . PHE A 1 315 ? 7.156 -2.952 -21.696 1.00 93.19 315 PHE A CA 1
ATOM 2337 C C . PHE A 1 315 ? 6.522 -1.627 -22.150 1.00 93.19 315 PHE A C 1
ATOM 2339 O O . PHE A 1 315 ? 5.860 -1.582 -23.187 1.00 93.19 315 PHE A O 1
ATOM 2346 N N . ILE A 1 316 ? 6.746 -0.546 -21.396 1.00 88.44 316 ILE A N 1
ATOM 2347 C CA . ILE A 1 316 ? 6.278 0.803 -21.747 1.00 88.44 316 ILE A CA 1
ATOM 2348 C C . ILE A 1 316 ? 7.469 1.743 -21.908 1.00 88.44 316 ILE A C 1
ATOM 2350 O O . ILE A 1 316 ? 7.724 2.231 -23.006 1.00 88.44 316 ILE A O 1
ATOM 2354 N N . THR A 1 317 ? 8.209 1.997 -20.829 1.00 87.56 317 THR A N 1
ATOM 2355 C CA . THR A 1 317 ? 9.398 2.857 -20.863 1.00 87.56 317 THR A CA 1
ATOM 2356 C C . THR A 1 317 ? 10.428 2.415 -19.835 1.00 87.56 317 THR A C 1
ATOM 2358 O O . THR A 1 317 ? 10.110 1.762 -18.845 1.00 87.56 317 THR A O 1
ATOM 2361 N N . ALA A 1 318 ? 11.682 2.804 -20.048 1.00 89.62 318 ALA A N 1
ATOM 2362 C CA . ALA A 1 318 ? 12.678 2.813 -18.993 1.00 89.62 318 ALA A CA 1
ATOM 2363 C C . ALA A 1 318 ? 13.624 3.993 -19.171 1.00 89.62 318 ALA A C 1
ATOM 2365 O O . ALA A 1 318 ? 13.826 4.485 -20.280 1.00 89.62 318 ALA A O 1
ATOM 2366 N N . SER A 1 319 ? 14.220 4.434 -18.073 1.00 84.44 319 SER A N 1
ATOM 2367 C CA . SER A 1 319 ? 15.268 5.445 -18.085 1.00 84.44 319 SER A CA 1
ATOM 2368 C C . SER A 1 319 ? 16.294 5.162 -16.999 1.00 84.44 319 SER A C 1
ATOM 2370 O O . SER A 1 319 ? 15.961 4.631 -15.937 1.00 84.44 319 SER A O 1
ATOM 2372 N N . GLN A 1 320 ? 17.543 5.537 -17.267 1.00 88.44 320 GLN A N 1
ATOM 2373 C CA . GLN A 1 320 ? 18.623 5.531 -16.289 1.00 88.44 320 GLN A CA 1
ATOM 2374 C C . GLN A 1 320 ? 19.237 6.917 -16.215 1.00 88.44 320 GLN A C 1
ATOM 2376 O O . GLN A 1 320 ? 19.821 7.386 -17.183 1.00 88.44 320 GLN A O 1
ATOM 2381 N N . ASN A 1 321 ? 19.095 7.571 -15.066 1.00 81.06 321 ASN A N 1
ATOM 2382 C CA . ASN A 1 321 ? 19.604 8.919 -14.840 1.00 81.06 321 ASN A CA 1
ATOM 2383 C C . ASN A 1 321 ? 20.144 9.027 -13.414 1.00 81.06 321 ASN A C 1
ATOM 2385 O O . ASN A 1 321 ? 19.488 8.596 -12.466 1.00 81.06 321 ASN A O 1
ATOM 2389 N N . ASN A 1 322 ? 21.329 9.624 -13.251 1.00 86.00 322 ASN A N 1
ATOM 2390 C CA . ASN A 1 322 ? 21.948 9.895 -11.945 1.00 86.00 322 ASN A CA 1
ATOM 2391 C C . ASN A 1 322 ? 22.006 8.667 -11.013 1.00 86.00 322 ASN A C 1
ATOM 2393 O O . ASN A 1 322 ? 21.683 8.758 -9.829 1.00 86.00 322 ASN A O 1
ATOM 2397 N N . GLY A 1 323 ? 22.370 7.500 -11.557 1.00 87.75 323 GLY A N 1
ATOM 2398 C CA . GLY A 1 323 ? 22.463 6.256 -10.787 1.00 87.75 323 GLY A CA 1
ATOM 2399 C C . GLY A 1 323 ? 21.117 5.689 -10.322 1.00 87.75 323 GLY A C 1
ATOM 2400 O O . GLY A 1 323 ? 21.098 4.843 -9.433 1.00 87.75 323 GLY A O 1
ATOM 2401 N N . LYS A 1 324 ? 19.992 6.137 -10.891 1.00 91.19 324 LYS A N 1
ATOM 2402 C CA . LYS A 1 324 ? 18.662 5.560 -10.668 1.00 91.19 324 LYS A CA 1
ATOM 2403 C C . LYS A 1 324 ? 18.110 4.974 -11.955 1.00 91.19 324 LYS A C 1
ATOM 2405 O O . LYS A 1 324 ? 18.253 5.588 -13.011 1.00 91.19 324 LYS A O 1
ATOM 2410 N N . THR A 1 325 ? 17.426 3.841 -11.842 1.00 92.44 325 THR A N 1
ATOM 2411 C CA . THR A 1 325 ? 16.651 3.247 -12.936 1.00 92.44 325 THR A CA 1
ATOM 2412 C C . THR A 1 325 ? 15.169 3.402 -12.643 1.00 92.44 325 THR A C 1
ATOM 2414 O O . THR A 1 325 ? 14.720 3.095 -11.539 1.00 92.44 325 THR A O 1
ATOM 2417 N N . VAL A 1 326 ? 14.408 3.859 -13.633 1.00 91.19 326 VAL A N 1
ATOM 2418 C CA . VAL A 1 326 ? 12.943 3.847 -13.615 1.00 91.19 326 VAL A CA 1
ATOM 2419 C C . VAL A 1 326 ? 12.476 2.969 -14.761 1.00 91.19 326 VAL A C 1
ATOM 2421 O O . VAL A 1 326 ? 12.930 3.170 -15.883 1.00 91.19 326 VAL A O 1
ATOM 2424 N N . VAL A 1 327 ? 11.580 2.024 -14.495 1.00 94.38 327 VAL A N 1
ATOM 2425 C CA . VAL A 1 327 ? 10.942 1.199 -15.524 1.00 94.38 327 VAL A CA 1
ATOM 2426 C C . VAL A 1 327 ? 9.432 1.203 -15.346 1.00 94.38 327 VAL A C 1
ATOM 2428 O O . VAL A 1 327 ? 8.934 1.124 -14.224 1.00 94.38 327 VAL A O 1
ATOM 2431 N N . GLU A 1 328 ? 8.716 1.291 -16.459 1.00 92.81 328 G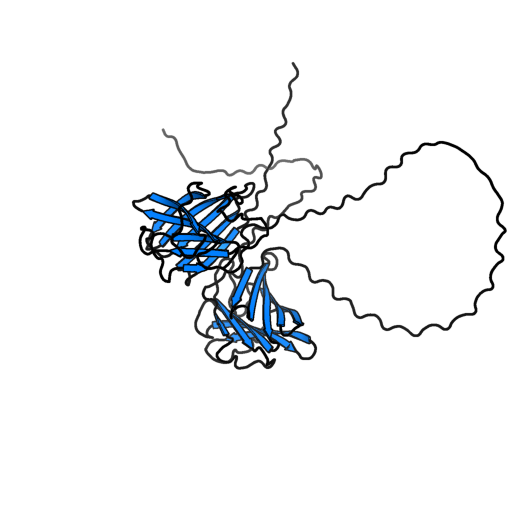LU A N 1
ATOM 2432 C CA . GLU A 1 328 ? 7.268 1.184 -16.537 1.00 92.81 328 GLU A CA 1
ATOM 2433 C C . GLU A 1 328 ? 6.890 0.047 -17.488 1.00 92.81 328 GLU A C 1
ATOM 2435 O O . GLU A 1 328 ? 7.419 -0.072 -18.597 1.00 92.81 328 GLU A O 1
ATOM 2440 N N . PHE A 1 329 ? 5.973 -0.802 -17.045 1.00 95.75 329 PHE A N 1
ATOM 2441 C CA . PHE A 1 329 ? 5.399 -1.894 -17.825 1.00 95.75 329 PHE A CA 1
ATOM 2442 C C . PHE A 1 329 ? 3.979 -2.170 -17.337 1.00 95.75 329 PHE A C 1
ATOM 2444 O O . PHE A 1 329 ? 3.561 -1.669 -16.296 1.00 95.75 329 PHE A O 1
ATOM 2451 N N . LYS A 1 330 ? 3.214 -2.966 -18.075 1.00 95.69 330 LYS A N 1
ATOM 2452 C CA . LYS A 1 330 ? 1.849 -3.339 -17.696 1.00 95.69 330 LYS A CA 1
ATOM 2453 C C . LYS A 1 330 ? 1.584 -4.819 -17.900 1.00 95.69 330 LYS A C 1
ATOM 2455 O O . LYS A 1 330 ? 2.266 -5.457 -18.693 1.00 95.69 330 LYS A O 1
ATOM 2460 N N . ARG A 1 331 ? 0.569 -5.341 -17.218 1.00 98.12 331 ARG A N 1
ATOM 2461 C CA . ARG A 1 331 ? 0.093 -6.723 -17.362 1.00 98.12 331 ARG A CA 1
ATOM 2462 C C . ARG A 1 331 ? -1.427 -6.768 -17.255 1.00 98.12 331 ARG A C 1
ATOM 2464 O O . ARG A 1 331 ? -2.017 -5.992 -16.503 1.00 98.12 331 ARG A O 1
ATOM 2471 N N . LYS A 1 332 ? -2.076 -7.655 -18.009 1.00 94.31 332 LYS A N 1
ATOM 2472 C CA . LYS A 1 332 ? -3.524 -7.892 -17.888 1.00 94.31 332 LYS A CA 1
ATOM 2473 C C . LYS A 1 332 ? -3.851 -8.609 -16.580 1.00 94.31 332 LYS A C 1
ATOM 2475 O O . LYS A 1 332 ? -3.044 -9.371 -16.071 1.00 94.31 332 LYS A O 1
ATOM 2480 N N . LEU A 1 333 ? -5.067 -8.428 -16.070 1.00 92.38 333 LEU A N 1
ATOM 2481 C CA . LEU A 1 333 ? -5.546 -9.168 -14.897 1.00 92.38 333 LEU A CA 1
ATOM 2482 C C . LEU A 1 333 ? -5.510 -10.688 -15.097 1.00 92.38 333 LEU A C 1
ATOM 2484 O O . LEU A 1 333 ? -5.148 -11.433 -14.191 1.00 92.38 333 LEU A O 1
ATOM 2488 N N . LYS A 1 334 ? -5.890 -11.124 -16.300 1.00 95.00 334 LYS A N 1
ATOM 2489 C CA . LYS A 1 334 ? -5.919 -12.520 -16.725 1.00 95.00 334 LYS A CA 1
ATOM 2490 C C . LYS A 1 334 ? -5.123 -12.658 -18.015 1.00 95.00 334 LYS A C 1
ATOM 2492 O O . LYS A 1 334 ? -5.424 -11.977 -18.998 1.00 95.00 334 LYS A O 1
ATOM 2497 N N . THR A 1 335 ? -4.154 -13.559 -18.008 1.00 95.62 335 THR A N 1
ATOM 2498 C CA . THR A 1 335 ? -3.231 -13.810 -19.126 1.00 95.62 335 THR A CA 1
ATOM 2499 C C . THR A 1 335 ? -3.587 -15.079 -19.894 1.00 95.62 335 THR A C 1
ATOM 2501 O O . THR A 1 335 ? -3.330 -15.188 -21.088 1.00 95.62 335 THR A O 1
ATOM 2504 N N . ASN A 1 336 ? -4.325 -15.990 -19.249 1.00 93.19 336 ASN A N 1
ATOM 2505 C CA . ASN A 1 336 ? -4.550 -17.357 -19.729 1.00 93.19 336 ASN A CA 1
ATOM 2506 C C . ASN A 1 336 ? -3.231 -18.143 -19.858 1.00 93.19 336 ASN A C 1
ATOM 2508 O O . ASN A 1 336 ? -3.108 -19.053 -20.684 1.00 93.19 336 ASN A O 1
ATOM 2512 N N . ASP A 1 337 ? -2.254 -17.794 -19.021 1.00 94.69 337 ASP A N 1
ATOM 2513 C CA . ASP A 1 337 ? -1.138 -18.658 -18.678 1.00 94.69 337 ASP A CA 1
ATOM 2514 C C . ASP A 1 337 ? -1.406 -19.371 -17.344 1.00 94.69 337 ASP A C 1
ATOM 2516 O O . ASP A 1 337 ? -1.964 -18.797 -16.414 1.00 94.69 337 ASP A O 1
ATOM 2520 N N . GLU A 1 338 ? -1.047 -20.651 -17.265 1.00 94.56 338 GLU A N 1
ATOM 2521 C CA . GLU A 1 338 ? -1.159 -21.465 -16.051 1.00 94.56 338 GLU A CA 1
ATOM 2522 C C . GLU A 1 338 ? 0.013 -21.241 -15.083 1.00 94.56 338 GLU A C 1
ATOM 2524 O O . GLU A 1 338 ? -0.044 -21.684 -13.933 1.00 94.56 338 GLU A O 1
ATOM 2529 N N . LYS A 1 339 ? 1.106 -20.622 -15.545 1.00 96.19 339 LYS A N 1
ATOM 2530 C CA . LYS A 1 339 ? 2.256 -20.233 -14.712 1.00 96.19 339 LYS A CA 1
ATOM 2531 C C . LYS A 1 339 ? 2.031 -18.929 -13.961 1.00 96.19 339 LYS A C 1
ATOM 2533 O O . LYS A 1 339 ? 2.693 -18.679 -12.953 1.00 96.19 339 LYS A O 1
ATOM 2538 N N . ASP A 1 340 ? 1.032 -18.192 -14.406 1.00 96.62 340 ASP A N 1
ATOM 2539 C CA . ASP A 1 340 ? 0.722 -16.855 -13.968 1.00 96.62 340 ASP A CA 1
ATOM 2540 C C . ASP A 1 340 ? -0.251 -16.800 -12.803 1.00 96.62 340 ASP A C 1
ATOM 2542 O O . ASP A 1 340 ? -1.156 -17.624 -12.637 1.00 96.62 340 ASP A O 1
ATOM 2546 N N . VAL A 1 341 ? -0.132 -15.724 -12.033 1.00 95.19 341 VAL A N 1
ATOM 2547 C CA . VAL A 1 341 ? -1.133 -15.379 -11.034 1.00 95.19 341 VAL A CA 1
ATOM 2548 C C . VAL A 1 341 ? -2.228 -14.562 -11.713 1.00 95.19 341 VAL A C 1
ATOM 2550 O O . VAL A 1 341 ? -1.989 -13.452 -12.201 1.00 95.19 341 VAL A O 1
ATOM 2553 N N . GLU A 1 342 ? -3.458 -15.082 -11.708 1.00 95.62 342 GLU A N 1
ATOM 2554 C CA . GLU A 1 342 ? -4.635 -14.298 -12.093 1.00 95.62 342 GLU A CA 1
ATOM 2555 C C . GLU A 1 342 ? -4.902 -13.227 -11.023 1.00 95.62 342 GLU A C 1
ATOM 2557 O O . GLU A 1 342 ? -5.167 -13.533 -9.851 1.00 95.62 342 GLU A O 1
ATOM 2562 N N . ILE A 1 343 ? -4.824 -11.956 -11.427 1.00 93.69 343 ILE A N 1
ATOM 2563 C CA . ILE A 1 343 ? -5.101 -10.800 -10.575 1.00 93.69 343 ILE A CA 1
ATOM 2564 C C . ILE A 1 343 ? -6.611 -10.560 -10.571 1.00 93.69 343 ILE A C 1
ATOM 2566 O O . ILE A 1 343 ? -7.186 -10.008 -11.505 1.00 93.69 343 ILE A O 1
ATOM 2570 N N . MET A 1 344 ? -7.269 -10.954 -9.489 1.00 83.94 344 MET A N 1
ATOM 2571 C CA . MET A 1 344 ? -8.690 -10.733 -9.277 1.00 83.94 344 MET A CA 1
ATOM 2572 C C . MET A 1 344 ? -8.928 -9.351 -8.677 1.00 83.94 344 MET A C 1
ATOM 2574 O O . MET A 1 344 ? -8.220 -8.917 -7.765 1.00 83.94 344 MET A O 1
ATOM 2578 N N . VAL A 1 345 ? -9.969 -8.677 -9.164 1.00 78.88 345 VAL A N 1
ATOM 2579 C CA . VAL A 1 345 ? -10.398 -7.387 -8.615 1.00 78.88 345 VAL A CA 1
ATOM 2580 C C . VAL A 1 345 ? -10.755 -7.553 -7.134 1.00 78.88 345 VAL A C 1
ATOM 2582 O O . VAL A 1 345 ? -11.494 -8.464 -6.772 1.00 78.88 345 VAL A O 1
ATOM 2585 N N . GLY A 1 346 ? -10.205 -6.691 -6.278 1.00 72.56 346 GLY A N 1
ATOM 2586 C CA . GLY A 1 346 ? -10.401 -6.697 -4.824 1.00 72.56 346 GLY A CA 1
ATOM 2587 C C . GLY A 1 346 ? -9.589 -7.748 -4.058 1.00 72.56 346 GLY A C 1
ATOM 2588 O O . GLY A 1 346 ? -9.517 -7.677 -2.833 1.00 72.56 346 GLY A O 1
ATOM 2589 N N . LYS A 1 347 ? -8.935 -8.701 -4.737 1.00 82.06 347 LYS A N 1
ATOM 2590 C CA . LYS A 1 347 ? -8.075 -9.692 -4.077 1.00 82.06 347 LYS A CA 1
ATOM 2591 C C . LYS A 1 347 ? -6.701 -9.098 -3.756 1.00 82.06 347 LYS A C 1
ATOM 2593 O O . LYS A 1 347 ? -6.193 -8.229 -4.467 1.00 82.06 347 LYS A O 1
ATOM 2598 N N . THR A 1 348 ? -6.095 -9.584 -2.675 1.00 79.81 348 THR A N 1
ATOM 2599 C CA . THR A 1 348 ? -4.790 -9.129 -2.191 1.00 79.81 348 THR A CA 1
ATOM 2600 C C . THR A 1 348 ? -3.670 -10.122 -2.525 1.00 79.81 348 THR A C 1
ATOM 2602 O O . THR A 1 348 ? -3.862 -11.339 -2.467 1.0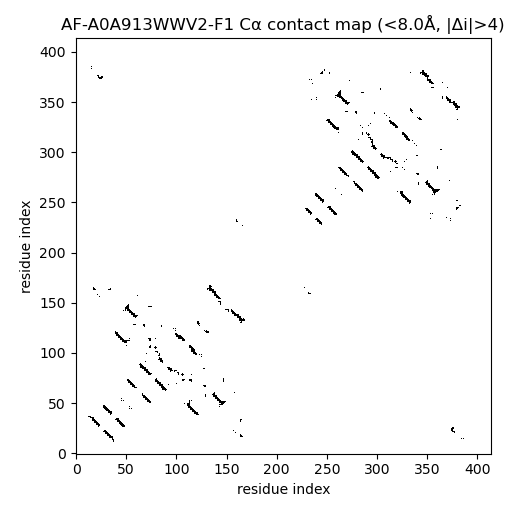0 79.81 348 THR A O 1
ATOM 2605 N N . TYR A 1 349 ? -2.479 -9.598 -2.830 1.00 90.69 349 TYR A N 1
ATOM 2606 C CA . TYR A 1 349 ? -1.297 -10.357 -3.256 1.00 90.69 349 TYR A CA 1
ATOM 2607 C C . TYR A 1 349 ? -0.032 -9.890 -2.545 1.00 90.69 349 TYR A C 1
ATOM 2609 O O . TYR A 1 349 ? 0.141 -8.699 -2.296 1.00 90.69 349 TYR A O 1
ATOM 2617 N N . TYR A 1 350 ? 0.878 -10.810 -2.245 1.00 91.69 350 TYR A N 1
ATOM 2618 C CA . TYR A 1 350 ? 2.230 -10.451 -1.841 1.00 91.69 350 TYR A CA 1
ATOM 2619 C C . TYR A 1 350 ? 3.027 -9.946 -3.041 1.00 91.69 350 TYR A C 1
ATOM 2621 O O . TYR A 1 350 ? 2.907 -10.478 -4.147 1.00 91.69 350 TYR A O 1
ATOM 2629 N N . ILE A 1 351 ? 3.878 -8.955 -2.784 1.00 97.25 351 ILE A N 1
ATOM 2630 C CA . ILE A 1 351 ? 4.821 -8.413 -3.756 1.00 97.25 351 ILE A CA 1
ATOM 2631 C C . ILE A 1 351 ? 6.224 -8.839 -3.357 1.00 97.25 351 ILE A C 1
ATOM 2633 O O . ILE A 1 351 ? 6.747 -8.368 -2.349 1.00 97.25 351 ILE A O 1
ATOM 2637 N N . ALA A 1 352 ? 6.850 -9.704 -4.146 1.00 96.12 352 ALA A N 1
ATOM 2638 C CA . ALA A 1 352 ? 8.286 -9.914 -4.068 1.00 96.12 352 ALA A CA 1
ATOM 2639 C C . ALA A 1 352 ? 8.993 -8.770 -4.802 1.00 96.12 352 ALA A C 1
ATOM 2641 O O . ALA A 1 352 ? 8.622 -8.408 -5.918 1.00 96.12 352 ALA A O 1
ATOM 2642 N N . TRP A 1 353 ? 10.022 -8.209 -4.184 1.00 96.62 353 TRP A N 1
ATOM 2643 C CA . TRP A 1 353 ? 10.857 -7.179 -4.791 1.00 96.62 353 TRP A CA 1
ATOM 2644 C C . TRP A 1 353 ? 12.306 -7.632 -4.777 1.00 96.62 353 TRP A C 1
ATOM 2646 O O . TRP A 1 353 ? 12.771 -8.268 -3.826 1.00 96.62 353 TRP A O 1
ATOM 2656 N N . VAL A 1 354 ? 13.033 -7.302 -5.837 1.00 96.56 354 VAL A N 1
ATOM 2657 C CA . VAL A 1 354 ? 14.452 -7.617 -5.953 1.00 96.56 354 VAL A CA 1
ATOM 2658 C C . VAL A 1 354 ? 15.119 -6.678 -6.947 1.00 96.56 354 VAL A C 1
ATOM 2660 O O . VAL A 1 354 ? 14.507 -6.258 -7.924 1.00 96.56 354 VAL A O 1
ATOM 2663 N N . PHE A 1 355 ? 16.379 -6.328 -6.712 1.00 96.69 355 PHE A N 1
ATOM 2664 C CA . PHE A 1 355 ? 17.173 -5.615 -7.706 1.00 96.69 355 PHE A CA 1
ATOM 2665 C C . PHE A 1 355 ? 18.665 -5.874 -7.517 1.00 96.69 355 PHE A C 1
ATOM 2667 O O . PHE A 1 355 ? 19.142 -6.126 -6.407 1.00 96.69 355 PHE A O 1
ATOM 2674 N N . ASN A 1 356 ? 19.420 -5.772 -8.605 1.00 94.94 356 ASN A N 1
ATOM 2675 C CA . ASN A 1 356 ? 20.869 -5.698 -8.566 1.00 94.94 356 ASN A CA 1
ATOM 2676 C C . ASN A 1 356 ? 21.294 -4.258 -8.896 1.00 94.94 356 ASN A C 1
ATOM 2678 O O . ASN A 1 356 ? 20.929 -3.747 -9.951 1.00 94.94 356 ASN A O 1
ATOM 2682 N N . PRO A 1 357 ? 22.048 -3.570 -8.023 1.00 92.44 357 PRO A N 1
ATOM 2683 C CA . PRO A 1 357 ? 22.352 -2.160 -8.230 1.00 92.44 357 PRO A CA 1
ATOM 2684 C C . PRO A 1 357 ? 23.383 -1.916 -9.338 1.00 92.44 357 PRO A C 1
ATOM 2686 O O . PRO A 1 357 ? 23.482 -0.788 -9.813 1.00 92.44 357 PRO A O 1
ATOM 2689 N N . THR A 1 358 ? 24.151 -2.931 -9.749 1.00 90.62 358 THR A N 1
ATOM 2690 C CA . THR A 1 358 ? 25.316 -2.751 -10.635 1.00 90.62 358 THR A CA 1
ATOM 2691 C C . THR A 1 358 ? 25.314 -3.654 -11.863 1.00 90.62 358 THR A C 1
ATOM 2693 O O . THR A 1 358 ? 25.745 -3.220 -12.926 1.00 90.62 358 THR A O 1
ATOM 2696 N N . SER A 1 359 ? 24.851 -4.899 -11.745 1.00 89.19 359 SER A N 1
ATOM 2697 C CA . SER A 1 359 ? 24.882 -5.867 -12.844 1.00 89.19 359 SER A CA 1
ATOM 2698 C C . SER A 1 359 ? 23.594 -5.839 -13.655 1.00 89.19 359 SER A C 1
ATOM 2700 O O . SER A 1 359 ? 22.515 -6.084 -13.116 1.00 89.19 359 SER A O 1
ATOM 2702 N N . SER A 1 360 ? 23.718 -5.646 -14.967 1.00 84.31 360 SER A N 1
ATOM 2703 C CA . SER A 1 360 ? 22.627 -5.827 -15.936 1.00 84.31 360 SER A CA 1
ATOM 2704 C C . SER A 1 360 ? 22.490 -7.279 -16.417 1.00 84.31 360 SER A C 1
ATOM 2706 O O . SER A 1 360 ? 21.685 -7.556 -17.296 1.00 84.31 360 SER A O 1
ATOM 2708 N N . VAL A 1 361 ? 23.277 -8.213 -15.871 1.00 87.62 361 VAL A N 1
ATOM 2709 C CA . VAL A 1 361 ? 23.149 -9.651 -16.151 1.00 87.62 361 VAL A CA 1
ATOM 2710 C C . VAL A 1 361 ? 22.213 -10.267 -15.120 1.00 87.62 361 VAL A C 1
ATOM 2712 O O . VAL A 1 361 ? 22.527 -10.264 -13.923 1.00 87.62 361 VAL A O 1
ATOM 2715 N N . PHE A 1 362 ? 21.075 -10.793 -15.580 1.00 91.00 362 PHE A N 1
ATOM 2716 C CA . PHE A 1 362 ? 20.133 -11.506 -14.723 1.00 91.00 362 PHE A CA 1
ATOM 2717 C C . PHE A 1 362 ? 20.795 -12.745 -14.109 1.00 91.00 362 PHE A C 1
ATOM 2719 O O . PHE A 1 362 ? 21.463 -13.525 -14.788 1.00 91.00 362 PHE A O 1
ATOM 2726 N N . GLY A 1 363 ? 20.643 -12.907 -12.798 1.00 90.69 363 GLY A N 1
ATOM 2727 C CA . GLY A 1 363 ? 21.327 -13.948 -12.044 1.00 90.69 363 GLY A CA 1
ATOM 2728 C C . GLY A 1 363 ? 21.013 -13.865 -10.557 1.00 90.69 363 GLY A C 1
ATOM 2729 O O . GLY A 1 363 ? 19.997 -13.304 -10.150 1.00 90.69 363 GLY A O 1
ATOM 2730 N N . TYR A 1 364 ? 21.893 -14.414 -9.719 1.00 90.00 364 TYR A N 1
ATOM 2731 C CA . TYR A 1 364 ? 21.680 -14.393 -8.275 1.00 90.00 364 TYR A CA 1
ATOM 2732 C C . TYR A 1 364 ? 21.691 -12.957 -7.723 1.00 90.00 364 TYR A C 1
ATOM 2734 O O . TYR A 1 364 ? 22.653 -12.209 -7.881 1.00 90.00 364 TYR A O 1
ATOM 2742 N N . HIS A 1 365 ? 20.619 -12.585 -7.028 1.00 84.44 365 HIS A N 1
ATOM 2743 C CA . HIS A 1 365 ? 20.396 -11.247 -6.462 1.00 84.44 365 HIS A CA 1
ATOM 2744 C C . HIS A 1 365 ? 21.170 -10.954 -5.167 1.00 84.44 365 HIS A C 1
ATOM 2746 O O . HIS A 1 365 ? 21.023 -9.885 -4.574 1.00 84.44 365 HIS A O 1
ATOM 2752 N N . GLY A 1 366 ? 21.956 -11.909 -4.668 1.00 84.94 366 GLY A N 1
ATOM 2753 C CA . GLY A 1 366 ? 22.615 -11.772 -3.372 1.00 84.94 366 GLY A CA 1
ATOM 2754 C C . GLY A 1 366 ? 21.634 -11.797 -2.196 1.00 84.94 366 GLY A C 1
ATOM 2755 O O . GLY A 1 366 ? 20.438 -12.072 -2.338 1.00 84.94 366 GLY A O 1
ATOM 2756 N N . SER A 1 367 ? 22.141 -11.525 -0.993 1.00 84.19 367 SER A N 1
ATOM 2757 C CA . SER A 1 367 ? 21.363 -11.664 0.241 1.00 84.19 367 SER A CA 1
ATOM 2758 C C . SER A 1 367 ? 20.629 -10.388 0.692 1.00 84.19 367 SER A C 1
ATOM 2760 O O . SER A 1 367 ? 19.830 -10.461 1.623 1.00 84.19 367 SER A O 1
ATOM 2762 N N . VAL A 1 368 ? 20.871 -9.239 0.050 1.00 84.69 368 VAL A N 1
ATOM 2763 C CA . VAL A 1 368 ? 20.613 -7.914 0.657 1.00 84.69 368 VAL A CA 1
ATOM 2764 C C . VAL A 1 368 ? 19.530 -7.085 -0.044 1.00 84.69 368 VAL A C 1
ATOM 2766 O O . VAL A 1 368 ? 18.819 -6.333 0.629 1.00 84.69 368 VAL A O 1
ATOM 2769 N N . ASN A 1 369 ? 19.397 -7.211 -1.367 1.00 91.94 369 ASN A N 1
ATOM 2770 C CA . ASN A 1 369 ? 18.530 -6.365 -2.199 1.00 91.94 369 ASN A CA 1
ATOM 2771 C C . ASN A 1 369 ? 17.330 -7.153 -2.721 1.00 91.94 369 ASN A C 1
ATOM 2773 O O . ASN A 1 369 ? 17.051 -7.188 -3.917 1.00 91.94 369 ASN A O 1
ATOM 2777 N N . ARG A 1 370 ? 16.658 -7.837 -1.796 1.00 93.75 370 ARG A N 1
ATOM 2778 C CA . ARG A 1 370 ? 15.467 -8.634 -2.065 1.00 93.75 370 ARG A CA 1
ATOM 2779 C C . ARG A 1 370 ? 14.549 -8.659 -0.854 1.00 93.75 370 ARG A C 1
ATOM 2781 O O . ARG A 1 370 ? 15.020 -8.519 0.277 1.00 93.75 370 ARG A O 1
ATOM 2788 N N . GLY A 1 371 ? 13.287 -8.977 -1.079 1.00 89.12 371 GLY A N 1
ATOM 2789 C CA . GLY A 1 371 ? 12.355 -9.288 -0.012 1.00 89.12 371 GLY A CA 1
ATOM 2790 C C . GLY A 1 371 ? 10.933 -9.425 -0.519 1.00 89.12 371 GLY A C 1
ATOM 2791 O O . GLY A 1 371 ? 10.689 -9.577 -1.712 1.00 89.12 371 GLY A O 1
ATOM 2792 N N . TYR A 1 372 ? 10.008 -9.343 0.426 1.00 88.44 372 TYR A N 1
ATOM 2793 C CA . TYR A 1 372 ? 8.580 -9.281 0.173 1.00 88.44 372 TYR A CA 1
ATOM 2794 C C . TYR A 1 372 ? 7.997 -8.015 0.780 1.00 88.44 372 TYR A C 1
ATOM 2796 O O . TYR A 1 372 ? 8.576 -7.431 1.701 1.00 88.44 372 TYR A O 1
ATOM 2804 N N . SER A 1 373 ? 6.831 -7.614 0.288 1.00 82.88 373 SER A N 1
ATOM 2805 C CA . SER A 1 373 ? 5.933 -6.759 1.039 1.00 82.88 373 SER A CA 1
ATOM 2806 C C . SER A 1 373 ? 5.564 -7.444 2.348 1.00 82.88 373 SER A C 1
ATOM 2808 O O . SER A 1 373 ? 5.276 -8.641 2.382 1.00 82.88 373 SER A O 1
ATOM 2810 N N . SER A 1 374 ? 5.564 -6.677 3.438 1.00 73.62 374 SER A N 1
ATOM 2811 C CA . SER A 1 374 ? 5.165 -7.201 4.747 1.00 73.62 374 SER A CA 1
ATOM 2812 C C . SER A 1 374 ? 3.727 -7.727 4.722 1.00 73.62 374 SER A C 1
ATOM 2814 O O . SER A 1 374 ? 3.417 -8.702 5.397 1.00 73.62 374 SER A O 1
ATOM 2816 N N . ASN A 1 375 ? 2.872 -7.124 3.887 1.00 69.44 375 ASN A N 1
ATOM 2817 C CA . ASN A 1 375 ? 1.459 -7.462 3.748 1.00 69.44 375 ASN A CA 1
ATOM 2818 C C . ASN A 1 375 ? 1.092 -7.681 2.286 1.00 69.44 375 ASN A C 1
ATOM 2820 O O . ASN A 1 375 ? 1.782 -7.213 1.373 1.00 69.44 375 ASN A O 1
ATOM 2824 N N . LYS A 1 376 ? -0.032 -8.360 2.073 1.00 79.25 376 LYS A N 1
ATOM 2825 C CA . LYS A 1 376 ? -0.650 -8.428 0.756 1.00 79.25 376 LYS A CA 1
ATOM 2826 C C . LYS A 1 376 ? -1.260 -7.071 0.376 1.00 79.25 376 LYS A C 1
ATOM 2828 O O . LYS A 1 376 ? -1.743 -6.349 1.243 1.00 79.25 376 LYS A O 1
ATOM 2833 N N . VAL A 1 377 ? -1.280 -6.746 -0.914 1.00 78.56 377 VAL A N 1
ATOM 2834 C CA . VAL A 1 377 ? -1.839 -5.501 -1.465 1.00 78.56 377 VAL A CA 1
ATOM 2835 C C . VAL A 1 377 ? -2.848 -5.778 -2.572 1.00 78.56 377 VAL A C 1
ATOM 2837 O O . VAL A 1 377 ? -2.757 -6.794 -3.260 1.00 78.56 377 VAL A O 1
ATOM 2840 N N . VAL A 1 378 ? -3.808 -4.871 -2.758 1.00 84.19 378 VAL A N 1
ATOM 2841 C CA . VAL A 1 378 ? -4.767 -4.935 -3.868 1.00 84.19 378 VAL A CA 1
ATOM 2842 C C . VAL A 1 378 ? -4.120 -4.348 -5.121 1.00 84.19 378 VAL A C 1
ATOM 2844 O O . VAL A 1 378 ? -3.854 -3.149 -5.194 1.00 84.19 378 VAL A O 1
ATOM 2847 N N . LEU A 1 379 ? -3.882 -5.190 -6.128 1.00 86.62 379 LEU A N 1
ATOM 2848 C CA . LEU A 1 379 ? -3.337 -4.744 -7.416 1.00 86.62 379 LEU A CA 1
ATOM 2849 C C . LEU A 1 379 ? -4.412 -4.183 -8.354 1.00 86.62 379 LEU A C 1
ATOM 2851 O O . LEU A 1 379 ? -4.121 -3.307 -9.164 1.00 86.62 379 LEU A O 1
ATOM 2855 N N . ALA A 1 380 ? -5.655 -4.647 -8.212 1.00 83.88 380 ALA A N 1
ATOM 2856 C CA . ALA A 1 380 ? -6.796 -4.210 -9.006 1.00 83.88 380 ALA A CA 1
ATOM 2857 C C . ALA A 1 380 ? -7.983 -3.883 -8.096 1.00 83.88 380 ALA A C 1
ATOM 2859 O O . ALA A 1 380 ? -8.714 -4.771 -7.670 1.00 83.88 380 ALA A O 1
ATOM 2860 N N . GLY A 1 381 ? -8.158 -2.608 -7.759 1.00 71.88 381 GLY A N 1
ATOM 2861 C CA . GLY A 1 381 ? -9.318 -2.138 -7.000 1.00 71.88 381 GLY A CA 1
ATOM 2862 C C . GLY A 1 381 ? -10.502 -1.827 -7.912 1.00 71.88 381 GLY A C 1
ATOM 2863 O O . GLY A 1 381 ? -10.334 -1.556 -9.102 1.00 71.88 381 GLY A O 1
ATOM 2864 N N . THR A 1 382 ? -11.718 -1.824 -7.374 1.00 52.31 382 THR A N 1
ATOM 2865 C CA . THR A 1 382 ? -12.857 -1.231 -8.081 1.00 52.31 382 THR A CA 1
ATOM 2866 C C . THR A 1 382 ? -12.628 0.269 -8.222 1.00 52.31 382 THR A C 1
ATOM 2868 O O . THR A 1 382 ? -12.770 1.019 -7.262 1.00 52.31 382 THR A O 1
ATOM 2871 N N . GLN A 1 383 ? -12.279 0.713 -9.429 1.00 44.44 383 GLN A N 1
ATOM 2872 C CA . GLN A 1 383 ? -12.444 2.112 -9.794 1.00 44.44 383 GLN A CA 1
ATOM 2873 C C . GLN A 1 383 ? -13.940 2.365 -9.985 1.00 44.44 383 GLN A C 1
ATOM 2875 O O . GLN A 1 383 ? -14.561 1.752 -10.857 1.00 44.44 383 GLN A O 1
ATOM 2880 N N . THR A 1 384 ? -14.529 3.265 -9.202 1.00 31.64 384 THR A N 1
ATOM 2881 C CA . THR A 1 384 ? -15.886 3.762 -9.456 1.00 31.64 384 THR A CA 1
ATOM 2882 C C . THR A 1 384 ? -15.833 4.694 -10.667 1.00 31.64 384 THR A C 1
ATOM 2884 O O . THR A 1 384 ? -15.784 5.915 -10.546 1.00 31.64 384 THR A O 1
ATOM 2887 N N . THR A 1 385 ? -15.771 4.120 -11.869 1.00 30.75 385 THR A N 1
ATOM 2888 C CA . THR A 1 385 ? -15.866 4.877 -13.118 1.00 30.75 385 THR A CA 1
ATOM 2889 C C . THR A 1 385 ? -17.308 5.353 -13.270 1.00 30.75 385 THR A C 1
ATOM 2891 O O . THR A 1 385 ? -18.194 4.588 -13.640 1.00 30.75 385 THR A O 1
ATOM 2894 N N . THR A 1 386 ? -17.558 6.624 -12.964 1.00 29.48 386 THR A N 1
ATOM 2895 C CA . THR A 1 386 ? -18.836 7.265 -13.285 1.00 29.48 386 THR A CA 1
ATOM 2896 C C . THR A 1 386 ? -18.898 7.434 -14.799 1.00 29.48 386 THR A C 1
ATOM 2898 O O . THR A 1 386 ? -18.170 8.248 -15.366 1.00 29.48 386 THR A O 1
ATOM 2901 N N . VAL A 1 387 ? -19.735 6.644 -15.473 1.00 24.47 387 VAL A N 1
ATOM 2902 C CA . VAL A 1 387 ? -20.053 6.856 -16.888 1.00 24.47 387 VAL A CA 1
ATOM 2903 C C . VAL A 1 387 ? -20.862 8.146 -16.980 1.00 24.47 387 VAL A C 1
ATOM 2905 O O . VAL A 1 387 ? -22.065 8.166 -16.721 1.00 24.47 387 VAL A O 1
ATOM 2908 N N . VAL A 1 388 ? -20.197 9.248 -17.327 1.00 26.61 388 VAL A N 1
ATOM 2909 C CA . VAL A 1 388 ? -20.875 10.484 -17.719 1.00 26.61 388 VAL A CA 1
ATOM 2910 C C . VAL A 1 388 ? -21.486 10.229 -19.090 1.00 26.61 388 VAL A C 1
ATOM 2912 O O . VAL A 1 388 ? -20.821 10.329 -20.118 1.00 26.61 388 VAL A O 1
ATOM 2915 N N . THR A 1 389 ? -22.762 9.859 -19.102 1.00 23.70 389 THR A N 1
ATOM 2916 C CA . THR A 1 389 ? -23.536 9.841 -20.340 1.00 23.70 389 THR A CA 1
ATOM 2917 C C . THR A 1 389 ? -23.931 11.285 -20.619 1.00 23.70 389 THR A C 1
ATOM 2919 O O . THR A 1 389 ? -24.871 11.804 -20.022 1.00 23.70 389 THR A O 1
ATOM 2922 N N . THR A 1 390 ? -23.195 11.980 -21.483 1.00 24.23 390 THR A N 1
ATOM 2923 C CA . THR A 1 390 ? -23.676 13.238 -22.056 1.00 24.23 390 THR A CA 1
ATOM 2924 C C . THR A 1 390 ? -24.784 12.905 -23.048 1.00 24.23 390 THR A C 1
ATOM 2926 O O . THR A 1 390 ? -24.542 12.669 -24.228 1.00 24.23 390 THR A O 1
ATOM 2929 N N . THR A 1 391 ? -26.034 12.879 -22.588 1.00 25.78 391 THR A N 1
ATOM 2930 C CA . THR A 1 391 ? -27.164 13.011 -23.509 1.00 25.78 391 THR A CA 1
ATOM 2931 C C . THR A 1 391 ? -27.158 14.439 -24.041 1.00 25.78 391 THR A C 1
ATOM 2933 O O . THR A 1 391 ? -27.641 15.360 -23.382 1.00 25.78 391 THR A O 1
ATOM 2936 N N . THR A 1 392 ? -26.592 14.644 -25.231 1.00 29.83 392 THR A N 1
ATOM 2937 C CA . THR A 1 392 ? -26.900 15.818 -26.047 1.00 29.83 392 THR A CA 1
ATOM 2938 C C . THR A 1 392 ? -28.379 15.739 -26.399 1.00 29.83 392 THR A C 1
ATOM 2940 O O . THR A 1 392 ? -28.812 14.940 -27.227 1.00 29.83 392 THR A O 1
ATOM 2943 N N . GLY A 1 393 ? -29.181 16.535 -25.692 1.00 29.98 393 GLY A N 1
ATOM 2944 C CA . GLY A 1 393 ? -30.610 16.636 -25.927 1.00 29.98 393 GLY A CA 1
ATOM 2945 C C . GLY A 1 393 ? -30.880 17.099 -27.353 1.00 29.98 393 GLY A C 1
ATOM 2946 O O . GLY A 1 393 ? -30.752 18.278 -27.665 1.00 29.98 393 GLY A O 1
ATOM 2947 N N . THR A 1 394 ? -31.307 16.176 -28.207 1.00 33.97 394 THR A N 1
ATOM 2948 C CA . THR A 1 394 ? -32.220 16.510 -29.296 1.00 33.97 394 THR A CA 1
ATOM 2949 C C . THR A 1 394 ? -33.601 16.039 -28.874 1.00 33.97 394 THR A C 1
ATOM 2951 O O . THR A 1 394 ? -33.822 14.878 -28.536 1.00 33.97 394 THR A O 1
ATOM 2954 N N . CYS A 1 395 ? -34.517 17.000 -28.797 1.00 35.03 395 CYS A N 1
ATOM 2955 C CA . CYS A 1 395 ? -35.912 16.789 -28.462 1.00 35.03 395 CYS A CA 1
ATOM 2956 C C . CYS A 1 395 ? -36.547 15.905 -29.545 1.00 35.03 395 CYS A C 1
ATOM 2958 O O . CYS A 1 395 ? -36.827 16.374 -30.647 1.00 35.03 395 CYS A O 1
ATOM 2960 N N . ALA A 1 396 ? -36.759 14.626 -29.243 1.00 33.12 396 ALA A N 1
ATOM 2961 C CA . ALA A 1 396 ? -37.596 13.740 -30.036 1.00 33.12 396 ALA A CA 1
ATOM 2962 C C . ALA A 1 396 ? -38.638 13.089 -29.120 1.00 33.12 396 ALA A C 1
ATOM 2964 O O . ALA A 1 396 ? -38.338 12.616 -28.027 1.00 33.12 396 ALA A O 1
ATOM 2965 N N . LYS A 1 397 ? -39.886 13.169 -29.583 1.00 32.69 397 LYS A N 1
ATOM 2966 C CA . LYS A 1 397 ? -41.148 12.843 -28.912 1.00 32.69 397 LYS A CA 1
ATOM 2967 C C . LYS A 1 397 ? -41.103 11.563 -28.066 1.00 32.69 397 LYS A C 1
ATOM 2969 O O . LYS A 1 397 ? -40.765 10.494 -28.563 1.00 32.69 397 LYS A O 1
ATOM 2974 N N . LEU A 1 398 ? -41.587 11.676 -26.827 1.00 28.30 398 LEU A N 1
ATOM 2975 C CA . LEU A 1 398 ? -42.021 10.547 -26.005 1.00 28.30 398 LEU A CA 1
ATOM 2976 C C . LEU A 1 398 ? -43.159 9.798 -26.717 1.00 28.30 398 LEU A C 1
ATOM 2978 O O . LEU A 1 398 ? -44.239 10.351 -26.914 1.00 28.30 398 LEU A O 1
ATOM 2982 N N . SER A 1 399 ? -42.920 8.532 -27.054 1.00 31.00 399 SER A N 1
ATOM 2983 C CA . SER A 1 399 ? -43.969 7.525 -27.207 1.00 31.00 399 SER A CA 1
ATOM 2984 C C . SER A 1 399 ? -43.682 6.413 -26.203 1.00 31.00 399 SER A C 1
ATOM 2986 O O . SER A 1 399 ? -42.675 5.721 -26.298 1.00 31.00 399 SER A O 1
ATOM 2988 N N . SER A 1 400 ? -44.562 6.346 -25.209 1.00 34.69 400 SER A N 1
ATOM 2989 C CA . SER A 1 400 ? -44.925 5.215 -24.351 1.00 34.69 400 SER A CA 1
ATOM 2990 C C . SER A 1 400 ? -44.147 3.902 -24.516 1.00 34.69 400 SER A C 1
ATOM 2992 O O . SER A 1 400 ? -44.275 3.235 -25.536 1.00 34.69 400 SER A O 1
ATOM 2994 N N . ILE A 1 401 ? -43.527 3.438 -23.424 1.00 28.03 401 ILE A N 1
ATOM 2995 C CA . ILE A 1 401 ? -43.759 2.083 -22.903 1.00 28.03 401 ILE A CA 1
ATOM 2996 C C . ILE A 1 401 ? -43.433 2.037 -21.403 1.00 28.03 401 ILE A C 1
ATOM 2998 O O . ILE A 1 401 ? -42.354 2.397 -20.943 1.00 28.03 401 ILE A O 1
ATOM 3002 N N . LEU A 1 402 ? -44.457 1.632 -20.662 1.00 28.08 402 LEU A N 1
ATOM 3003 C CA . LEU A 1 402 ? -44.516 1.347 -19.240 1.00 28.08 402 LEU A CA 1
ATOM 3004 C C . LEU A 1 402 ? -44.212 -0.147 -19.071 1.00 28.08 402 LEU A C 1
ATOM 3006 O O . LEU A 1 402 ? -44.942 -0.944 -19.654 1.00 28.08 402 LEU A O 1
ATOM 3010 N N . VAL A 1 403 ? -43.220 -0.544 -18.268 1.00 29.70 403 VAL A N 1
ATOM 3011 C CA . VAL A 1 403 ? -43.198 -1.892 -17.667 1.00 29.70 403 VAL A CA 1
ATOM 3012 C C . VAL A 1 403 ? -42.688 -1.811 -16.228 1.00 29.70 403 VAL A C 1
ATOM 3014 O O . VAL A 1 403 ? -41.593 -1.330 -15.950 1.00 29.70 403 VAL A O 1
ATOM 3017 N N . LEU A 1 404 ? -43.572 -2.264 -15.340 1.00 26.31 404 LEU A N 1
ATOM 3018 C CA . LEU A 1 404 ? -43.459 -2.451 -13.898 1.00 26.31 404 LEU A CA 1
ATOM 3019 C C . LEU A 1 404 ? -42.309 -3.400 -13.505 1.00 26.31 404 LEU A C 1
ATOM 3021 O O . LEU A 1 404 ? -42.039 -4.345 -14.237 1.00 26.31 404 LEU A O 1
ATOM 3025 N N . LEU A 1 405 ? -41.765 -3.253 -12.287 1.00 25.84 405 LEU A N 1
ATOM 3026 C CA . LEU A 1 405 ? -42.077 -4.167 -11.168 1.00 25.84 405 LEU A CA 1
ATOM 3027 C C . LEU A 1 405 ? -41.403 -3.698 -9.864 1.00 25.84 405 LEU A C 1
ATOM 3029 O O . LEU A 1 405 ? -40.193 -3.807 -9.687 1.00 25.84 405 LEU A O 1
ATOM 3033 N N . SER A 1 406 ? -42.218 -3.196 -8.937 1.00 28.53 406 SER A N 1
ATOM 3034 C CA . SER A 1 406 ? -41.864 -2.925 -7.544 1.00 28.53 406 SER A CA 1
ATOM 3035 C C . SER A 1 406 ? -42.385 -4.041 -6.634 1.00 28.53 406 SER A C 1
ATOM 3037 O O . SER A 1 406 ? -43.558 -4.387 -6.714 1.00 28.53 406 SER A O 1
ATOM 3039 N N . MET A 1 407 ? -41.498 -4.511 -5.754 1.00 30.77 407 MET A N 1
ATOM 3040 C CA . MET A 1 407 ? -41.714 -4.915 -4.355 1.00 30.77 407 MET A CA 1
ATOM 3041 C C . MET A 1 407 ? -42.874 -5.865 -3.995 1.00 30.77 407 MET A C 1
ATOM 3043 O O . MET A 1 407 ? -44.049 -5.522 -4.063 1.00 30.77 407 MET A O 1
ATOM 3047 N N . PHE A 1 408 ? -42.498 -7.006 -3.412 1.00 28.30 408 PHE A N 1
ATOM 3048 C CA . PHE A 1 408 ? -43.325 -7.797 -2.498 1.00 28.30 408 PHE A CA 1
ATOM 3049 C C . PHE A 1 408 ? -42.689 -7.751 -1.103 1.00 28.30 408 PHE A C 1
ATOM 3051 O O . PHE A 1 408 ? -41.529 -8.125 -0.991 1.00 28.30 408 PHE A O 1
ATOM 3058 N N . VAL A 1 409 ? -43.440 -7.273 -0.102 1.00 27.77 409 VAL A N 1
ATOM 3059 C CA . VAL A 1 409 ? -43.584 -7.710 1.316 1.00 27.77 409 VAL A CA 1
ATOM 3060 C C . VAL A 1 409 ? -44.514 -6.652 1.948 1.00 27.77 409 VAL A C 1
ATOM 3062 O O . VAL A 1 409 ? -44.128 -5.504 2.118 1.00 27.77 409 VAL A O 1
ATOM 3065 N N . ALA A 1 410 ? -45.827 -6.887 1.946 1.00 30.31 410 ALA A N 1
ATOM 3066 C CA . ALA A 1 410 ? -46.627 -7.498 3.018 1.00 30.31 410 ALA A CA 1
ATOM 3067 C C . ALA A 1 410 ? -46.895 -6.572 4.220 1.00 30.31 410 ALA A C 1
ATOM 3069 O O . ALA A 1 410 ? -46.006 -6.315 5.022 1.00 30.31 410 ALA A O 1
ATOM 3070 N N . MET A 1 411 ? -48.154 -6.147 4.365 1.00 29.95 411 MET A N 1
ATOM 3071 C CA . MET A 1 411 ? -49.027 -6.437 5.516 1.00 29.95 411 MET A CA 1
ATOM 3072 C C . MET A 1 411 ? -50.325 -5.627 5.399 1.00 29.95 411 MET A C 1
ATOM 3074 O O . MET A 1 411 ? -50.277 -4.412 5.240 1.00 29.95 411 MET A O 1
ATOM 3078 N N . LEU A 1 412 ? -51.475 -6.290 5.535 1.00 32.19 412 LEU A N 1
ATOM 3079 C CA . LEU A 1 412 ? -52.441 -6.072 6.624 1.00 32.19 412 LEU A CA 1
ATOM 3080 C C . LEU A 1 412 ? -53.657 -6.976 6.408 1.00 32.19 412 LEU A C 1
ATOM 3082 O O . LEU A 1 412 ? -54.081 -7.217 5.280 1.00 32.19 412 LEU A O 1
ATOM 3086 N N . GLY A 1 413 ? -54.120 -7.546 7.516 1.00 39.91 413 GLY A N 1
ATOM 3087 C CA . GLY A 1 413 ? -55.022 -8.682 7.539 1.00 39.91 413 GLY A CA 1
ATOM 3088 C C . GLY A 1 413 ? -56.474 -8.389 7.191 1.00 39.91 413 GLY A C 1
ATOM 3089 O O . GLY A 1 413 ? -56.934 -7.249 7.219 1.00 39.91 413 GLY A O 1
ATOM 3090 N N . TYR A 1 414 ? -57.161 -9.494 6.925 1.00 40.00 414 TYR A N 1
ATOM 3091 C CA . TYR A 1 414 ? -58.435 -9.870 7.524 1.00 40.00 414 TYR A CA 1
ATOM 3092 C C . TYR A 1 414 ? -58.394 -11.368 7.816 1.00 40.00 414 TYR A C 1
ATOM 3094 O O . TYR A 1 414 ? -57.761 -12.089 7.006 1.00 40.00 414 TYR A O 1
#

Solvent-accessible surface area (backbone atoms only — not comparable to full-atom values): 25097 Å² total; per-residue (Å²): 135,89,79,84,80,81,80,79,77,80,79,79,77,85,54,71,68,39,61,56,76,50,54,38,80,70,64,43,29,36,45,33,40,35,30,42,51,92,55,66,36,36,36,39,39,40,38,32,67,26,73,13,22,40,34,43,26,35,18,84,52,95,64,70,63,24,57,26,23,30,43,38,29,34,54,55,96,94,37,59,51,73,44,40,26,32,22,85,44,88,59,84,68,42,80,40,93,80,59,63,61,47,77,75,49,49,43,66,58,95,52,28,28,33,42,27,34,36,29,48,30,67,71,85,53,90,68,50,62,67,56,53,59,55,45,64,29,29,44,33,40,36,38,33,82,38,70,67,89,69,88,37,82,81,45,55,52,70,56,67,81,41,66,70,36,70,49,80,81,82,82,81,76,77,80,80,82,77,86,80,89,80,89,83,89,84,90,86,89,84,88,85,81,91,80,83,82,82,76,86,77,81,82,78,78,90,74,80,82,77,76,86,73,78,77,77,75,83,76,78,74,79,72,85,80,80,80,84,69,73,45,78,48,74,38,78,96,66,39,33,32,42,33,39,38,54,41,84,86,80,41,28,33,39,40,37,39,38,33,61,20,60,18,24,37,36,43,27,39,18,91,51,95,52,93,40,30,55,24,26,27,44,41,33,38,46,48,99,85,61,53,51,50,54,44,32,26,27,24,81,38,86,58,86,62,46,72,46,94,63,74,60,58,44,67,74,50,45,48,78,58,96,62,25,28,37,41,32,32,32,31,51,33,67,78,90,52,92,70,49,69,70,55,48,74,67,43,62,30,28,40,36,42,35,40,34,51,74,47,63,67,89,70,90,55,73,94,77,41,58,53,63,48,83,31,53,44,64,66,28,65,86,73,87,75,76,81,80,75,79,76,78,84,71,94,71,82,91,73,90,85,88,81,88,86,81,87,90,85,90,88,82,88,132

pLDDT: mean 75.8, std 23.44, range [23.7, 98.62]

Radius of gyration: 31.07 Å; Cα contacts (8 Å, |Δi|>4): 812; chains: 1; bounding box: 84×91×88 Å

Secondary structure (DSSP, 8-state):
-----------------EEEEEEEGGGTEEEEEEEETTTTEEEEEEEES-SS-EEEEEESS--SSSSEEEEEEEEETTEEEEEEEEESSSSSPEE-TT--EEEEEEEEETTEEEEEEEEES--S-SSS----TT--BEEEEEE-SSSS----TT-EEE---B-SSPPPP--------PPPP------------PPPPPPPPPPPPPPPPPPPPPPPPPPPPPP----S--EEEEEGGGTEEEEEEEETTTTEEEEEEEEESSS-EEEEEES--STTTTEEEEEEEE-TTS-EEEEEEEESSSSPPEEPSS--EEEEEEEEETTEEEEEEEEES----SSSPP--TT-EEEEEEEE-SS--S-S--TTTSEEE-SS-EESS----------------------------------

Organism: Exaiptasia diaphana (NCBI:txid2652724)

InterPro domains:
  IPR000945 Dopamine beta-hydroxylase-like [PTHR10157] (232-386)
  IPR005018 DOMON domain [PF03351] (26-144)
  IPR005018 DOMON domain [PF03351] (237-354)
  IPR005018 DOMON domain [PS50836] (27-144)
  IPR005018 DOMON domain [PS50836] (238-356)
  IPR005018 DOMON domain [SM00664] (53-144)
  IPR005018 DOMON domain [SM00664] (264-356)
  IPR045266 Copper-dependent monooxygenases, DOMON domain [cd09631] (25-157)
  IPR045266 Copper-dependent monooxygenases, DOMON domain [cd09631] (238-370)

Nearest PDB structures (foldseek):
  4zel-assembly1_B  TM=7.974E-01  e=8.933E-09  Homo sapiens
  4zel-assembly1_A  TM=7.753E-01  e=1.581E-08  Homo sapiens
  4qi3-assembly1_A  TM=7.167E-01  e=1.942E-05  Thermothelomyces myriococcoides
  1pl3-assembly2_B  TM=6.842E-01  e=1.135E-04  Phanerodontia chrysosporium
  1d7c-assembly1_A  TM=7.251E-01  e=4.377E-04  Phanerodontia chrysosporium

Mean predicted aligned error: 19.16 Å